Protein 3KTB (pdb70)

InterPro domains:
  IPR010712 Arsenical-resistance operon trans-acting repressor ArsD [PF06953] (1-103)

Solvent-accessible surface area: 22237 Å² total

Secondary structure (DSSP, 8-state):
-----EEEEE----TTS-SSS---TT--HHHHHHHHHHTT---EEEETTT-TTHHHHSHHHHHHHHTT-GGG-SEEEETTEEEE-SSPPPS---TTT-----/--EEEEE----TTS--SSS--TT--HHHHHHHHHHTT---EEEETTT-HHHHHHSHHHHHHHHHH-GGG-SEEEETTEEEEESSPPPS---TTTT---/---EEEEE----TTS--SSS--S---HHHHHHHHHHTT---EEEETTT-TTHHHHSHHHHHHHHHH-GGG--EEEETTEEEEESSPPPS---TTTT----/---EEEEE----TTS--SSS--S---HHHHHHHHHHTT---EEEETTT-TTHHHH-HHHHHHHHHH-GGG-SEEEETTEEEEESSPPPS---TTTT----

CATH classification: 3.40.30.10

Organism: Phocaeicola vulgatus (strain ATCC 8482 / DSM 1447 / JCM 5826 / CCUG 4940 / NBRC 14291 / NCTC 11154) (NCBI:txid435590)

Foldseek 3Di:
DDDKAKEKEAEAPDQLPCDDDPRPPLSCVVVVQVVCVVVVHHHHYHHCNVCVVCCVVLPQNVVVCVVPNSCQPTFMDIRSHTDGTNGDDDPVVVVSRVHDDD/DAKEKEAEAPDQLPCPDPDGDPQSVVVVLQVVCVVVVHHHHYHHCNPCVVVCCPLVQSVVVCVVVNSCQPTFMDQVSHTDGTNGDDDSVVVVSSVHDD/DKAKEKEAEAPDQLVCPDDDGDPQSVVVVLQVVCVVVVRHHHYHHCNVCVPVCCVLVQNVVVCVVPNSCQDTFMDINSHTDGTNGDDDSVVVVSVVHDDD/DKAKEKEAEAPDQLPCPDDDDDVLSLVVLLQVVCVVVVRHHHYHHCHPCVPCCCPLPQNVVVCVVVNSCQPGFMDINSHTDGTNGDDDSVVVVSPVDDDD

B-factor: mean 54.44, std 23.63, range [19.45, 184.53]

Nearest PDB structures (foldseek):
  3ktb-assembly1_A  TM=9.977E-01  e=2.867E-17  Phocaeicola vulgatus ATCC 8482
  3kgk-assembly1_B  TM=8.959E-01  e=6.476E-08  Escherichia coli
  3mwh-assembly1_B  TM=8.968E-01  e=1.537E-07  Escherichia coli
  3mwh-assembly1_A  TM=8.846E-01  e=1.438E-07  Escherichia coli
  3kgk-assembly1_A  TM=9.062E-01  e=4.758E-07  Escherichia coli

Structure (mmCIF, N/CA/C/O backbone):
data_3KTB
#
_entry.id   3KTB
#
_cell.length_a   115.911
_cell.length_b   115.911
_cell.length_c   83.579
_cell.angle_alpha   90.00
_cell.angle_beta   90.00
_cell.angle_gamma   90.00
#
_symmetry.space_group_name_H-M   'I 4'
#
loop_
_entity.id
_entity.type
_entity.pdbx_description
1 polymer 'Arsenical resistance operon trans-acting repressor'
2 non-polymer GLYCEROL
3 non-polymer 'ACETIC ACID'
4 non-polymer 'CALCIUM ION'
5 water water
#
loop_
_atom_site.group_PDB
_atom_site.id
_atom_site.type_symbol
_atom_site.label_atom_id
_atom_site.label_alt_id
_atom_site.label_comp_id
_atom_site.label_asym_id
_atom_site.label_entity_id
_atom_site.label_seq_id
_atom_site.pdbx_PDB_ins_code
_atom_site.Cartn_x
_atom_site.Cartn_y
_atom_site.Cartn_z
_atom_site.occupancy
_atom_site.B_iso_or_equiv
_atom_site.auth_seq_id
_atom_site.auth_comp_id
_atom_site.auth_asym_id
_atom_site.auth_atom_id
_atom_site.pdbx_PDB_model_num
ATOM 1 N N . SER A 1 1 ? 43.899 94.067 51.762 1.00 48.51 -2 SER A N 1
ATOM 2 C CA . SER A 1 1 ? 43.512 92.904 50.960 1.00 46.01 -2 SER A CA 1
ATOM 3 C C . SER A 1 1 ? 44.620 91.872 50.867 1.00 45.38 -2 SER A C 1
ATOM 4 O O . SER A 1 1 ? 45.779 92.168 51.154 1.00 47.47 -2 SER A O 1
ATOM 7 N N . ASN A 1 2 ? 44.242 90.670 50.449 1.00 43.74 -1 ASN A N 1
ATOM 8 C CA . ASN A 1 2 ? 45.171 89.586 50.137 1.00 58.80 -1 ASN A CA 1
ATOM 9 C C . ASN A 1 2 ? 45.169 89.270 48.646 1.00 55.58 -1 ASN A C 1
ATOM 10 O O . ASN A 1 2 ? 44.201 89.563 47.948 1.00 51.64 -1 ASN A O 1
ATOM 15 N N . ALA A 1 3 ? 46.241 88.640 48.174 1.00 56.74 0 ALA A N 1
ATOM 16 C CA . ALA A 1 3 ? 46.278 88.107 46.818 1.00 54.57 0 ALA A CA 1
ATOM 17 C C . ALA A 1 3 ? 45.111 87.149 46.655 1.00 51.15 0 ALA A C 1
ATOM 18 O O . ALA A 1 3 ? 44.750 86.442 47.601 1.00 46.53 0 ALA A O 1
ATOM 28 N N . LYS A 1 5 ? 43.183 83.832 45.826 1.00 52.67 2 LYS A N 1
ATOM 29 C CA . LYS A 1 5 ? 43.574 82.465 46.142 1.00 56.96 2 LYS A CA 1
ATOM 30 C C . LYS A 1 5 ? 43.024 81.518 45.073 1.00 59.18 2 LYS A C 1
ATOM 31 O O . LYS A 1 5 ? 41.964 81.778 44.510 1.00 52.28 2 LYS A O 1
ATOM 37 N N . LYS A 1 6 ? 43.745 80.443 44.769 1.00 61.71 3 LYS A N 1
ATOM 38 C CA . LYS A 1 6 ? 43.243 79.493 43.790 1.00 62.22 3 LYS A CA 1
ATOM 39 C C . LYS A 1 6 ? 42.155 78.646 44.451 1.00 60.59 3 LYS A C 1
ATOM 40 O O . LYS A 1 6 ? 42.316 78.193 45.585 1.00 64.68 3 LYS A O 1
ATOM 46 N N . ILE A 1 7 ? 41.035 78.475 43.754 1.00 54.36 4 ILE A N 1
ATOM 47 C CA . ILE A 1 7 ? 39.952 77.641 44.254 1.00 55.25 4 ILE A CA 1
ATOM 48 C C . ILE A 1 7 ? 39.676 76.526 43.258 1.00 56.63 4 ILE A C 1
ATOM 49 O O . ILE A 1 7 ? 39.494 76.777 42.060 1.00 55.42 4 ILE A O 1
ATOM 54 N N . GLU A 1 8 ? 39.663 75.300 43.768 1.00 59.15 5 GLU A N 1
ATOM 55 C CA . GLU A 1 8 ? 39.372 74.112 42.979 1.00 64.25 5 GLU A CA 1
ATOM 56 C C . GLU A 1 8 ? 38.359 73.280 43.756 1.00 66.20 5 GLU A C 1
ATOM 57 O O . GLU A 1 8 ? 38.561 72.994 44.930 1.00 72.47 5 GLU A O 1
ATOM 63 N N . ILE A 1 9 ? 37.269 72.903 43.100 1.00 60.26 6 ILE A N 1
ATOM 64 C CA . ILE A 1 9 ? 36.168 72.228 43.768 1.00 59.53 6 ILE A CA 1
ATOM 65 C C . ILE A 1 9 ? 35.995 70.809 43.216 1.00 58.22 6 ILE A C 1
ATOM 66 O O . ILE A 1 9 ? 35.879 70.611 41.998 1.00 55.67 6 ILE A O 1
ATOM 71 N N . PHE A 1 10 ? 35.975 69.831 44.115 1.00 58.21 7 PHE A N 1
ATOM 72 C CA . PHE A 1 10 ? 35.773 68.430 43.736 1.00 58.15 7 PHE A CA 1
ATOM 73 C C . PHE A 1 10 ? 34.353 68.013 44.062 1.00 57.26 7 PHE A C 1
ATOM 74 O O . PHE A 1 10 ? 34.013 67.798 45.223 1.00 62.86 7 PHE A O 1
ATOM 82 N N . ASP A 1 11 ? 33.502 67.952 43.045 1.00 52.85 8 ASP A N 1
ATOM 83 C CA . ASP A 1 11 ? 32.117 67.575 43.282 1.00 54.39 8 ASP A CA 1
ATOM 84 C C . ASP A 1 11 ? 32.002 66.086 43.610 1.00 63.90 8 ASP A C 1
ATOM 85 O O . ASP A 1 11 ? 32.932 65.317 43.353 1.00 56.93 8 ASP A O 1
ATOM 90 N N . PRO A 1 12 ? 30.863 65.683 44.201 1.00 67.52 9 PRO A N 1
ATOM 91 C CA . PRO A 1 12 ? 30.492 64.266 44.186 1.00 70.93 9 PRO A CA 1
ATOM 92 C C . PRO A 1 12 ? 30.311 63.798 42.746 1.00 71.17 9 PRO A C 1
ATOM 93 O O . PRO A 1 12 ? 30.425 64.608 41.810 1.00 64.25 9 PRO A O 1
ATOM 97 N N . ALA A 1 13 ? 30.033 62.506 42.570 1.00 68.30 10 ALA A N 1
ATOM 98 C CA . ALA A 1 13 ? 29.629 61.996 41.271 1.00 62.80 10 ALA A CA 1
ATOM 99 C C . ALA A 1 13 ? 28.226 62.526 40.980 1.00 56.17 10 ALA A C 1
ATOM 100 O O . ALA A 1 13 ? 27.289 62.323 41.765 1.00 58.45 10 ALA A O 1
ATOM 110 N N . CYS A 1 15 ? 25.309 63.548 37.601 1.00 43.97 12 CYS A N 1
ATOM 111 C CA . CYS A 1 15 ? 24.964 63.200 36.234 1.00 48.14 12 CYS A CA 1
ATOM 112 C C . CYS A 1 15 ? 25.348 64.320 35.240 1.00 52.40 12 CYS A C 1
ATOM 113 O O . CYS A 1 15 ? 25.352 64.108 34.029 1.00 56.88 12 CYS A O 1
ATOM 116 N N . CYS A 1 16 ? 25.694 65.494 35.756 1.00 43.35 13 CYS A N 1
ATOM 117 C CA . CYS A 1 16 ? 26.199 66.581 34.915 1.00 45.52 13 CYS A CA 1
ATOM 118 C C . CYS A 1 16 ? 27.145 67.484 35.695 1.00 44.49 13 CYS A C 1
ATOM 119 O O . CYS A 1 16 ? 27.099 67.526 36.922 1.00 49.11 13 CYS A O 1
ATOM 122 N N . PRO A 1 17 ? 28.014 68.214 34.987 1.00 51.65 14 PRO A N 1
ATOM 123 C CA . PRO A 1 17 ? 29.059 68.978 35.679 1.00 50.70 14 PRO A CA 1
ATOM 124 C C . PRO A 1 17 ? 28.528 69.966 36.721 1.00 43.88 14 PRO A C 1
ATOM 125 O O . PRO A 1 17 ? 29.245 70.253 37.663 1.00 44.59 14 PRO A O 1
ATOM 129 N N . THR A 1 18 ? 27.304 70.466 36.577 1.00 37.35 15 THR A N 1
ATOM 130 C CA . THR A 1 18 ? 26.825 71.471 37.528 1.00 43.48 15 THR A CA 1
ATOM 131 C C . THR A 1 18 ? 25.870 70.887 38.556 1.00 48.77 15 THR A C 1
ATOM 132 O O . THR A 1 18 ? 25.480 71.564 39.501 1.00 48.56 15 THR A O 1
ATOM 136 N N . GLY A 1 19 ? 25.451 69.642 38.350 1.00 45.18 16 GLY A N 1
ATOM 137 C CA . GLY A 1 19 ? 24.403 69.085 39.177 1.00 45.18 16 GLY A CA 1
ATOM 138 C C . GLY A 1 19 ? 23.008 69.650 38.909 1.00 46.37 16 GLY A C 1
ATOM 139 O O . GLY A 1 19 ? 22.063 69.255 39.570 1.00 49.91 16 GLY A O 1
ATOM 140 N N . LEU A 1 20 ? 22.864 70.564 37.941 1.00 44.94 17 LEU A N 1
ATOM 141 C CA . LEU A 1 20 ? 21.551 71.142 37.650 1.00 43.32 17 LEU A CA 1
ATOM 142 C C . LEU A 1 20 ? 20.776 70.351 36.605 1.00 46.62 17 LEU A C 1
ATOM 143 O O . LEU A 1 20 ? 20.242 70.905 35.659 1.00 53.49 17 LEU A O 1
ATOM 148 N N . CYS A 1 21 ? 20.715 69.045 36.783 1.00 46.37 18 CYS A N 1
ATOM 149 C CA . CYS A 1 21 ? 19.970 68.175 35.886 1.00 53.98 18 CYS A CA 1
ATOM 150 C C . CYS A 1 21 ? 19.020 67.359 36.737 1.00 65.86 18 CYS A C 1
ATOM 151 O O . CYS A 1 21 ? 19.350 66.993 37.868 1.00 72.86 18 CYS A O 1
ATOM 154 N N . GLY A 1 22 ? 17.844 67.062 36.217 1.00 75.27 19 GLY A N 1
ATOM 155 C CA . GLY A 1 22 ? 16.974 66.127 36.905 1.00 81.68 19 GLY A CA 1
ATOM 156 C C . GLY A 1 22 ? 15.890 66.739 37.772 1.00 91.46 19 GLY A C 1
ATOM 157 O O . GLY A 1 22 ? 15.227 67.704 37.375 1.00 91.63 19 GLY A O 1
ATOM 158 N N . THR A 1 23 ? 15.717 66.171 38.965 1.00 99.82 20 THR A N 1
ATOM 159 C CA . THR A 1 23 ? 14.555 66.482 39.798 1.00 108.04 20 THR A CA 1
ATOM 160 C C . THR A 1 23 ? 14.825 67.085 41.205 1.00 139.86 20 THR A C 1
ATOM 161 O O . THR A 1 23 ? 14.227 68.107 41.552 1.00 139.86 20 THR A O 1
ATOM 165 N N . ASN A 1 24 ? 15.710 66.478 42.001 1.00 140.97 21 ASN A N 1
ATOM 166 C CA . ASN A 1 24 ? 16.008 66.989 43.356 1.00 144.66 21 ASN A CA 1
ATOM 167 C C . ASN A 1 24 ? 16.257 68.514 43.396 1.00 140.52 21 ASN A C 1
ATOM 168 O O . ASN A 1 24 ? 15.528 69.243 44.074 1.00 144.44 21 ASN A O 1
ATOM 173 N N . ILE A 1 25 ? 17.292 68.977 42.687 1.00 129.39 22 ILE A N 1
ATOM 174 C CA . ILE A 1 25 ? 17.495 70.408 42.379 1.00 116.28 22 ILE A CA 1
ATOM 175 C C . ILE A 1 25 ? 17.942 71.293 43.563 1.00 105.66 22 ILE A C 1
ATOM 176 O O . ILE A 1 25 ? 17.475 72.428 43.741 1.00 101.00 22 ILE A O 1
ATOM 181 N N . ASN A 1 26 ? 18.884 70.754 44.340 1.00 96.53 23 ASN A N 1
ATOM 182 C CA . ASN A 1 26 ? 19.504 71.449 45.469 1.00 88.09 23 ASN A CA 1
ATOM 183 C C . ASN A 1 26 ? 19.932 72.876 45.119 1.00 76.23 23 ASN A C 1
ATOM 184 O O . ASN A 1 26 ? 20.803 73.070 44.283 1.00 74.29 23 ASN A O 1
ATOM 189 N N . PRO A 1 27 ? 19.309 73.882 45.761 1.00 71.72 24 PRO A N 1
ATOM 190 C CA . PRO A 1 27 ? 19.580 75.302 45.513 1.00 70.01 24 PRO A CA 1
ATOM 191 C C . PRO A 1 27 ? 21.042 75.680 45.785 1.00 65.27 24 PRO A C 1
ATOM 192 O O . PRO A 1 27 ? 21.533 76.671 45.253 1.00 62.65 24 PRO A O 1
ATOM 196 N N . GLU A 1 28 ? 21.727 74.907 46.615 1.00 61.57 25 GLU A N 1
ATOM 197 C CA . GLU A 1 28 ? 23.153 75.137 46.815 1.00 58.84 25 GLU A CA 1
ATOM 198 C C . GLU A 1 28 ? 23.884 75.022 45.480 1.00 53.70 25 GLU A C 1
ATOM 199 O O . GLU A 1 28 ? 24.704 75.881 45.135 1.00 51.72 25 GLU A O 1
ATOM 205 N N . LEU A 1 29 ? 23.573 73.973 44.719 1.00 50.18 26 LEU A N 1
ATOM 206 C CA . LEU A 1 29 ? 24.239 73.781 43.432 1.00 44.74 26 LEU A CA 1
ATOM 207 C C . LEU A 1 29 ? 24.023 74.976 42.528 1.00 43.58 26 LEU A C 1
ATOM 208 O O . LEU A 1 29 ? 24.933 75.386 41.780 1.00 43.64 26 LEU A O 1
ATOM 221 N N . ARG A 1 31 ? 23.382 78.053 43.646 1.00 46.68 28 ARG A N 1
ATOM 222 C CA . ARG A 1 31 ? 24.117 79.165 44.240 1.00 47.31 28 ARG A CA 1
ATOM 223 C C . ARG A 1 31 ? 25.581 79.164 43.759 1.00 49.95 28 ARG A C 1
ATOM 224 O O . ARG A 1 31 ? 26.093 80.163 43.213 1.00 47.86 28 ARG A O 1
ATOM 232 N N . ILE A 1 32 ? 26.250 78.032 43.943 1.00 42.24 29 ILE A N 1
ATOM 233 C CA . ILE A 1 32 ? 27.659 77.931 43.587 1.00 40.31 29 ILE A CA 1
ATOM 234 C C . ILE A 1 32 ? 27.908 78.036 42.071 1.00 45.53 29 ILE A C 1
ATOM 235 O O . ILE A 1 32 ? 28.895 78.651 41.646 1.00 44.06 29 ILE A O 1
ATOM 240 N N . ALA A 1 33 ? 27.018 77.475 41.252 1.00 40.34 30 ALA A N 1
ATOM 241 C CA . ALA A 1 33 ? 27.165 77.640 39.803 1.00 41.95 30 ALA A CA 1
ATOM 242 C C . ALA A 1 33 ? 27.065 79.109 39.392 1.00 41.45 30 ALA A C 1
ATOM 243 O O . ALA A 1 33 ? 27.775 79.574 38.495 1.00 35.43 30 ALA A O 1
ATOM 245 N N . VAL A 1 34 ? 26.179 79.854 40.039 1.00 47.17 31 VAL A N 1
ATOM 246 C CA . VAL A 1 34 ? 26.033 81.268 39.705 1.00 43.72 31 VAL A CA 1
ATOM 247 C C . VAL A 1 34 ? 27.298 82.029 40.102 1.00 44.78 31 VAL A C 1
ATOM 248 O O . VAL A 1 34 ? 27.786 82.881 39.353 1.00 40.53 31 VAL A O 1
ATOM 252 N N . VAL A 1 35 ? 27.823 81.715 41.288 1.00 41.18 32 VAL A N 1
ATOM 253 C CA . VAL A 1 35 ? 29.056 82.330 41.752 1.00 42.24 32 VAL A CA 1
ATOM 254 C C . VAL A 1 35 ? 30.186 82.037 40.757 1.00 40.66 32 VAL A C 1
ATOM 255 O O . VAL A 1 35 ? 30.885 82.943 40.321 1.00 40.94 32 VAL A O 1
ATOM 259 N N . ILE A 1 36 ? 30.328 80.774 40.372 1.00 39.78 33 ILE A N 1
ATOM 260 C CA . ILE A 1 36 ? 31.409 80.365 39.475 1.00 40.13 33 ILE A CA 1
ATOM 261 C C . ILE A 1 36 ? 31.361 81.095 38.137 1.00 39.56 33 ILE A C 1
ATOM 262 O O . ILE A 1 36 ? 32.386 81.508 37.595 1.00 35.06 33 ILE A O 1
ATOM 267 N N . GLU A 1 37 ? 30.155 81.294 37.633 1.00 36.47 34 GLU A N 1
ATOM 268 C CA . GLU A 1 37 ? 29.972 81.981 36.372 1.00 33.35 34 GLU A CA 1
ATOM 269 C C . GLU A 1 37 ? 30.275 83.485 36.531 1.00 41.32 34 GLU A C 1
ATOM 270 O O . GLU A 1 37 ? 30.877 84.108 35.646 1.00 39.76 34 GLU A O 1
ATOM 276 N N . SER A 1 38 ? 29.884 84.078 37.654 1.00 43.75 35 SER A N 1
ATOM 277 C CA . SER A 1 38 ? 30.207 85.502 37.857 1.00 47.65 35 SER A CA 1
ATOM 278 C C . SER A 1 38 ? 31.721 85.700 37.894 1.00 42.59 35 SER A C 1
ATOM 279 O O . SER A 1 38 ? 32.235 86.697 37.377 1.00 38.67 35 SER A O 1
ATOM 282 N N . LEU A 1 39 ? 32.425 84.769 38.537 1.00 35.22 36 LEU A N 1
ATOM 283 C CA . LEU A 1 39 ? 33.884 84.852 38.574 1.00 43.65 36 LEU A CA 1
ATOM 284 C C . LEU A 1 39 ? 34.480 84.697 37.173 1.00 41.91 36 LEU A C 1
ATOM 285 O O . LEU A 1 39 ? 35.384 85.452 36.806 1.00 38.28 36 LEU A O 1
ATOM 290 N N . LYS A 1 40 ? 33.950 83.746 36.403 1.00 41.18 37 LYS A N 1
ATOM 291 C CA . LYS A 1 40 ? 34.439 83.456 35.055 1.00 42.70 37 LYS A CA 1
ATOM 292 C C . LYS A 1 40 ? 34.390 84.734 34.228 1.00 46.02 37 LYS A C 1
ATOM 293 O O . LYS A 1 40 ? 35.375 85.122 33.562 1.00 44.95 37 LYS A O 1
ATOM 299 N N . LYS A 1 41 ? 33.257 85.419 34.318 1.00 41.22 38 LYS A N 1
ATOM 300 C CA . LYS A 1 41 ? 33.065 86.670 33.592 1.00 41.55 38 LYS A CA 1
ATOM 301 C C . LYS A 1 41 ? 34.147 87.692 33.918 1.00 49.88 38 LYS A C 1
ATOM 302 O O . LYS A 1 41 ? 34.390 88.600 33.125 1.00 49.81 38 LYS A O 1
ATOM 308 N N . GLN A 1 42 ? 34.771 87.570 35.093 1.00 43.30 39 GLN A N 1
ATOM 309 C CA . GLN A 1 42 ? 35.809 88.522 35.506 1.00 44.36 39 GLN A CA 1
ATOM 310 C C . GLN A 1 42 ? 37.196 87.916 35.347 1.00 43.31 39 GLN A C 1
ATOM 311 O O . GLN A 1 42 ? 38.175 88.388 35.909 1.00 48.98 39 GLN A O 1
ATOM 317 N N . GLY A 1 43 ? 37.273 86.839 34.591 1.00 39.91 40 GLY A N 1
ATOM 318 C CA . GLY A 1 43 ? 38.560 86.258 34.294 1.00 47.23 40 GLY A CA 1
ATOM 319 C C . GLY A 1 43 ? 39.113 85.412 35.416 1.00 50.50 40 GLY A C 1
ATOM 320 O O . GLY A 1 43 ? 40.291 85.033 35.385 1.00 51.20 40 GLY A O 1
ATOM 321 N N . ILE A 1 44 ? 38.269 85.096 36.399 1.00 46.99 41 ILE A N 1
ATOM 322 C CA . ILE A 1 44 ? 38.688 84.226 37.481 1.00 42.67 41 ILE A CA 1
ATOM 323 C C . ILE A 1 44 ? 38.080 82.833 37.334 1.00 45.62 41 ILE A C 1
ATOM 324 O O . ILE A 1 44 ? 36.863 82.674 37.352 1.00 45.03 41 ILE A O 1
ATOM 329 N N . ILE A 1 45 ? 38.942 81.826 37.229 1.00 43.24 42 ILE A N 1
ATOM 330 C CA . ILE A 1 45 ? 38.524 80.460 36.947 1.00 39.25 42 ILE A CA 1
ATOM 331 C C . ILE A 1 45 ? 38.510 79.585 38.190 1.00 42.38 42 ILE A C 1
ATOM 332 O O . ILE A 1 45 ? 39.547 79.339 38.805 1.00 47.54 42 ILE A O 1
ATOM 337 N N . VAL A 1 46 ? 37.325 79.124 38.570 1.00 41.96 43 VAL A N 1
ATOM 338 C CA . VAL A 1 46 ? 37.205 78.121 39.620 1.00 44.93 43 VAL A CA 1
ATOM 339 C C . VAL A 1 46 ? 37.061 76.764 38.931 1.00 48.98 43 VAL A C 1
ATOM 340 O O . VAL A 1 46 ? 36.030 76.473 38.323 1.00 48.76 43 VAL A O 1
ATOM 344 N N . THR A 1 47 ? 38.107 75.948 38.995 1.00 51.34 44 THR A N 1
ATOM 345 C CA . THR A 1 47 ? 38.116 74.654 38.319 1.00 48.39 44 THR A CA 1
ATOM 346 C C . THR A 1 47 ? 37.227 73.699 39.117 1.00 49.97 44 THR A C 1
ATOM 347 O O . THR A 1 47 ? 37.315 73.659 40.353 1.00 49.66 44 THR A O 1
ATOM 351 N N . ARG A 1 48 ? 36.342 72.977 38.425 1.00 48.02 45 ARG A N 1
ATOM 352 C CA . ARG A 1 48 ? 35.483 71.979 39.076 1.00 49.98 45 ARG A CA 1
ATOM 353 C C . ARG A 1 48 ? 35.808 70.616 38.548 1.00 56.18 45 ARG A C 1
ATOM 354 O O . ARG A 1 48 ? 36.089 70.460 37.350 1.00 57.90 45 ARG A O 1
ATOM 362 N N . HIS A 1 49 ? 35.683 69.614 39.407 1.00 55.54 46 HIS A N 1
ATOM 363 C CA . HIS A 1 49 ? 35.712 68.238 38.939 1.00 59.90 46 HIS A CA 1
ATOM 364 C C . HIS A 1 49 ? 34.473 67.468 39.383 1.00 59.99 46 HIS A C 1
ATOM 365 O O . HIS A 1 49 ? 33.923 67.704 40.468 1.00 56.90 46 HIS A O 1
ATOM 372 N N . ASN A 1 50 ? 34.052 66.541 38.531 1.00 55.55 47 ASN A N 1
ATOM 373 C CA . ASN A 1 50 ? 32.962 65.626 38.847 1.00 60.20 47 ASN A CA 1
ATOM 374 C C . ASN A 1 50 ? 33.510 64.185 38.948 1.00 63.95 47 ASN A C 1
ATOM 375 O O . ASN A 1 50 ? 34.099 63.668 37.991 1.00 65.00 47 ASN A O 1
ATOM 380 N N . LEU A 1 51 ? 33.335 63.539 40.099 1.00 64.37 48 LEU A N 1
ATOM 381 C CA . LEU A 1 51 ? 33.865 62.188 40.298 1.00 67.79 48 LEU A CA 1
ATOM 382 C C . LEU A 1 51 ? 33.449 61.207 39.182 1.00 69.28 48 LEU A C 1
ATOM 383 O O . LEU A 1 51 ? 34.235 60.401 38.702 1.00 69.72 48 LEU A O 1
ATOM 388 N N . ARG A 1 52 ? 32.202 61.281 38.771 1.00 68.19 49 ARG A N 1
ATOM 389 C CA . ARG A 1 52 ? 31.728 60.432 37.696 1.00 74.51 49 ARG A CA 1
ATOM 390 C C . ARG A 1 52 ? 32.492 60.618 36.379 1.00 79.42 49 ARG A C 1
ATOM 391 O O . ARG A 1 52 ? 32.671 59.673 35.615 1.00 84.11 49 ARG A O 1
ATOM 399 N N . ASP A 1 53 ? 32.941 61.837 36.118 1.00 80.84 50 ASP A N 1
ATOM 400 C CA . ASP A 1 53 ? 33.564 62.167 34.836 1.00 78.99 50 ASP A CA 1
ATOM 401 C C . ASP A 1 53 ? 35.097 62.101 34.869 1.00 76.83 50 ASP A C 1
ATOM 402 O O . ASP A 1 53 ? 35.714 61.655 33.907 1.00 76.07 50 ASP A O 1
ATOM 407 N N . GLU A 1 54 ? 35.711 62.563 35.956 1.00 73.91 51 GLU A N 1
ATOM 408 C CA . GLU A 1 54 ? 37.165 62.548 36.058 1.00 76.71 51 GLU A CA 1
ATOM 409 C C . GLU A 1 54 ? 37.592 61.825 37.310 1.00 81.84 51 GLU A C 1
ATOM 410 O O . GLU A 1 54 ? 38.058 62.456 38.247 1.00 85.78 51 GLU A O 1
ATOM 416 N N . PRO A 1 55 ? 37.442 60.498 37.334 1.00 85.89 52 PRO A N 1
ATOM 417 C CA . PRO A 1 55 ? 37.769 59.744 38.547 1.00 86.38 52 PRO A CA 1
ATOM 418 C C . PRO A 1 55 ? 39.254 59.814 38.862 1.00 94.56 52 PRO A C 1
ATOM 419 O O . PRO A 1 55 ? 39.641 59.794 40.040 1.00 95.93 52 PRO A O 1
ATOM 423 N N . GLN A 1 56 ? 40.081 59.904 37.822 1.00 100.69 53 GLN A N 1
ATOM 424 C CA . GLN A 1 56 ? 41.530 59.795 38.011 1.00 110.77 53 GLN A CA 1
ATOM 425 C C . GLN A 1 56 ? 42.112 60.983 38.776 1.00 105.88 53 GLN A C 1
ATOM 426 O O . GLN A 1 56 ? 43.164 60.866 39.419 1.00 102.85 53 GLN A O 1
ATOM 432 N N . VAL A 1 57 ? 41.424 62.122 38.714 1.00 95.53 54 VAL A N 1
ATOM 433 C CA . VAL A 1 57 ? 41.893 63.311 39.411 1.00 91.92 54 VAL A CA 1
ATOM 434 C C . VAL A 1 57 ? 41.710 63.181 40.930 1.00 84.86 54 VAL A C 1
ATOM 435 O O . VAL A 1 57 ? 42.459 63.783 41.694 1.00 76.63 54 VAL A O 1
ATOM 439 N N . TYR A 1 58 ? 40.725 62.388 41.357 1.00 82.78 55 TYR A N 1
ATOM 440 C CA . TYR A 1 58 ? 40.465 62.166 42.781 1.00 85.82 55 TYR A CA 1
ATOM 441 C C . TYR A 1 58 ? 41.526 61.247 43.374 1.00 99.76 55 TYR A C 1
ATOM 442 O O . TYR A 1 58 ? 41.661 61.125 44.601 1.00 105.12 55 TYR A O 1
ATOM 451 N N . VAL A 1 59 ? 42.285 60.604 42.491 1.00 102.13 56 VAL A N 1
ATOM 452 C CA . VAL A 1 59 ? 43.440 59.809 42.904 1.00 105.71 56 VAL A CA 1
ATOM 453 C C . VAL A 1 59 ? 44.727 60.634 42.813 1.00 103.57 56 VAL A C 1
ATOM 454 O O . VAL A 1 59 ? 45.407 60.844 43.815 1.00 104.41 56 VAL A O 1
ATOM 458 N N . SER A 1 60 ? 45.033 61.109 41.604 1.00 103.19 57 SER A N 1
ATOM 459 C CA . SER A 1 60 ? 46.272 61.835 41.315 1.00 104.34 57 SER A CA 1
ATOM 460 C C . SER A 1 60 ? 46.519 62.999 42.265 1.00 107.39 57 SER A C 1
ATOM 461 O O . SER A 1 60 ? 47.669 63.312 42.597 1.00 112.81 57 SER A O 1
ATOM 464 N N . ASN A 1 61 ? 45.440 63.644 42.695 1.00 102.79 58 ASN A N 1
ATOM 465 C CA . ASN A 1 61 ? 45.542 64.714 43.676 1.00 97.10 58 ASN A CA 1
ATOM 466 C C . ASN A 1 61 ? 45.665 64.120 45.074 1.00 98.48 58 ASN A C 1
ATOM 467 O O . ASN A 1 61 ? 44.685 63.616 45.641 1.00 90.69 58 ASN A O 1
ATOM 472 N N . LYS A 1 62 ? 46.882 64.166 45.613 1.00 108.16 59 LYS A N 1
ATOM 473 C CA . LYS A 1 62 ? 47.204 63.435 46.833 1.00 118.99 59 LYS A CA 1
ATOM 474 C C . LYS A 1 62 ? 46.391 63.933 48.028 1.00 113.02 59 LYS A C 1
ATOM 475 O O . LYS A 1 62 ? 45.976 63.143 48.881 1.00 110.06 59 LYS A O 1
ATOM 481 N N . THR A 1 63 ? 46.162 65.242 48.081 1.00 106.04 60 THR A N 1
ATOM 482 C CA . THR A 1 63 ? 45.455 65.843 49.204 1.00 103.91 60 THR A CA 1
ATOM 483 C C . THR A 1 63 ? 44.016 65.361 49.251 1.00 105.30 60 THR A C 1
ATOM 484 O O . THR A 1 63 ? 43.497 64.987 50.308 1.00 106.64 60 THR A O 1
ATOM 488 N N . VAL A 1 64 ? 43.377 65.389 48.088 1.00 106.02 61 VAL A N 1
ATOM 489 C CA . VAL A 1 64 ? 41.992 64.966 47.954 1.00 104.11 61 VAL A CA 1
ATOM 490 C C . VAL A 1 64 ? 41.893 63.494 48.299 1.00 101.74 61 VAL A C 1
ATOM 491 O O . VAL A 1 64 ? 41.018 63.068 49.054 1.00 100.75 61 VAL A O 1
ATOM 495 N N . ASN A 1 65 ? 42.809 62.715 47.748 1.00 104.04 62 ASN A N 1
ATOM 496 C CA . ASN A 1 65 ? 42.811 61.288 48.003 1.00 111.08 62 ASN A CA 1
ATOM 497 C C . ASN A 1 65 ? 42.868 60.924 49.490 1.00 111.33 62 ASN A C 1
ATOM 498 O O . ASN A 1 65 ? 42.025 60.177 49.980 1.00 111.48 62 ASN A O 1
ATOM 503 N N . ASP A 1 66 ? 43.857 61.456 50.201 1.00 114.48 63 ASP A N 1
ATOM 504 C CA . ASP A 1 66 ? 44.044 61.139 51.617 1.00 123.29 63 ASP A CA 1
ATOM 505 C C . ASP A 1 66 ? 42.823 61.512 52.434 1.00 121.02 63 ASP A C 1
ATOM 506 O O . ASP A 1 66 ? 42.433 60.794 53.348 1.00 126.78 63 ASP A O 1
ATOM 511 N N . PHE A 1 67 ? 42.232 62.656 52.124 1.00 113.57 64 PHE A N 1
ATOM 512 C CA . PHE A 1 67 ? 41.113 63.128 52.917 1.00 108.32 64 PHE A CA 1
ATOM 513 C C . PHE A 1 67 ? 39.982 62.131 52.774 1.00 108.06 64 PHE A C 1
ATOM 514 O O . PHE A 1 67 ? 39.267 61.827 53.739 1.00 109.30 64 PHE A O 1
ATOM 522 N N . LEU A 1 68 ? 39.850 61.622 51.552 1.00 106.18 65 LEU A N 1
ATOM 523 C CA . LEU A 1 68 ? 38.831 60.646 51.197 1.00 106.94 65 LEU A CA 1
ATOM 524 C C . LEU A 1 68 ? 39.062 59.298 51.893 1.00 113.02 65 LEU A C 1
ATOM 525 O O . LEU A 1 68 ? 38.107 58.608 52.266 1.00 105.89 65 LEU A O 1
ATOM 530 N N . GLN A 1 69 ? 40.327 58.921 52.056 1.00 123.64 66 GLN A N 1
ATOM 531 C CA . GLN A 1 69 ? 40.667 57.729 52.823 1.00 137.09 66 GLN A CA 1
ATOM 532 C C . GLN A 1 69 ? 40.093 57.871 54.225 1.00 141.19 66 GLN A C 1
ATOM 533 O O . GLN A 1 69 ? 39.428 56.971 54.735 1.00 141.29 66 GLN A O 1
ATOM 539 N N . LYS A 1 70 ? 40.330 59.037 54.816 1.00 145.42 67 LYS A N 1
ATOM 540 C CA . LYS A 1 70 ? 40.094 59.277 56.236 1.00 151.22 67 LYS A CA 1
ATOM 541 C C . LYS A 1 70 ? 38.721 59.880 56.607 1.00 146.69 67 LYS A C 1
ATOM 542 O O . LYS A 1 70 ? 38.523 60.311 57.744 1.00 150.99 67 LYS A O 1
ATOM 548 N N A HIS A 1 71 ? 37.783 59.906 55.664 0.41 137.71 68 HIS A N 1
ATOM 549 N N B HIS A 1 71 ? 37.792 59.909 55.652 0.59 137.80 68 HIS A N 1
ATOM 550 C CA A HIS A 1 71 ? 36.432 60.372 55.977 0.41 132.71 68 HIS A CA 1
ATOM 551 C CA B HIS A 1 71 ? 36.459 60.464 55.893 0.59 131.97 68 HIS A CA 1
ATOM 552 C C A HIS A 1 71 ? 35.373 59.825 55.016 0.41 127.91 68 HIS A C 1
ATOM 553 C C B HIS A 1 71 ? 35.389 59.800 55.033 0.59 127.96 68 HIS A C 1
ATOM 554 O O A HIS A 1 71 ? 34.173 59.960 55.261 0.41 126.71 68 HIS A O 1
ATOM 555 O O B HIS A 1 71 ? 34.200 59.831 55.361 0.59 127.24 68 HIS A O 1
ATOM 568 N N . GLY A 1 72 ? 35.817 59.204 53.928 1.00 124.45 69 GLY A N 1
ATOM 569 C CA . GLY A 1 72 ? 34.896 58.612 52.974 1.00 126.23 69 GLY A CA 1
ATOM 570 C C . GLY A 1 72 ? 34.512 59.567 51.850 1.00 124.02 69 GLY A C 1
ATOM 571 O O . GLY A 1 72 ? 34.990 60.700 51.787 1.00 121.76 69 GLY A O 1
ATOM 572 N N . ALA A 1 73 ? 33.647 59.112 50.952 1.00 121.99 70 ALA A N 1
ATOM 573 C CA . ALA A 1 73 ? 33.249 59.934 49.817 1.00 118.04 70 ALA A CA 1
ATOM 574 C C . ALA A 1 73 ? 32.033 60.786 50.156 1.00 119.35 70 ALA A C 1
ATOM 575 O O . ALA A 1 73 ? 31.629 61.646 49.366 1.00 115.33 70 ALA A O 1
ATOM 577 N N . ASP A 1 74 ? 31.454 60.545 51.331 1.00 123.35 71 ASP A N 1
ATOM 578 C CA . ASP A 1 74 ? 30.362 61.378 51.821 1.00 122.80 71 ASP A CA 1
ATOM 579 C C . ASP A 1 74 ? 30.905 62.732 52.246 1.00 111.47 71 ASP A C 1
ATOM 580 O O . ASP A 1 74 ? 30.152 63.608 52.679 1.00 107.22 71 ASP A O 1
ATOM 585 N N . ALA A 1 75 ? 32.223 62.883 52.107 1.00 106.02 72 ALA A N 1
ATOM 586 C CA . ALA A 1 75 ? 32.928 64.139 52.377 1.00 101.09 72 ALA A CA 1
ATOM 587 C C . ALA A 1 75 ? 32.941 65.090 51.166 1.00 90.25 72 ALA A C 1
ATOM 588 O O . ALA A 1 75 ? 33.302 66.259 51.300 1.00 83.46 72 ALA A O 1
ATOM 590 N N . LEU A 1 76 ? 32.572 64.577 49.992 1.00 85.32 73 LEU A N 1
ATOM 591 C CA . LEU A 1 76 ? 32.435 65.399 48.797 1.00 79.18 73 LEU A CA 1
ATOM 592 C C . LEU A 1 76 ? 31.162 66.231 48.939 1.00 77.70 73 LEU A C 1
ATOM 593 O O . LEU A 1 76 ? 30.149 65.716 49.433 1.00 80.57 73 LEU A O 1
ATOM 598 N N . PRO A 1 77 ? 31.202 67.518 48.506 1.00 72.31 74 PRO A N 1
ATOM 599 C CA . PRO A 1 77 ? 32.293 68.146 47.749 1.00 65.22 74 PRO A CA 1
ATOM 600 C C . PRO A 1 77 ? 33.430 68.646 48.615 1.00 67.58 74 PRO A C 1
ATOM 601 O O . PRO A 1 77 ? 33.202 69.139 49.710 1.00 67.94 74 PRO A O 1
ATOM 605 N N . ILE A 1 78 ? 34.648 68.547 48.100 1.00 67.58 75 ILE A N 1
ATOM 606 C CA . ILE A 1 78 ? 35.807 69.100 48.761 1.00 66.64 75 ILE A CA 1
ATOM 607 C C . ILE A 1 78 ? 36.254 70.317 47.970 1.00 64.94 75 ILE A C 1
ATOM 608 O O . ILE A 1 78 ? 36.380 70.247 46.745 1.00 62.93 75 ILE A O 1
ATOM 613 N N . THR A 1 79 ? 36.504 71.422 48.666 1.00 65.33 76 THR A N 1
ATOM 614 C CA . THR A 1 79 ? 37.040 72.623 48.039 1.00 60.28 76 THR A CA 1
ATOM 615 C C . THR A 1 79 ? 38.459 72.884 48.504 1.00 66.67 76 THR A C 1
ATOM 616 O O . THR A 1 79 ? 38.713 72.975 49.693 1.00 72.51 76 THR A O 1
ATOM 620 N N . LEU A 1 80 ? 39.387 72.994 47.562 1.00 69.73 77 LEU A N 1
ATOM 621 C CA . LEU A 1 80 ? 40.759 73.340 47.906 1.00 69.30 77 LEU A CA 1
ATOM 622 C C . LEU A 1 80 ? 40.930 74.829 47.667 1.00 65.57 77 LEU A C 1
ATOM 623 O O . LEU A 1 80 ? 40.445 75.363 46.673 1.00 59.05 77 LEU A O 1
ATOM 628 N N . VAL A 1 81 ? 41.598 75.486 48.607 1.00 66.10 78 VAL A N 1
ATOM 629 C CA . VAL A 1 81 ? 41.953 76.878 48.485 1.00 66.04 78 VAL A CA 1
ATOM 630 C C . VAL A 1 81 ? 43.464 76.914 48.606 1.00 68.92 78 VAL A C 1
ATOM 631 O O . VAL A 1 81 ? 44.020 76.491 49.618 1.00 76.78 78 VAL A O 1
ATOM 635 N N . ASP A 1 82 ? 44.104 77.390 47.539 1.00 68.09 79 ASP A N 1
ATOM 636 C CA . ASP A 1 82 ? 45.552 77.315 47.342 1.00 73.24 79 ASP A CA 1
ATOM 637 C C . ASP A 1 82 ? 46.132 75.933 47.648 1.00 79.63 79 ASP A C 1
ATOM 638 O O . ASP A 1 82 ? 47.211 75.815 48.217 1.00 83.38 79 ASP A O 1
ATOM 643 N N . GLY A 1 83 ? 45.399 74.893 47.265 1.00 79.18 80 GLY A N 1
ATOM 644 C CA . GLY A 1 83 ? 45.874 73.526 47.364 1.00 80.42 80 GLY A CA 1
ATOM 645 C C . GLY A 1 83 ? 45.459 72.767 48.609 1.00 87.60 80 GLY A C 1
ATOM 646 O O . GLY A 1 83 ? 45.591 71.543 48.655 1.00 90.35 80 GLY A O 1
ATOM 647 N N . GLU A 1 84 ? 44.958 73.475 49.618 1.00 89.79 81 GLU A N 1
ATOM 648 C CA . GLU A 1 84 ? 44.626 72.838 50.891 1.00 92.65 81 GLU A CA 1
ATOM 649 C C . GLU A 1 84 ? 43.133 72.788 51.161 1.00 90.35 81 GLU A C 1
ATOM 650 O O . GLU A 1 84 ? 42.389 73.693 50.769 1.00 88.15 81 GLU A O 1
ATOM 656 N N . ILE A 1 85 ? 42.704 71.724 51.837 1.00 88.99 82 ILE A N 1
ATOM 657 C CA . ILE A 1 85 ? 41.299 71.538 52.180 1.00 87.57 82 ILE A CA 1
ATOM 658 C C . ILE A 1 85 ? 40.781 72.779 52.867 1.00 83.64 82 ILE A C 1
ATOM 659 O O . ILE A 1 85 ? 41.364 73.221 53.836 1.00 84.49 82 ILE A O 1
ATOM 664 N N . ALA A 1 86 ? 39.688 73.345 52.371 1.00 77.01 83 ALA A N 1
ATOM 665 C CA . ALA A 1 86 ? 39.101 74.511 53.017 1.00 73.27 83 ALA A CA 1
ATOM 666 C C . ALA A 1 86 ? 37.665 74.219 53.453 1.00 72.87 83 ALA A C 1
ATOM 667 O O . ALA A 1 86 ? 37.197 74.728 54.479 1.00 67.64 83 ALA A O 1
ATOM 669 N N . VAL A 1 87 ? 36.957 73.419 52.659 1.00 69.63 84 VAL A N 1
ATOM 670 C CA . VAL A 1 87 ? 35.587 73.055 53.000 1.00 73.40 84 VAL A CA 1
ATOM 671 C C . VAL A 1 87 ? 35.278 71.636 52.554 1.00 77.17 84 VAL A C 1
ATOM 672 O O . VAL A 1 87 ? 35.785 71.171 51.534 1.00 79.19 84 VAL A O 1
ATOM 676 N N . SER A 1 88 ? 34.440 70.945 53.316 1.00 84.53 85 SER A N 1
ATOM 677 C CA . SER A 1 88 ? 33.947 69.638 52.885 1.00 87.09 85 SER A CA 1
ATOM 678 C C . SER A 1 88 ? 32.492 69.435 53.279 1.00 87.90 85 SER A C 1
ATOM 679 O O . SER A 1 88 ? 31.933 70.222 54.055 1.00 79.37 85 SER A O 1
ATOM 682 N N . GLN A 1 89 ? 31.906 68.374 52.714 1.00 96.53 86 GLN A N 1
ATOM 683 C CA . GLN A 1 89 ? 30.488 68.014 52.832 1.00 103.06 86 GLN A CA 1
ATOM 684 C C . GLN A 1 89 ? 29.541 69.011 52.154 1.00 93.57 86 GLN A C 1
ATOM 685 O O . GLN A 1 89 ? 28.515 68.614 51.601 1.00 90.43 86 GLN A O 1
ATOM 691 N N . THR A 1 90 ? 29.907 70.295 52.194 1.00 87.03 87 THR A N 1
ATOM 692 C CA . THR A 1 90 ? 29.072 71.386 51.695 1.00 76.71 87 THR A CA 1
ATOM 693 C C . THR A 1 90 ? 29.867 72.317 50.775 1.00 73.13 87 THR A C 1
ATOM 694 O O . THR A 1 90 ? 31.105 72.373 50.843 1.00 72.75 87 THR A O 1
ATOM 698 N N . TYR A 1 91 ? 29.160 73.060 49.926 1.00 63.45 88 TYR A N 1
ATOM 699 C CA . TYR A 1 91 ? 29.827 74.028 49.052 1.00 60.17 88 TYR A CA 1
ATOM 700 C C . TYR A 1 91 ? 30.146 75.288 49.822 1.00 61.76 88 TYR A C 1
ATOM 701 O O . TYR A 1 91 ? 29.342 75.716 50.646 1.00 63.10 88 TYR A O 1
ATOM 710 N N . PRO A 1 92 ? 31.314 75.892 49.542 1.00 62.39 89 PRO A N 1
ATOM 711 C CA . PRO A 1 92 ? 31.721 77.142 50.180 1.00 62.13 89 PRO A CA 1
ATOM 712 C C . PRO A 1 92 ? 30.614 78.176 50.110 1.00 60.55 89 PRO A C 1
ATOM 713 O O . PRO A 1 92 ? 29.957 78.316 49.088 1.00 55.53 89 PRO A O 1
ATOM 717 N N . THR A 1 93 ? 30.419 78.903 51.198 1.00 58.45 90 THR A N 1
ATOM 718 C CA . THR A 1 93 ? 29.492 80.017 51.200 1.00 59.78 90 THR A CA 1
ATOM 719 C C . THR A 1 93 ? 29.952 81.114 50.255 1.00 61.51 90 THR A C 1
ATOM 720 O O . THR A 1 93 ? 31.142 81.232 49.925 1.00 58.83 90 THR A O 1
ATOM 724 N N . THR A 1 94 ? 28.998 81.942 49.845 1.00 62.34 91 THR A N 1
ATOM 725 C CA . THR A 1 94 ? 29.311 83.090 49.023 1.00 58.99 91 THR A CA 1
ATOM 726 C C . THR A 1 94 ? 30.254 84.063 49.749 1.00 61.31 91 THR A C 1
ATOM 727 O O . THR A 1 94 ? 31.128 84.676 49.121 1.00 59.81 91 THR A O 1
ATOM 731 N N . LYS A 1 95 ? 30.097 84.189 51.066 1.00 62.34 92 LYS A N 1
ATOM 732 C CA . LYS A 1 95 ? 31.001 85.013 51.864 1.00 65.74 92 LYS A CA 1
ATOM 733 C C . LYS A 1 95 ? 32.462 84.583 51.671 1.00 58.60 92 LYS A C 1
ATOM 734 O O . LYS A 1 95 ? 33.323 85.413 51.355 1.00 57.85 92 LYS A O 1
ATOM 740 N N . GLN A 1 96 ? 32.733 83.289 51.846 1.00 57.19 93 GLN A N 1
ATOM 741 C CA . GLN A 1 96 ? 34.074 82.739 51.611 1.00 59.90 93 GLN A CA 1
ATOM 742 C C . GLN A 1 96 ? 34.595 82.957 50.179 1.00 60.52 93 GLN A C 1
ATOM 743 O O . GLN A 1 96 ? 35.722 83.442 49.994 1.00 60.57 93 GLN A O 1
ATOM 757 N N . SER A 1 98 ? 33.755 85.091 48.136 1.00 60.90 95 SER A N 1
ATOM 758 C CA . SER A 1 98 ? 33.942 86.526 48.028 1.00 57.39 95 SER A CA 1
ATOM 759 C C . SER A 1 98 ? 35.253 86.938 48.713 1.00 60.69 95 SER A C 1
ATOM 760 O O . SER A 1 98 ? 35.983 87.818 48.222 1.00 57.59 95 SER A O 1
ATOM 763 N N . GLU A 1 99 ? 35.560 86.287 49.836 1.00 63.63 96 GLU A N 1
ATOM 764 C CA . GLU A 1 99 ? 36.769 86.608 50.582 1.00 71.77 96 GLU A CA 1
ATOM 765 C C . GLU A 1 99 ? 38.009 86.064 49.881 1.00 62.77 96 GLU A C 1
ATOM 766 O O . GLU A 1 99 ? 39.021 86.755 49.781 1.00 58.81 96 GLU A O 1
ATOM 772 N N . TRP A 1 100 ? 37.925 84.838 49.375 1.00 59.96 97 TRP A N 1
ATOM 773 C CA . TRP A 1 100 ? 39.086 84.201 48.748 1.00 62.77 97 TRP A CA 1
ATOM 774 C C . TRP A 1 100 ? 39.455 84.842 47.423 1.00 59.60 97 TRP A C 1
ATOM 775 O O . TRP A 1 100 ? 40.560 84.656 46.899 1.00 56.06 97 TRP A O 1
ATOM 786 N N . THR A 1 101 ? 38.521 85.620 46.907 1.00 55.10 98 THR A N 1
ATOM 787 C CA . THR A 1 101 ? 38.528 86.017 45.520 1.00 56.70 98 THR A CA 1
ATOM 788 C C . THR A 1 101 ? 38.672 87.547 45.401 1.00 55.66 98 THR A C 1
ATOM 789 O O . THR A 1 101 ? 39.135 88.078 44.396 1.00 54.30 98 THR A O 1
ATOM 793 N N . GLY A 1 102 ? 38.300 88.257 46.454 1.00 57.40 99 GLY A N 1
ATOM 794 C CA . GLY A 1 102 ? 38.373 89.705 46.431 1.00 58.28 99 GLY A CA 1
ATOM 795 C C . GLY A 1 102 ? 37.209 90.311 45.673 1.00 62.54 99 GLY A C 1
ATOM 796 O O . GLY A 1 102 ? 37.076 91.528 45.607 1.00 70.06 99 GLY A O 1
ATOM 797 N N . VAL A 1 103 ? 36.358 89.464 45.096 1.00 59.39 100 VAL A N 1
ATOM 798 C CA . VAL A 1 103 ? 35.205 89.948 44.337 1.00 63.19 100 VAL A CA 1
ATOM 799 C C . VAL A 1 103 ? 33.960 90.097 45.215 1.00 66.05 100 VAL A C 1
ATOM 800 O O . VAL A 1 103 ? 33.641 89.199 45.998 1.00 63.17 100 VAL A O 1
ATOM 804 N N . ASN A 1 104 ? 33.270 91.232 45.090 1.00 72.19 101 ASN A N 1
ATOM 805 C CA . ASN A 1 104 ? 32.026 91.464 45.828 1.00 81.33 101 ASN A CA 1
ATOM 806 C C . ASN A 1 104 ? 30.853 90.782 45.142 1.00 78.05 101 ASN A C 1
ATOM 807 O O . ASN A 1 104 ? 30.223 91.351 44.252 1.00 76.89 101 ASN A O 1
ATOM 812 N N . LEU A 1 105 ? 30.564 89.558 45.571 1.00 77.80 102 LEU A N 1
ATOM 813 C CA . LEU A 1 105 ? 29.552 88.740 44.917 1.00 73.97 102 LEU A CA 1
ATOM 814 C C . LEU A 1 105 ? 28.120 89.095 45.356 1.00 81.77 102 LEU A C 1
ATOM 815 O O . LEU A 1 105 ? 27.898 89.606 46.460 1.00 83.04 102 LEU A O 1
ATOM 820 N N . ASP A 1 106 ? 27.175 88.842 44.449 1.00 85.77 103 ASP A N 1
ATOM 821 C CA . ASP A 1 106 ? 25.763 89.199 44.595 1.00 93.04 103 ASP A CA 1
ATOM 822 C C . ASP A 1 106 ? 25.477 90.649 44.232 1.00 96.24 103 ASP A C 1
ATOM 823 O O . ASP A 1 106 ? 24.794 90.913 43.245 1.00 96.72 103 ASP A O 1
ATOM 836 N N . LYS B 1 5 ? 0.677 89.994 33.733 1.00 82.33 2 LYS B N 1
ATOM 837 C CA . LYS B 1 5 ? 0.674 89.186 32.503 1.00 71.35 2 LYS B CA 1
ATOM 838 C C . LYS B 1 5 ? 1.238 87.771 32.640 1.00 66.67 2 LYS B C 1
ATOM 839 O O . LYS B 1 5 ? 2.250 87.555 33.321 1.00 67.84 2 LYS B O 1
ATOM 845 N N . LYS B 1 6 ? 0.593 86.814 31.978 1.00 56.00 3 LYS B N 1
ATOM 846 C CA . LYS B 1 6 ? 1.060 85.430 32.025 1.00 54.66 3 LYS B CA 1
ATOM 847 C C . LYS B 1 6 ? 2.231 85.232 31.057 1.00 48.78 3 LYS B C 1
ATOM 848 O O . LYS B 1 6 ? 2.131 85.559 29.881 1.00 54.03 3 LYS B O 1
ATOM 854 N N . ILE B 1 7 ? 3.330 84.683 31.552 1.00 40.44 4 ILE B N 1
ATOM 855 C CA . ILE B 1 7 ? 4.506 84.410 30.717 1.00 41.25 4 ILE B CA 1
ATOM 856 C C . ILE B 1 7 ? 4.777 82.907 30.592 1.00 43.32 4 ILE B C 1
ATOM 857 O O . ILE B 1 7 ? 4.776 82.176 31.590 1.00 43.58 4 ILE B O 1
ATOM 862 N N . GLU B 1 8 ? 5.003 82.447 29.368 1.00 38.29 5 GLU B N 1
ATOM 863 C CA . GLU B 1 8 ? 5.233 81.022 29.109 1.00 42.89 5 GLU B CA 1
ATOM 864 C C . GLU B 1 8 ? 6.325 80.847 28.058 1.00 41.73 5 GLU B C 1
ATOM 865 O O . GLU B 1 8 ? 6.272 81.444 26.972 1.00 36.49 5 GLU B O 1
ATOM 871 N N . ILE B 1 9 ? 7.319 80.031 28.391 1.00 36.63 6 ILE B N 1
ATOM 872 C CA . ILE B 1 9 ? 8.496 79.885 27.548 1.00 32.40 6 ILE B CA 1
ATOM 873 C C . ILE B 1 9 ? 8.659 78.484 26.961 1.00 35.46 6 ILE B C 1
ATOM 874 O O . ILE B 1 9 ? 8.653 77.477 27.692 1.00 33.79 6 ILE B O 1
ATOM 879 N N . PHE B 1 10 ? 8.792 78.434 25.635 1.00 30.10 7 PHE B N 1
ATOM 880 C CA . PHE B 1 10 ? 8.998 77.186 24.914 1.00 27.39 7 PHE B CA 1
ATOM 881 C C . PHE B 1 10 ? 10.456 77.126 24.497 1.00 33.14 7 PHE B C 1
ATOM 882 O O . PHE B 1 10 ? 10.860 77.824 23.567 1.00 35.79 7 PHE B O 1
ATOM 890 N N . ASP B 1 11 ? 11.250 76.327 25.197 1.00 30.32 8 ASP B N 1
ATOM 891 C CA . ASP B 1 11 ? 12.670 76.198 24.883 1.00 29.67 8 ASP B CA 1
ATOM 892 C C . ASP B 1 11 ? 12.890 75.358 23.622 1.00 27.30 8 ASP B C 1
ATOM 893 O O . ASP B 1 11 ? 12.007 74.635 23.218 1.00 28.69 8 ASP B O 1
ATOM 898 N N . PRO B 1 12 ? 14.085 75.451 23.011 1.00 30.34 9 PRO B N 1
ATOM 899 C CA . PRO B 1 12 ? 14.546 74.452 22.019 1.00 31.29 9 PRO B CA 1
ATOM 900 C C . PRO B 1 12 ? 14.650 73.133 22.744 1.00 32.10 9 PRO B C 1
ATOM 901 O O . PRO B 1 12 ? 14.453 73.087 23.951 1.00 32.07 9 PRO B O 1
ATOM 905 N N . ALA B 1 13 ? 14.988 72.065 22.045 1.00 28.30 10 ALA B N 1
ATOM 906 C CA . ALA B 1 13 ? 15.276 70.805 22.721 1.00 35.94 10 ALA B CA 1
ATOM 907 C C . ALA B 1 13 ? 16.539 71.012 23.549 1.00 36.27 10 ALA B C 1
ATOM 908 O O . ALA B 1 13 ? 17.536 71.486 23.038 1.00 40.40 10 ALA B O 1
ATOM 918 N N . CYS B 1 15 ? 19.069 69.346 27.003 1.00 35.12 12 CYS B N 1
ATOM 919 C CA . CYS B 1 15 ? 19.382 68.115 27.736 1.00 40.21 12 CYS B CA 1
ATOM 920 C C . CYS B 1 15 ? 18.877 68.110 29.200 1.00 40.13 12 CYS B C 1
ATOM 921 O O . CYS B 1 15 ? 18.976 67.102 29.906 1.00 48.07 12 CYS B O 1
ATOM 924 N N . CYS B 1 16 ? 18.346 69.235 29.659 1.00 37.76 13 CYS B N 1
ATOM 925 C CA . CYS B 1 16 ? 17.790 69.333 31.019 1.00 33.99 13 CYS B CA 1
ATOM 926 C C . CYS B 1 16 ? 16.933 70.591 31.066 1.00 44.77 13 CYS B C 1
ATOM 927 O O . CYS B 1 16 ? 17.017 71.441 30.161 1.00 40.03 13 CYS B O 1
ATOM 930 N N . PRO B 1 17 ? 16.099 70.726 32.105 1.00 39.41 14 PRO B N 1
ATOM 931 C CA . PRO B 1 17 ? 15.024 71.730 32.051 1.00 34.41 14 PRO B CA 1
ATOM 932 C C . PRO B 1 17 ? 15.542 73.149 31.970 1.00 35.33 14 PRO B C 1
ATOM 933 O O . PRO B 1 17 ? 14.860 73.990 31.401 1.00 39.45 14 PRO B O 1
ATOM 937 N N . THR B 1 18 ? 16.717 73.440 32.514 1.00 36.78 15 THR B N 1
ATOM 938 C CA . THR B 1 18 ? 17.205 74.819 32.407 1.00 36.09 15 THR B CA 1
ATOM 939 C C . THR B 1 18 ? 18.253 75.004 31.331 1.00 37.90 15 THR B C 1
ATOM 940 O O . THR B 1 18 ? 18.657 76.132 31.066 1.00 40.86 15 THR B O 1
ATOM 944 N N . GLY B 1 19 ? 18.740 73.907 30.759 1.00 35.63 16 GLY B N 1
ATOM 945 C CA . GLY B 1 19 ? 19.804 73.989 29.774 1.00 32.96 16 GLY B CA 1
ATOM 946 C C . GLY B 1 19 ? 21.136 74.293 30.431 1.00 35.87 16 GLY B C 1
ATOM 947 O O . GLY B 1 19 ? 22.096 74.613 29.749 1.00 38.01 16 GLY B O 1
ATOM 948 N N . LEU B 1 20 ? 21.199 74.199 31.756 1.00 35.16 17 LEU B N 1
ATOM 949 C CA . LEU B 1 20 ? 22.436 74.497 32.472 1.00 40.46 17 LEU B CA 1
ATOM 950 C C . LEU B 1 20 ? 23.159 73.230 32.900 1.00 45.11 17 LEU B C 1
ATOM 951 O O . LEU B 1 20 ? 23.817 73.236 33.921 1.00 51.71 17 LEU B O 1
ATOM 956 N N . CYS B 1 21 ? 23.070 72.175 32.096 1.00 50.58 18 CYS B N 1
ATOM 957 C CA . CYS B 1 21 ? 23.605 70.850 32.432 1.00 54.44 18 CYS B CA 1
ATOM 958 C C . CYS B 1 21 ? 25.119 70.786 32.262 1.00 59.57 18 CYS B C 1
ATOM 959 O O . CYS B 1 21 ? 25.848 70.517 33.233 1.00 66.82 18 CYS B O 1
ATOM 962 N N . GLY B 1 22 ? 25.580 71.051 31.037 1.00 52.13 19 GLY B N 1
ATOM 963 C CA . GLY B 1 22 ? 26.949 70.779 30.603 1.00 56.41 19 GLY B CA 1
ATOM 964 C C . GLY B 1 22 ? 28.102 71.604 31.165 1.00 57.28 19 GLY B C 1
ATOM 965 O O . GLY B 1 22 ? 27.922 72.435 32.050 1.00 56.74 19 GLY B O 1
ATOM 966 N N . THR B 1 23 ? 29.300 71.385 30.628 1.00 60.03 20 THR B N 1
ATOM 967 C CA . THR B 1 23 ? 30.481 72.122 31.079 1.00 63.83 20 THR B CA 1
ATOM 968 C C . THR B 1 23 ? 30.465 73.597 30.659 1.00 62.10 20 THR B C 1
ATOM 969 O O . THR B 1 23 ? 31.006 74.456 31.350 1.00 72.32 20 THR B O 1
ATOM 973 N N . ASN B 1 24 ? 29.837 73.879 29.526 1.00 57.18 21 ASN B N 1
ATOM 974 C CA . ASN B 1 24 ? 29.742 75.237 29.012 1.00 68.12 21 ASN B CA 1
ATOM 975 C C . ASN B 1 24 ? 28.409 75.860 29.380 1.00 66.53 21 ASN B C 1
ATOM 976 O O . ASN B 1 24 ? 27.351 75.448 28.895 1.00 66.23 21 ASN B O 1
ATOM 981 N N . ILE B 1 25 ? 28.469 76.852 30.257 1.00 59.90 22 ILE B N 1
ATOM 982 C CA . ILE B 1 25 ? 27.272 77.513 30.729 1.00 48.85 22 ILE B CA 1
ATOM 983 C C . ILE B 1 25 ? 26.943 78.627 29.758 1.00 44.62 22 ILE B C 1
ATOM 984 O O . ILE B 1 25 ? 27.766 79.498 29.499 1.00 51.82 22 ILE B O 1
ATOM 989 N N . ASN B 1 26 ? 25.763 78.591 29.171 1.00 38.83 23 ASN B N 1
ATOM 990 C CA . ASN B 1 26 ? 25.315 79.727 28.386 1.00 41.72 23 ASN B CA 1
ATOM 991 C C . ASN B 1 26 ? 24.818 80.838 29.335 1.00 47.04 23 ASN B C 1
ATOM 992 O O . ASN B 1 26 ? 23.814 80.686 30.048 1.00 44.70 23 ASN B O 1
ATOM 997 N N . PRO B 1 27 ? 25.510 81.976 29.321 1.00 46.79 24 PRO B N 1
ATOM 998 C CA . PRO B 1 27 ? 25.182 83.073 30.229 1.00 51.92 24 PRO B CA 1
ATOM 999 C C . PRO B 1 27 ? 23.735 83.533 30.073 1.00 51.16 24 PRO B C 1
ATOM 1000 O O . PRO B 1 27 ? 23.148 83.982 31.053 1.00 49.23 24 PRO B O 1
ATOM 1004 N N . GLU B 1 28 ? 23.168 83.456 28.871 1.00 46.08 25 GLU B N 1
ATOM 1005 C CA . GLU B 1 28 ? 21.769 83.841 28.721 1.00 41.23 25 GLU B CA 1
ATOM 1006 C C . GLU B 1 28 ? 20.833 82.835 29.434 1.00 45.13 25 GLU B C 1
ATOM 1007 O O . GLU B 1 28 ? 19.814 83.236 30.010 1.00 39.95 25 GLU B O 1
ATOM 1013 N N . LEU B 1 29 ? 21.191 81.544 29.413 1.00 38.63 26 LEU B N 1
ATOM 1014 C CA . LEU B 1 29 ? 20.377 80.532 30.072 1.00 34.18 26 LEU B CA 1
ATOM 1015 C C . LEU B 1 29 ? 20.421 80.687 31.566 1.00 40.87 26 LEU B C 1
ATOM 1016 O O . LEU B 1 29 ? 19.415 80.491 32.233 1.00 40.66 26 LEU B O 1
ATOM 1029 N N . ARG B 1 31 ? 21.076 83.498 33.159 1.00 44.72 28 ARG B N 1
ATOM 1030 C CA . ARG B 1 31 ? 20.294 84.705 33.416 1.00 52.97 28 ARG B CA 1
ATOM 1031 C C . ARG B 1 31 ? 18.781 84.426 33.548 1.00 44.34 28 ARG B C 1
ATOM 1032 O O . ARG B 1 31 ? 18.151 84.785 34.551 1.00 46.61 28 ARG B O 1
ATOM 1040 N N . ILE B 1 32 ? 18.201 83.789 32.545 1.00 38.86 29 ILE B N 1
ATOM 1041 C CA . ILE B 1 32 ? 16.758 83.528 32.576 1.00 37.47 29 ILE B CA 1
ATOM 1042 C C . ILE B 1 32 ? 16.378 82.507 33.655 1.00 41.69 29 ILE B C 1
ATOM 1043 O O . ILE B 1 32 ? 15.357 82.660 34.308 1.00 43.20 29 ILE B O 1
ATOM 1048 N N . ALA B 1 33 ? 17.224 81.508 33.915 1.00 40.81 30 ALA B N 1
ATOM 1049 C CA . ALA B 1 33 ? 16.942 80.600 35.029 1.00 35.26 30 ALA B CA 1
ATOM 1050 C C . ALA B 1 33 ? 16.899 81.331 36.384 1.00 39.76 30 ALA B C 1
ATOM 1051 O O . ALA B 1 33 ? 16.000 81.071 37.225 1.00 35.68 30 ALA B O 1
ATOM 1053 N N . VAL B 1 34 ? 17.877 82.220 36.613 1.00 35.72 31 VAL B N 1
ATOM 1054 C CA . VAL B 1 34 ? 17.930 82.980 37.875 1.00 35.78 31 VAL B CA 1
ATOM 1055 C C . VAL B 1 34 ? 16.654 83.837 37.980 1.00 46.96 31 VAL B C 1
ATOM 1056 O O . VAL B 1 34 ? 16.000 83.861 39.014 1.00 45.92 31 VAL B O 1
ATOM 1060 N N . VAL B 1 35 ? 16.279 84.503 36.891 1.00 45.85 32 VAL B N 1
ATOM 1061 C CA . VAL B 1 35 ? 15.035 85.266 36.897 1.00 51.08 32 VAL B CA 1
ATOM 1062 C C . VAL B 1 35 ? 13.823 84.407 37.258 1.00 50.72 32 VAL B C 1
ATOM 1063 O O . VAL B 1 35 ? 13.005 84.804 38.085 1.00 47.10 32 VAL B O 1
ATOM 1067 N N . ILE B 1 36 ? 13.714 83.231 36.653 1.00 45.07 33 ILE B N 1
ATOM 1068 C CA . ILE B 1 36 ? 12.539 82.391 36.869 1.00 43.05 33 ILE B CA 1
ATOM 1069 C C . ILE B 1 36 ? 12.520 81.882 38.301 1.00 44.06 33 ILE B C 1
ATOM 1070 O O . ILE B 1 36 ? 11.468 81.716 38.919 1.00 47.54 33 ILE B O 1
ATOM 1075 N N . GLU B 1 37 ? 13.695 81.650 38.855 1.00 41.60 34 GLU B N 1
ATOM 1076 C CA . GLU B 1 37 ? 13.711 81.214 40.241 1.00 40.28 34 GLU B CA 1
ATOM 1077 C C . GLU B 1 37 ? 13.272 82.364 41.197 1.00 52.43 34 GLU B C 1
ATOM 1078 O O . GLU B 1 37 ? 12.623 82.112 42.226 1.00 48.12 34 GLU B O 1
ATOM 1084 N N . SER B 1 38 ? 13.615 83.613 40.861 1.00 47.08 35 SER B N 1
ATOM 1085 C CA . SER B 1 38 ? 13.267 84.747 41.741 1.00 56.62 35 SER B CA 1
ATOM 1086 C C . SER B 1 38 ? 11.767 84.947 41.679 1.00 50.53 35 SER B C 1
ATOM 1087 O O . SER B 1 38 ? 11.123 85.173 42.698 1.00 50.81 35 SER B O 1
ATOM 1090 N N . LEU B 1 39 ? 11.214 84.864 40.474 1.00 43.74 36 LEU B N 1
ATOM 1091 C CA . LEU B 1 39 ? 9.774 84.952 40.311 1.00 44.36 36 LEU B CA 1
ATOM 1092 C C . LEU B 1 39 ? 9.091 83.857 41.126 1.00 49.96 36 LEU B C 1
ATOM 1093 O O . LEU B 1 39 ? 8.211 84.138 41.948 1.00 53.77 36 LEU B O 1
ATOM 1098 N N . LYS B 1 40 ? 9.532 82.624 40.944 1.00 49.12 37 LYS B N 1
ATOM 1099 C CA . LYS B 1 40 ? 8.961 81.514 41.687 1.00 50.48 37 LYS B CA 1
ATOM 1100 C C . LYS B 1 40 ? 8.882 81.834 43.183 1.00 55.66 37 LYS B C 1
ATOM 1101 O O . LYS B 1 40 ? 7.917 81.476 43.875 1.00 58.12 37 LYS B O 1
ATOM 1107 N N . LYS B 1 41 ? 9.903 82.511 43.694 1.00 57.11 38 LYS B N 1
ATOM 1108 C CA . LYS B 1 41 ? 9.939 82.834 45.116 1.00 61.29 38 LYS B CA 1
ATOM 1109 C C . LYS B 1 41 ? 8.964 83.967 45.497 1.00 45.92 38 LYS B C 1
ATOM 1110 O O . LYS B 1 41 ? 8.496 84.032 46.632 1.00 48.90 38 LYS B O 1
ATOM 1116 N N . GLN B 1 42 ? 8.649 84.836 44.540 1.00 51.74 39 GLN B N 1
ATOM 1117 C CA . GLN B 1 42 ? 7.569 85.816 44.719 1.00 57.54 39 GLN B CA 1
ATOM 1118 C C . GLN B 1 42 ? 6.182 85.188 44.559 1.00 57.36 39 GLN B C 1
ATOM 1119 O O . GLN B 1 42 ? 5.178 85.905 44.595 1.00 56.27 39 GLN B O 1
ATOM 1125 N N . GLY B 1 43 ? 6.129 83.869 44.350 1.00 54.90 40 GLY B N 1
ATOM 1126 C CA . GLY B 1 43 ? 4.876 83.159 44.088 1.00 50.52 40 GLY B CA 1
ATOM 1127 C C . GLY B 1 43 ? 4.413 83.274 42.631 1.00 56.13 40 GLY B C 1
ATOM 1128 O O . GLY B 1 43 ? 3.242 83.050 42.313 1.00 58.37 40 GLY B O 1
ATOM 1129 N N . ILE B 1 44 ? 5.340 83.623 41.738 1.00 51.88 41 ILE B N 1
ATOM 1130 C CA . ILE B 1 44 ? 5.015 83.851 40.344 1.00 47.39 41 ILE B CA 1
ATOM 1131 C C . ILE B 1 44 ? 5.669 82.751 39.488 1.00 53.18 41 ILE B C 1
ATOM 1132 O O . ILE B 1 44 ? 6.897 82.562 39.534 1.00 46.47 41 ILE B O 1
ATOM 1137 N N . ILE B 1 45 ? 4.824 82.037 38.736 1.00 49.52 42 ILE B N 1
ATOM 1138 C CA . ILE B 1 45 ? 5.201 80.820 38.025 1.00 49.75 42 ILE B CA 1
ATOM 1139 C C . ILE B 1 45 ? 5.286 81.100 36.545 1.00 46.44 42 ILE B C 1
ATOM 1140 O O . ILE B 1 45 ? 4.276 81.401 35.891 1.00 53.35 42 ILE B O 1
ATOM 1145 N N . VAL B 1 46 ? 6.499 81.033 36.028 1.00 40.59 43 VAL B N 1
ATOM 1146 C CA . VAL B 1 46 ? 6.698 81.174 34.589 1.00 35.21 43 VAL B CA 1
ATOM 1147 C C . VAL B 1 46 ? 6.904 79.762 34.064 1.00 38.26 43 VAL B C 1
ATOM 1148 O O . VAL B 1 46 ? 7.932 79.134 34.286 1.00 44.30 43 VAL B O 1
ATOM 1152 N N . THR B 1 47 ? 5.900 79.229 33.402 1.00 35.26 44 THR B N 1
ATOM 1153 C CA . THR B 1 47 ? 5.976 77.856 32.905 1.00 37.56 44 THR B CA 1
ATOM 1154 C C . THR B 1 47 ? 6.968 77.785 31.722 1.00 33.19 44 THR B C 1
ATOM 1155 O O . THR B 1 47 ? 6.915 78.620 30.841 1.00 36.46 44 THR B O 1
ATOM 1159 N N . ARG B 1 48 ? 7.903 76.832 31.735 1.00 34.47 45 ARG B N 1
ATOM 1160 C CA . ARG B 1 48 ? 8.726 76.610 30.556 1.00 36.88 45 ARG B CA 1
ATOM 1161 C C . ARG B 1 48 ? 8.620 75.164 30.067 1.00 38.61 45 ARG B C 1
ATOM 1162 O O . ARG B 1 48 ? 8.350 74.257 30.849 1.00 41.64 45 ARG B O 1
ATOM 1170 N N . HIS B 1 49 ? 8.792 74.964 28.766 1.00 39.67 46 HIS B N 1
ATOM 1171 C CA . HIS B 1 49 ? 8.710 73.633 28.178 1.00 32.53 46 HIS B CA 1
ATOM 1172 C C . HIS B 1 49 ? 10.016 73.318 27.488 1.00 35.56 46 HIS B C 1
ATOM 1173 O O . HIS B 1 49 ? 10.693 74.198 26.934 1.00 36.11 46 HIS B O 1
ATOM 1180 N N . ASN B 1 50 ? 10.367 72.048 27.508 1.00 31.79 47 ASN B N 1
ATOM 1181 C CA . ASN B 1 50 ? 11.540 71.597 26.798 1.00 32.12 47 ASN B CA 1
ATOM 1182 C C . ASN B 1 50 ? 11.085 70.703 25.624 1.00 39.10 47 ASN B C 1
ATOM 1183 O O . ASN B 1 50 ? 10.433 69.678 25.839 1.00 38.23 47 ASN B O 1
ATOM 1188 N N . LEU B 1 51 ? 11.416 71.093 24.391 1.00 32.28 48 LEU B N 1
ATOM 1189 C CA . LEU B 1 51 ? 10.990 70.338 23.225 1.00 36.86 48 LEU B CA 1
ATOM 1190 C C . LEU B 1 51 ? 11.380 68.840 23.277 1.00 40.20 48 LEU B C 1
ATOM 1191 O O . LEU B 1 51 ? 10.661 67.995 22.762 1.00 40.83 48 LEU B O 1
ATOM 1196 N N A ARG B 1 52 ? 12.505 68.518 23.904 0.48 38.68 49 ARG B N 1
ATOM 1197 N N B ARG B 1 52 ? 12.496 68.520 23.922 0.52 38.56 49 ARG B N 1
ATOM 1198 C CA A ARG B 1 52 ? 12.891 67.116 24.049 0.48 43.22 49 ARG B CA 1
ATOM 1199 C CA B ARG B 1 52 ? 12.920 67.125 24.041 0.52 43.20 49 ARG B CA 1
ATOM 1200 C C A ARG B 1 52 ? 11.823 66.291 24.758 0.48 45.58 49 ARG B C 1
ATOM 1201 C C B ARG B 1 52 ? 11.950 66.258 24.858 0.52 45.33 49 ARG B C 1
ATOM 1202 O O A ARG B 1 52 ? 11.542 65.162 24.367 0.48 47.78 49 ARG B O 1
ATOM 1203 O O B ARG B 1 52 ? 11.849 65.058 24.626 0.52 47.27 49 ARG B O 1
ATOM 1218 N N . ASP B 1 53 ? 11.232 66.855 25.806 1.00 42.53 50 ASP B N 1
ATOM 1219 C CA . ASP B 1 53 ? 10.375 66.072 26.696 1.00 47.21 50 ASP B CA 1
ATOM 1220 C C . ASP B 1 53 ? 8.871 66.302 26.528 1.00 49.94 50 ASP B C 1
ATOM 1221 O O . ASP B 1 53 ? 8.065 65.475 26.931 1.00 51.67 50 ASP B O 1
ATOM 1226 N N A GLU B 1 54 ? 8.504 67.455 25.977 0.48 42.28 51 GLU B N 1
ATOM 1227 N N B GLU B 1 54 ? 8.497 67.420 25.926 0.52 42.09 51 GLU B N 1
ATOM 1228 C CA A GLU B 1 54 ? 7.107 67.828 25.827 0.48 41.35 51 GLU B CA 1
ATOM 1229 C CA B GLU B 1 54 ? 7.098 67.778 25.858 0.52 41.11 51 GLU B CA 1
ATOM 1230 C C A GLU B 1 54 ? 6.848 68.213 24.381 0.48 41.63 51 GLU B C 1
ATOM 1231 C C B GLU B 1 54 ? 6.756 68.165 24.420 0.52 41.67 51 GLU B C 1
ATOM 1232 O O A GLU B 1 54 ? 6.489 69.344 24.090 0.48 42.45 51 GLU B O 1
ATOM 1233 O O B GLU B 1 54 ? 6.237 69.243 24.174 0.52 43.76 51 GLU B O 1
ATOM 1244 N N . PRO B 1 55 ? 7.051 67.276 23.460 1.00 42.73 52 PRO B N 1
ATOM 1245 C CA . PRO B 1 55 ? 6.893 67.637 22.044 1.00 45.91 52 PRO B CA 1
ATOM 1246 C C . PRO B 1 55 ? 5.445 67.995 21.740 1.00 46.50 52 PRO B C 1
ATOM 1247 O O . PRO B 1 55 ? 5.166 68.846 20.904 1.00 49.45 52 PRO B O 1
ATOM 1251 N N . GLN B 1 56 ? 4.520 67.381 22.456 1.00 41.58 53 GLN B N 1
ATOM 1252 C CA . GLN B 1 56 ? 3.118 67.509 22.077 1.00 41.21 53 GLN B CA 1
ATOM 1253 C C . GLN B 1 56 ? 2.619 68.934 22.321 1.00 47.61 53 GLN B C 1
ATOM 1254 O O . GLN B 1 56 ? 1.802 69.449 21.552 1.00 46.63 53 GLN B O 1
ATOM 1260 N N . VAL B 1 57 ? 3.137 69.595 23.359 1.00 46.60 54 VAL B N 1
ATOM 1261 C CA . VAL B 1 57 ? 2.678 70.957 23.644 1.00 41.61 54 VAL B CA 1
ATOM 1262 C C . VAL B 1 57 ? 3.081 71.964 22.553 1.00 41.29 54 VAL B C 1
ATOM 1263 O O . VAL B 1 57 ? 2.406 72.980 22.358 1.00 37.82 54 VAL B O 1
ATOM 1267 N N . TYR B 1 58 ? 4.150 71.659 21.814 1.00 35.69 55 TYR B N 1
ATOM 1268 C CA . TYR B 1 58 ? 4.578 72.495 20.690 1.00 37.29 55 TYR B CA 1
ATOM 1269 C C . TYR B 1 58 ? 3.632 72.316 19.491 1.00 49.69 55 TYR B C 1
ATOM 1270 O O . TYR B 1 58 ? 3.622 73.129 18.569 1.00 46.59 55 TYR B O 1
ATOM 1279 N N . VAL B 1 59 ? 2.864 71.229 19.498 1.00 50.92 56 VAL B N 1
ATOM 1280 C CA . VAL B 1 59 ? 1.856 71.015 18.478 1.00 48.21 56 VAL B CA 1
ATOM 1281 C C . VAL B 1 59 ? 0.512 71.587 18.936 1.00 50.24 56 VAL B C 1
ATOM 1282 O O . VAL B 1 59 ? -0.165 72.287 18.183 1.00 54.60 56 VAL B O 1
ATOM 1286 N N . SER B 1 60 ? 0.132 71.326 20.184 1.00 45.28 57 SER B N 1
ATOM 1287 C CA . SER B 1 60 ? -1.198 71.726 20.627 1.00 45.38 57 SER B CA 1
ATOM 1288 C C . SER B 1 60 ? -1.348 73.233 20.838 1.00 47.58 57 SER B C 1
ATOM 1289 O O . SER B 1 60 ? -2.425 73.784 20.622 1.00 43.76 57 SER B O 1
ATOM 1292 N N . ASN B 1 61 ? -0.296 73.924 21.260 1.00 42.98 58 ASN B N 1
ATOM 1293 C CA . ASN B 1 61 ? -0.419 75.377 21.276 1.00 39.21 58 ASN B CA 1
ATOM 1294 C C . ASN B 1 61 ? -0.372 75.894 19.826 1.00 39.65 58 ASN B C 1
ATOM 1295 O O . ASN B 1 61 ? 0.663 75.815 19.177 1.00 42.33 58 ASN B O 1
ATOM 1300 N N . LYS B 1 62 ? -1.499 76.395 19.317 1.00 39.50 59 LYS B N 1
ATOM 1301 C CA . LYS B 1 62 ? -1.654 76.718 17.897 1.00 39.57 59 LYS B CA 1
ATOM 1302 C C . LYS B 1 62 ? -0.709 77.829 17.470 1.00 44.01 59 LYS B C 1
ATOM 1303 O O . LYS B 1 62 ? -0.161 77.813 16.363 1.00 44.78 59 LYS B O 1
ATOM 1309 N N . THR B 1 63 ? -0.574 78.822 18.343 1.00 43.19 60 THR B N 1
ATOM 1310 C CA . THR B 1 63 ? 0.270 79.970 18.082 1.00 49.11 60 THR B CA 1
ATOM 1311 C C . THR B 1 63 ? 1.723 79.534 17.947 1.00 42.23 60 THR B C 1
ATOM 1312 O O . THR B 1 63 ? 2.411 79.980 17.034 1.00 41.64 60 THR B O 1
ATOM 1316 N N . VAL B 1 64 ? 2.189 78.680 18.855 1.00 35.65 61 VAL B N 1
ATOM 1317 C CA . VAL B 1 64 ? 3.551 78.144 18.738 1.00 33.61 61 VAL B CA 1
ATOM 1318 C C . VAL B 1 64 ? 3.674 77.222 17.517 1.00 42.19 61 VAL B C 1
ATOM 1319 O O . VAL B 1 64 ? 4.628 77.319 16.741 1.00 40.76 61 VAL B O 1
ATOM 1323 N N . ASN B 1 65 ? 2.688 76.356 17.320 1.00 38.32 62 ASN B N 1
ATOM 1324 C CA . ASN B 1 65 ? 2.682 75.479 16.162 1.00 38.39 62 ASN B CA 1
ATOM 1325 C C . ASN B 1 65 ? 2.783 76.230 14.827 1.00 39.62 62 ASN B C 1
ATOM 1326 O O . ASN B 1 65 ? 3.596 75.868 13.970 1.00 42.10 62 ASN B O 1
ATOM 1331 N N . ASP B 1 66 ? 1.967 77.269 14.637 1.00 39.61 63 ASP B N 1
ATOM 1332 C CA . ASP B 1 66 ? 1.991 78.003 13.365 1.00 42.26 63 ASP B CA 1
ATOM 1333 C C . ASP B 1 66 ? 3.321 78.710 13.198 1.00 39.45 63 ASP B C 1
ATOM 1334 O O . ASP B 1 66 ? 3.833 78.813 12.089 1.00 40.30 63 ASP B O 1
ATOM 1339 N N . PHE B 1 67 ? 3.870 79.214 14.294 1.00 33.92 64 PHE B N 1
ATOM 1340 C CA . PHE B 1 67 ? 5.124 79.936 14.183 1.00 40.26 64 PHE B CA 1
ATOM 1341 C C . PHE B 1 67 ? 6.235 78.978 13.761 1.00 43.82 64 PHE B C 1
ATOM 1342 O O . PHE B 1 67 ? 7.092 79.337 12.942 1.00 47.25 64 PHE B O 1
ATOM 1350 N N . LEU B 1 68 ? 6.193 77.753 14.291 1.00 38.55 65 LEU B N 1
ATOM 1351 C CA . LEU B 1 68 ? 7.190 76.729 13.953 1.00 35.19 65 LEU B CA 1
ATOM 1352 C C . LEU B 1 68 ? 7.047 76.285 12.491 1.00 34.69 65 LEU B C 1
ATOM 1353 O O . LEU B 1 68 ? 8.040 76.091 11.806 1.00 37.06 65 LEU B O 1
ATOM 1358 N N . GLN B 1 69 ? 5.819 76.159 11.999 1.00 37.75 66 GLN B N 1
ATOM 1359 C CA . GLN B 1 69 ? 5.622 75.783 10.600 1.00 42.28 66 GLN B CA 1
ATOM 1360 C C . GLN B 1 69 ? 6.284 76.802 9.680 1.00 39.86 66 GLN B C 1
ATOM 1361 O O . GLN B 1 69 ? 6.785 76.446 8.612 1.00 41.55 66 GLN B O 1
ATOM 1367 N N . LYS B 1 70 ? 6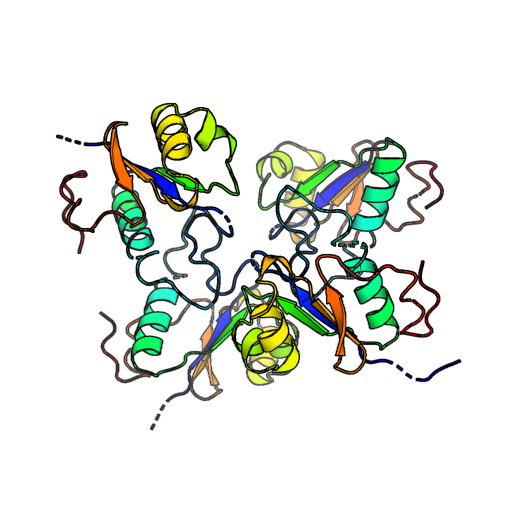.267 78.067 10.093 1.00 39.79 67 LYS B N 1
ATOM 1368 C CA . LYS B 1 70 ? 6.783 79.149 9.256 1.00 42.43 67 LYS B CA 1
ATOM 1369 C C . LYS B 1 70 ? 8.299 79.359 9.398 1.00 36.23 67 LYS B C 1
ATOM 1370 O O . LYS B 1 70 ? 8.998 79.631 8.413 1.00 34.74 67 LYS B O 1
ATOM 1376 N N . HIS B 1 71 ? 8.799 79.203 10.619 1.00 32.80 68 HIS B N 1
ATOM 1377 C CA . HIS B 1 71 ? 10.190 79.525 10.946 1.00 39.47 68 HIS B CA 1
ATOM 1378 C C . HIS B 1 71 ? 11.027 78.362 11.437 1.00 37.23 68 HIS B C 1
ATOM 1379 O O . HIS B 1 71 ? 12.226 78.492 11.553 1.00 38.52 68 HIS B O 1
ATOM 1386 N N . GLY B 1 72 ? 10.404 77.243 11.774 1.00 37.42 69 GLY B N 1
ATOM 1387 C CA . GLY B 1 72 ? 11.167 76.082 12.204 1.00 40.94 69 GLY B CA 1
ATOM 1388 C C . GLY B 1 72 ? 11.734 76.167 13.616 1.00 36.74 69 GLY B C 1
ATOM 1389 O O . GLY B 1 72 ? 11.548 77.159 14.343 1.00 34.79 69 GLY B O 1
ATOM 1390 N N . ALA B 1 73 ? 12.451 75.128 14.016 1.00 36.61 70 ALA B N 1
ATOM 1391 C CA . ALA B 1 73 ? 12.975 75.074 15.387 1.00 35.86 70 ALA B CA 1
ATOM 1392 C C . ALA B 1 73 ? 13.922 76.246 15.608 1.00 35.73 70 ALA B C 1
ATOM 1393 O O . ALA B 1 73 ? 14.230 76.611 16.748 1.00 38.21 70 ALA B O 1
ATOM 1395 N N . ASP B 1 74 ? 14.372 76.843 14.508 1.00 33.24 71 ASP B N 1
ATOM 1396 C CA . ASP B 1 74 ? 15.196 78.056 14.558 1.00 37.74 71 ASP B CA 1
ATOM 1397 C C . ASP B 1 74 ? 14.536 79.140 15.393 1.00 36.08 71 ASP B C 1
ATOM 1398 O O . ASP B 1 74 ? 15.203 80.025 15.888 1.00 42.04 71 ASP B O 1
ATOM 1403 N N . ALA B 1 75 ? 13.209 79.137 15.461 1.00 32.61 72 ALA B N 1
ATOM 1404 C CA . ALA B 1 75 ? 12.508 80.214 16.145 1.00 37.86 72 ALA B CA 1
ATOM 1405 C C . ALA B 1 75 ? 12.633 80.106 17.669 1.00 36.11 72 ALA B C 1
ATOM 1406 O O . ALA B 1 75 ? 12.337 81.062 18.391 1.00 42.35 72 ALA B O 1
ATOM 1408 N N . LEU B 1 76 ? 13.054 78.949 18.165 1.00 34.05 73 LEU B N 1
ATOM 1409 C CA . LEU B 1 76 ? 13.041 78.735 19.618 1.00 37.31 73 LEU B CA 1
ATOM 1410 C C . LEU B 1 76 ? 14.272 79.357 20.284 1.00 38.05 73 LEU B C 1
ATOM 1411 O O . LEU B 1 76 ? 15.313 79.386 19.686 1.00 33.26 73 LEU B O 1
ATOM 1416 N N . PRO B 1 77 ? 14.154 79.839 21.533 1.00 34.53 74 PRO B N 1
ATOM 1417 C CA . PRO B 1 77 ? 12.948 79.780 22.368 1.00 32.71 74 PRO B CA 1
ATOM 1418 C C . PRO B 1 77 ? 11.901 80.789 21.940 1.00 32.60 74 PRO B C 1
ATOM 1419 O O . PRO B 1 77 ? 12.203 81.908 21.499 1.00 37.43 74 PRO B O 1
ATOM 1423 N N . ILE B 1 78 ? 10.653 80.399 22.099 1.00 30.80 75 ILE B N 1
ATOM 1424 C CA . ILE B 1 78 ? 9.551 81.323 21.912 1.00 33.25 75 ILE B CA 1
ATOM 1425 C C . ILE B 1 78 ? 8.984 81.685 23.292 1.00 39.76 75 ILE B C 1
ATOM 1426 O O . ILE B 1 78 ? 8.721 80.795 24.119 1.00 33.77 75 ILE B O 1
ATOM 1431 N N . THR B 1 79 ? 8.817 82.979 23.552 1.00 35.67 76 THR B N 1
ATOM 1432 C CA . THR B 1 79 ? 8.140 83.413 24.783 1.00 33.94 76 THR B CA 1
ATOM 1433 C C . THR B 1 79 ? 6.750 83.956 24.465 1.00 38.18 76 THR B C 1
ATOM 1434 O O . THR B 1 79 ? 6.594 84.894 23.689 1.00 46.84 76 THR B O 1
ATOM 1438 N N . LEU B 1 80 ? 5.739 83.336 25.054 1.00 38.92 77 LEU B N 1
ATOM 1439 C CA . LEU B 1 80 ? 4.375 83.845 24.981 1.00 40.72 77 LEU B CA 1
ATOM 1440 C C . LEU B 1 80 ? 4.104 84.762 26.173 1.00 44.12 77 LEU B C 1
ATOM 1441 O O . LEU B 1 80 ? 4.487 84.468 27.319 1.00 39.10 77 LEU B O 1
ATOM 1446 N N . VAL B 1 81 ? 3.435 85.871 25.904 1.00 43.01 78 VAL B N 1
ATOM 1447 C CA . VAL B 1 81 ? 3.040 86.779 26.963 1.00 42.01 78 VAL B CA 1
ATOM 1448 C C . VAL B 1 81 ? 1.572 87.076 26.766 1.00 46.59 78 VAL B C 1
ATOM 1449 O O . VAL B 1 81 ? 1.183 87.668 25.756 1.00 48.60 78 VAL B O 1
ATOM 1453 N N . ASP B 1 82 ? 0.764 86.672 27.738 1.00 51.22 79 ASP B N 1
ATOM 1454 C CA . ASP B 1 82 ? -0.678 86.628 27.559 1.00 53.33 79 ASP B CA 1
ATOM 1455 C C . ASP B 1 82 ? -1.025 85.955 26.229 1.00 52.46 79 ASP B C 1
ATOM 1456 O O . ASP B 1 82 ? -1.842 86.460 25.462 1.00 48.32 79 ASP B O 1
ATOM 1461 N N . GLY B 1 83 ? -0.398 84.816 25.958 1.00 47.02 80 GLY B N 1
ATOM 1462 C CA . GLY B 1 83 ? -0.854 83.965 24.869 1.00 48.41 80 GLY B CA 1
ATOM 1463 C C . GLY B 1 83 ? -0.338 84.297 23.483 1.00 50.92 80 GLY B C 1
ATOM 1464 O O . GLY B 1 83 ? -0.552 83.524 22.546 1.00 51.61 80 GLY B O 1
ATOM 1465 N N . GLU B 1 84 ? 0.335 85.435 23.334 1.00 48.06 81 GLU B N 1
ATOM 1466 C CA . GLU B 1 84 ? 0.908 85.769 22.033 1.00 56.23 81 GLU B CA 1
ATOM 1467 C C . GLU B 1 84 ? 2.440 85.919 22.053 1.00 51.35 81 GLU B C 1
ATOM 1468 O O . GLU B 1 84 ? 3.054 86.166 23.097 1.00 50.12 81 GLU B O 1
ATOM 1474 N N . ILE B 1 85 ? 3.046 85.739 20.890 1.00 42.48 82 ILE B N 1
ATOM 1475 C CA . ILE B 1 85 ? 4.487 85.699 20.788 1.00 44.81 82 ILE B CA 1
ATOM 1476 C C . ILE B 1 85 ? 5.037 87.076 21.083 1.00 45.74 82 ILE B C 1
ATOM 1477 O O . ILE B 1 85 ? 4.636 88.049 20.453 1.00 51.60 82 ILE B O 1
ATOM 1482 N N . ALA B 1 86 ? 5.933 87.154 22.061 1.00 42.35 83 ALA B N 1
ATOM 1483 C CA . ALA B 1 86 ? 6.537 88.419 22.462 1.00 42.46 83 ALA B CA 1
ATOM 1484 C C . ALA B 1 86 ? 8.023 88.426 22.129 1.00 46.66 83 ALA B C 1
ATOM 1485 O O . ALA B 1 86 ? 8.611 89.475 21.843 1.00 43.38 83 ALA B O 1
ATOM 1487 N N . VAL B 1 87 ? 8.640 87.254 22.229 1.00 42.48 84 VAL B N 1
ATOM 1488 C CA . VAL B 1 87 ? 10.051 87.127 21.934 1.00 38.35 84 VAL B CA 1
ATOM 1489 C C . VAL B 1 87 ? 10.271 85.802 21.219 1.00 40.18 84 VAL B C 1
ATOM 1490 O O . VAL B 1 87 ? 9.622 84.787 21.524 1.00 42.47 84 VAL B O 1
ATOM 1494 N N . SER B 1 88 ? 11.191 85.832 20.264 1.00 37.87 85 SER B N 1
ATOM 1495 C CA . SER B 1 88 ? 11.574 84.670 19.500 1.00 33.27 85 SER B CA 1
ATOM 1496 C C . SER B 1 88 ? 13.092 84.641 19.415 1.00 40.96 85 SER B C 1
ATOM 1497 O O . SER B 1 88 ? 13.725 85.692 19.265 1.00 43.98 85 SER B O 1
ATOM 1500 N N . GLN B 1 89 ? 13.675 83.448 19.538 1.00 35.24 86 GLN B N 1
ATOM 1501 C CA . GLN B 1 89 ? 15.089 83.221 19.224 1.00 39.35 86 GLN B CA 1
ATOM 1502 C C . GLN B 1 89 ? 16.069 83.637 20.322 1.00 42.47 86 GLN B C 1
ATOM 1503 O O . GLN B 1 89 ? 17.143 83.076 20.398 1.00 39.59 86 GLN B O 1
ATOM 1509 N N . THR B 1 90 ? 15.711 84.619 21.153 1.00 39.60 87 THR B N 1
ATOM 1510 C CA . THR B 1 90 ? 16.514 84.944 22.337 1.00 41.02 87 THR B CA 1
ATOM 1511 C C . THR B 1 90 ? 15.586 84.926 23.561 1.00 45.39 87 THR B C 1
ATOM 1512 O O . THR B 1 90 ? 14.367 84.967 23.400 1.00 37.12 87 THR B O 1
ATOM 1516 N N . TYR B 1 91 ? 16.139 84.869 24.775 1.00 36.69 88 TYR B N 1
ATOM 1517 C CA . TYR B 1 91 ? 15.287 84.947 25.958 1.00 39.59 88 TYR B CA 1
ATOM 1518 C C . TYR B 1 91 ? 14.896 86.384 26.283 1.00 39.87 88 TYR B C 1
ATOM 1519 O O . TYR B 1 91 ? 15.679 87.294 26.028 1.00 45.50 88 TYR B O 1
ATOM 1528 N N . PRO B 1 92 ? 13.694 86.596 26.854 1.00 40.79 89 PRO B N 1
ATOM 1529 C CA . PRO B 1 92 ? 13.312 87.941 27.328 1.00 41.02 89 PRO B CA 1
ATOM 1530 C C . PRO B 1 92 ? 14.415 88.596 28.166 1.00 43.48 89 PRO B C 1
ATOM 1531 O O . PRO B 1 92 ? 15.125 87.889 28.907 1.00 42.86 89 PRO B O 1
ATOM 1535 N N . THR B 1 93 ? 14.578 89.918 28.035 1.00 46.22 90 THR B N 1
ATOM 1536 C CA . THR B 1 93 ? 15.532 90.642 28.877 1.00 47.97 90 THR B CA 1
ATOM 1537 C C . THR B 1 93 ? 14.990 90.701 30.297 1.00 46.73 90 THR B C 1
ATOM 1538 O O . THR B 1 93 ? 13.777 90.565 30.538 1.00 43.52 90 THR B O 1
ATOM 1542 N N . THR B 1 94 ? 15.874 90.926 31.247 1.00 44.22 91 THR B N 1
ATOM 1543 C CA . THR B 1 94 ? 15.407 91.002 32.621 1.00 47.53 91 THR B CA 1
ATOM 1544 C C . THR B 1 94 ? 14.462 92.190 32.765 1.00 55.87 91 THR B C 1
ATOM 1545 O O . THR B 1 94 ? 13.445 92.106 33.469 1.00 53.89 91 THR B O 1
ATOM 1549 N N . LYS B 1 95 ? 14.759 93.275 32.049 1.00 56.63 92 LYS B N 1
ATOM 1550 C CA . LYS B 1 95 ? 13.868 94.438 32.040 1.00 60.31 92 LYS B CA 1
ATOM 1551 C C . LYS B 1 95 ? 12.454 94.024 31.627 1.00 55.84 92 LYS B C 1
ATOM 1552 O O . LYS B 1 95 ? 11.471 94.387 32.279 1.00 50.75 92 LYS B O 1
ATOM 1558 N N . GLN B 1 96 ? 12.359 93.249 30.547 1.00 56.14 93 GLN B N 1
ATOM 1559 C CA . GLN B 1 96 ? 11.063 92.759 30.101 1.00 52.84 93 GLN B CA 1
ATOM 1560 C C . GLN B 1 96 ? 10.340 91.958 31.182 1.00 50.29 93 GLN B C 1
ATOM 1561 O O . GLN B 1 96 ? 9.201 92.259 31.529 1.00 53.60 93 GLN B O 1
ATOM 1575 N N . SER B 1 98 ? 10.651 92.000 34.337 1.00 55.31 95 SER B N 1
ATOM 1576 C CA . SER B 1 98 ? 10.214 92.876 35.431 1.00 55.97 95 SER B CA 1
ATOM 1577 C C . SER B 1 98 ? 8.933 93.587 35.041 1.00 57.54 95 SER B C 1
ATOM 1578 O O . SER B 1 98 ? 8.011 93.722 35.857 1.00 54.72 95 SER B O 1
ATOM 1581 N N . GLU B 1 99 ? 8.870 94.043 33.789 1.00 62.19 96 GLU B N 1
ATOM 1582 C CA . GLU B 1 99 ? 7.694 94.799 33.343 1.00 70.84 96 GLU B CA 1
ATOM 1583 C C . GLU B 1 99 ? 6.441 93.937 33.257 1.00 56.60 96 GLU B C 1
ATOM 1584 O O . GLU B 1 99 ? 5.357 94.377 33.605 1.00 52.50 96 GLU B O 1
ATOM 1590 N N . TRP B 1 100 ? 6.605 92.698 32.812 1.00 49.45 97 TRP B N 1
ATOM 1591 C CA . TRP B 1 100 ? 5.475 91.812 32.623 1.00 49.76 97 TRP B CA 1
ATOM 1592 C C . TRP B 1 100 ? 4.968 91.319 33.957 1.00 56.74 97 TRP B C 1
ATOM 1593 O O . TRP B 1 100 ? 3.773 91.097 34.117 1.00 63.65 97 TRP B O 1
ATOM 1604 N N . THR B 1 101 ? 5.875 91.148 34.916 1.00 54.96 98 THR B N 1
ATOM 1605 C CA . THR B 1 101 ? 5.491 90.627 36.236 1.00 55.38 98 THR B CA 1
ATOM 1606 C C . THR B 1 101 ? 5.192 91.743 37.223 1.00 55.96 98 THR B C 1
ATOM 1607 O O . THR B 1 101 ? 4.445 91.542 38.190 1.00 59.28 98 THR B O 1
ATOM 1611 N N . GLY B 1 102 ? 5.789 92.910 36.982 1.00 56.86 99 GLY B N 1
ATOM 1612 C CA . GLY B 1 102 ? 5.744 94.003 37.942 1.00 60.79 99 GLY B CA 1
ATOM 1613 C C . GLY B 1 102 ? 6.613 93.744 39.166 1.00 61.31 99 GLY B C 1
ATOM 1614 O O . GLY B 1 102 ? 6.394 94.327 40.212 1.00 67.14 99 GLY B O 1
ATOM 1615 N N . VAL B 1 103 ? 7.597 92.857 39.040 1.00 63.16 100 VAL B N 1
ATOM 1616 C CA . VAL B 1 103 ? 8.526 92.585 40.136 1.00 65.74 100 VAL B CA 1
ATOM 1617 C C . VAL B 1 103 ? 9.855 93.259 39.810 1.00 66.24 100 VAL B C 1
ATOM 1618 O O . VAL B 1 103 ? 10.292 93.257 38.659 1.00 59.98 100 VAL B O 1
ATOM 1622 N N . ASN B 1 104 ? 10.525 93.827 40.800 1.00 71.16 101 ASN B N 1
ATOM 1623 C CA . ASN B 1 104 ? 11.824 94.410 40.493 1.00 78.94 101 ASN B CA 1
ATOM 1624 C C . ASN B 1 104 ? 12.992 93.420 40.617 1.00 69.94 101 ASN B C 1
ATOM 1625 O O . ASN B 1 104 ? 13.485 93.157 41.715 1.00 71.53 101 ASN B O 1
ATOM 1630 N N . LEU B 1 105 ? 13.454 92.904 39.481 1.00 64.99 102 LEU B N 1
ATOM 1631 C CA . LEU B 1 105 ? 14.493 91.880 39.469 1.00 62.15 102 LEU B CA 1
ATOM 1632 C C . LEU B 1 105 ? 15.926 92.421 39.585 1.00 69.70 102 LEU B C 1
ATOM 1633 O O . LEU B 1 105 ? 16.396 93.178 38.732 1.00 72.75 102 LEU B O 1
ATOM 1638 N N . ALA C 1 3 ? 4.525 30.114 27.328 1.00 106.82 0 ALA C N 1
ATOM 1639 C CA . ALA C 1 3 ? 5.907 29.684 27.155 1.00 109.43 0 ALA C CA 1
ATOM 1640 C C . ALA C 1 3 ? 6.868 30.880 27.138 1.00 109.04 0 ALA C C 1
ATOM 1641 O O . ALA C 1 3 ? 8.059 30.732 27.425 1.00 111.61 0 ALA C O 1
ATOM 1651 N N . LYS C 1 5 ? 7.911 34.182 28.988 1.00 73.22 2 LYS C N 1
ATOM 1652 C CA . LYS C 1 5 ? 7.784 34.876 30.269 1.00 66.42 2 LYS C CA 1
ATOM 1653 C C . LYS C 1 5 ? 8.022 36.379 30.107 1.00 63.05 2 LYS C C 1
ATOM 1654 O O . LYS C 1 5 ? 8.908 36.804 29.359 1.00 60.49 2 LYS C O 1
ATOM 1660 N N . LYS C 1 6 ? 7.251 37.192 30.817 1.00 58.02 3 LYS C N 1
ATOM 1661 C CA . LYS C 1 6 ? 7.467 38.631 30.761 1.00 55.95 3 LYS C CA 1
ATOM 1662 C C . LYS C 1 6 ? 8.603 39.116 31.716 1.00 46.60 3 LYS C C 1
ATOM 1663 O O . LYS C 1 6 ? 8.686 38.728 32.887 1.00 47.36 3 LYS C O 1
ATOM 1669 N N . ILE C 1 7 ? 9.475 39.958 31.187 1.00 42.29 4 ILE C N 1
ATOM 1670 C CA . ILE C 1 7 ? 10.677 40.389 31.898 1.00 44.02 4 ILE C CA 1
ATOM 1671 C C . ILE C 1 7 ? 10.645 41.880 32.171 1.00 38.49 4 ILE C C 1
ATOM 1672 O O . ILE C 1 7 ? 10.444 42.686 31.261 1.00 37.78 4 ILE C O 1
ATOM 1677 N N . GLU C 1 8 ? 10.846 42.246 33.430 1.00 37.28 5 GLU C N 1
ATOM 1678 C CA . GLU C 1 8 ? 10.899 43.643 33.802 1.00 34.78 5 GLU C CA 1
ATOM 1679 C C . GLU C 1 8 ? 12.159 43.902 34.632 1.00 37.79 5 GLU C C 1
ATOM 1680 O O . GLU C 1 8 ? 12.396 43.246 35.653 1.00 37.39 5 GLU C O 1
ATOM 1686 N N . ILE C 1 9 ? 12.969 44.862 34.218 1.00 35.70 6 ILE C N 1
ATOM 1687 C CA . ILE C 1 9 ? 14.216 45.152 34.943 1.00 34.09 6 ILE C CA 1
ATOM 1688 C C . ILE C 1 9 ? 14.138 46.479 35.710 1.00 35.69 6 ILE C C 1
ATOM 1689 O O . ILE C 1 9 ? 13.766 47.497 35.135 1.00 37.33 6 ILE C O 1
ATOM 1694 N N . PHE C 1 10 ? 14.472 46.450 37.003 1.00 29.43 7 PHE C N 1
ATOM 1695 C CA . PHE C 1 10 ? 14.561 47.640 37.846 1.00 30.32 7 PHE C CA 1
ATOM 1696 C C . PHE C 1 10 ? 16.035 47.924 38.106 1.00 34.06 7 PHE C C 1
ATOM 1697 O O . PHE C 1 10 ? 16.675 47.202 38.874 1.00 38.38 7 PHE C O 1
ATOM 1705 N N . ASP C 1 11 ? 16.581 48.946 37.450 1.00 30.70 8 ASP C N 1
ATOM 1706 C CA . ASP C 1 11 ? 18.006 49.264 37.551 1.00 29.93 8 ASP C CA 1
ATOM 1707 C C . ASP C 1 11 ? 18.268 50.045 38.835 1.00 30.95 8 ASP C C 1
ATOM 1708 O O . ASP C 1 11 ? 17.323 50.549 39.427 1.00 30.35 8 ASP C O 1
ATOM 1713 N N . PRO C 1 12 ? 19.547 50.188 39.236 1.00 28.93 9 PRO C N 1
ATOM 1714 C CA . PRO C 1 12 ? 19.942 51.172 40.260 1.00 29.03 9 PRO C CA 1
ATOM 1715 C C . PRO C 1 12 ? 19.680 52.535 39.711 1.00 31.22 9 PRO C C 1
ATOM 1716 O O . PRO C 1 12 ? 19.311 52.641 38.548 1.00 32.51 9 PRO C O 1
ATOM 1720 N N . ALA C 1 13 ? 19.866 53.564 40.522 1.00 31.63 10 ALA C N 1
ATOM 1721 C CA . ALA C 1 13 ? 19.810 54.945 40.051 1.00 33.07 10 ALA C CA 1
ATOM 1722 C C . ALA C 1 13 ? 20.895 55.135 38.982 1.00 36.37 10 ALA C C 1
ATOM 1723 O O . ALA C 1 13 ? 22.080 54.909 39.261 1.00 37.21 10 ALA C O 1
ATOM 1733 N N . CYS C 1 15 ? 22.273 57.657 35.349 1.00 36.83 12 CYS C N 1
ATOM 1734 C CA . CYS C 1 15 ? 22.103 58.939 34.684 1.00 40.45 12 CYS C CA 1
ATOM 1735 C C . CYS C 1 15 ? 21.329 58.888 33.373 1.00 45.53 12 CYS C C 1
ATOM 1736 O O . CYS C 1 15 ? 21.044 59.923 32.803 1.00 51.14 12 CYS C O 1
ATOM 1739 N N . CYS C 1 16 ? 20.994 57.698 32.884 1.00 40.86 13 CYS C N 1
ATOM 1740 C CA . CYS C 1 16 ? 20.193 57.573 31.665 1.00 36.33 13 CYS C CA 1
ATOM 1741 C C . CYS C 1 16 ? 19.637 56.156 31.633 1.00 43.24 13 CYS C C 1
ATOM 1742 O O . CYS C 1 16 ? 20.184 55.265 32.304 1.00 44.65 13 CYS C O 1
ATOM 1745 N N . PRO C 1 17 ? 18.574 55.928 30.841 1.00 35.06 14 PRO C N 1
ATOM 1746 C CA . PRO C 1 17 ? 17.851 54.655 30.926 1.00 36.79 14 PRO C CA 1
ATOM 1747 C C . PRO C 1 17 ? 18.735 53.444 30.666 1.00 39.24 14 PRO C C 1
ATOM 1748 O O . PRO C 1 17 ? 18.443 52.358 31.197 1.00 37.84 14 PRO C O 1
ATOM 1752 N N . THR C 1 18 ? 19.792 53.598 29.877 1.00 35.46 15 THR C N 1
ATOM 1753 C CA . THR C 1 18 ? 20.584 52.425 29.528 1.00 32.51 15 THR C CA 1
ATOM 1754 C C . THR C 1 18 ? 21.846 52.382 30.350 1.00 34.06 15 THR C C 1
ATOM 1755 O O . THR C 1 18 ? 22.513 51.353 30.401 1.00 35.11 15 THR C O 1
ATOM 1759 N N . GLY C 1 19 ? 22.180 53.495 30.991 1.00 38.24 16 GLY C N 1
ATOM 1760 C CA . GLY C 1 19 ? 23.441 53.588 31.709 1.00 33.47 16 GLY C CA 1
ATOM 1761 C C . GLY C 1 19 ? 24.639 53.696 30.765 1.00 44.15 16 GLY C C 1
ATOM 1762 O O . GLY C 1 19 ? 25.785 53.634 31.225 1.00 41.40 16 GLY C O 1
ATOM 1763 N N . LEU C 1 20 ? 24.391 53.877 29.457 1.00 40.28 17 LEU C N 1
ATOM 1764 C CA . LEU C 1 20 ? 25.466 53.846 28.449 1.00 39.11 17 LEU C CA 1
ATOM 1765 C C . LEU C 1 20 ? 25.842 55.233 27.982 1.00 45.67 17 LEU C C 1
ATOM 1766 O O . LEU C 1 20 ? 26.347 55.414 26.846 1.00 43.46 17 LEU C O 1
ATOM 1771 N N . CYS C 1 21 ? 25.636 56.204 28.860 1.00 43.79 18 CYS C N 1
ATOM 1772 C CA . CYS C 1 21 ? 25.729 57.595 28.454 1.00 54.75 18 CYS C CA 1
ATOM 1773 C C . CYS C 1 21 ? 27.184 58.060 28.310 1.00 55.47 18 CYS C C 1
ATOM 1774 O O . CYS C 1 21 ? 27.598 58.509 27.201 1.00 53.43 18 CYS C O 1
ATOM 1777 N N . GLY C 1 22 ? 27.936 57.966 29.423 1.00 50.33 19 GLY C N 1
ATOM 1778 C CA . GLY C 1 22 ? 29.324 58.445 29.526 1.00 51.51 19 GLY C CA 1
ATOM 1779 C C . GLY C 1 22 ? 30.372 57.736 28.677 1.00 60.61 19 GLY C C 1
ATOM 1780 O O . GLY C 1 22 ? 30.050 56.863 27.860 1.00 56.16 19 GLY C O 1
ATOM 1781 N N . THR C 1 23 ? 31.642 58.087 28.886 1.00 79.41 20 THR C N 1
ATOM 1782 C CA . THR C 1 23 ? 32.754 57.546 28.093 1.00 86.41 20 THR C CA 1
ATOM 1783 C C . THR C 1 23 ? 33.173 56.121 28.471 1.00 79.42 20 THR C C 1
ATOM 1784 O O . THR C 1 23 ? 33.600 55.333 27.615 1.00 83.06 20 THR C O 1
ATOM 1788 N N . ASN C 1 24 ? 33.088 55.793 29.753 1.00 66.83 21 ASN C N 1
ATOM 1789 C CA . ASN C 1 24 ? 33.437 54.447 30.154 1.00 66.31 21 ASN C CA 1
ATOM 1790 C C . ASN C 1 24 ? 32.228 53.522 30.073 1.00 59.63 21 ASN C C 1
ATOM 1791 O O . ASN C 1 24 ? 31.220 53.738 30.721 1.00 61.45 21 ASN C O 1
ATOM 1796 N N . ILE C 1 25 ? 32.334 52.504 29.235 1.00 55.85 22 ILE C N 1
ATOM 1797 C CA . ILE C 1 25 ? 31.220 51.600 28.995 1.00 55.44 22 ILE C CA 1
ATOM 1798 C C . ILE C 1 25 ? 31.314 50.352 29.888 1.00 52.40 22 ILE C C 1
ATOM 1799 O O . ILE C 1 25 ? 32.246 49.550 29.771 1.00 52.51 22 ILE C O 1
ATOM 1804 N N . ASN C 1 26 ? 30.360 50.196 30.790 1.00 41.70 23 ASN C N 1
ATOM 1805 C CA . ASN C 1 26 ? 30.312 49.001 31.586 1.00 42.38 23 ASN C CA 1
ATOM 1806 C C . ASN C 1 26 ? 29.897 47.834 30.664 1.00 41.29 23 ASN C C 1
ATOM 1807 O O . ASN C 1 26 ? 28.830 47.875 30.043 1.00 38.48 23 ASN C O 1
ATOM 1812 N N . PRO C 1 27 ? 30.737 46.784 30.586 1.00 41.78 24 PRO C N 1
ATOM 1813 C CA . PRO C 1 27 ? 30.487 45.653 29.669 1.00 45.19 24 PRO C CA 1
ATOM 1814 C C . PRO C 1 27 ? 29.119 45.018 29.903 1.00 43.32 24 PRO C C 1
ATOM 1815 O O . PRO C 1 27 ? 28.443 44.664 28.936 1.00 36.86 24 PRO C O 1
ATOM 1819 N N . GLU C 1 28 ? 28.706 44.892 31.166 1.00 34.28 25 GLU C N 1
ATOM 1820 C CA . GLU C 1 28 ? 27.431 44.267 31.469 1.00 34.23 25 GLU C CA 1
ATOM 1821 C C . GLU C 1 28 ? 26.259 45.161 31.024 1.00 39.08 25 GLU C C 1
ATOM 1822 O O . GLU C 1 28 ? 25.260 44.648 30.470 1.00 33.91 25 GLU C O 1
ATOM 1828 N N . LEU C 1 29 ? 26.377 46.477 31.233 1.00 33.49 26 LEU C N 1
ATOM 1829 C CA . LEU C 1 29 ? 25.338 47.387 30.751 1.00 35.51 26 LEU C CA 1
ATOM 1830 C C . LEU C 1 29 ? 25.179 47.350 29.211 1.00 33.59 26 LEU C C 1
ATOM 1831 O O . LEU C 1 29 ? 24.067 47.321 28.689 1.00 34.81 26 LEU C O 1
ATOM 1844 N N . ARG C 1 31 ? 25.981 44.784 27.364 1.00 37.28 28 ARG C N 1
ATOM 1845 C CA . ARG C 1 31 ? 25.472 43.482 26.933 1.00 42.34 28 ARG C CA 1
ATOM 1846 C C . ARG C 1 31 ? 23.957 43.475 27.053 1.00 41.60 28 ARG C C 1
ATOM 1847 O O . ARG C 1 31 ? 23.249 43.104 26.117 1.00 42.75 28 ARG C O 1
ATOM 1855 N N . ILE C 1 32 ? 23.459 43.892 28.212 1.00 35.57 29 ILE C N 1
ATOM 1856 C CA . ILE C 1 32 ? 22.035 43.855 28.440 1.00 34.85 29 ILE C CA 1
ATOM 1857 C C . ILE C 1 32 ? 21.302 44.869 27.540 1.00 38.72 29 ILE C C 1
ATOM 1858 O O . ILE C 1 32 ? 20.221 44.563 27.042 1.00 39.39 29 ILE C O 1
ATOM 1863 N N . ALA C 1 33 ? 21.899 46.034 27.276 1.00 34.44 30 ALA C N 1
ATOM 1864 C CA . ALA C 1 33 ? 21.234 46.996 26.385 1.00 37.21 30 ALA C CA 1
ATOM 1865 C C . ALA C 1 33 ? 21.102 46.462 24.943 1.00 41.26 30 ALA C C 1
ATOM 1866 O O . ALA C 1 33 ? 20.112 46.708 24.281 1.00 41.80 30 ALA C O 1
ATOM 1868 N N . VAL C 1 34 ? 22.114 45.747 24.466 1.00 37.80 31 VAL C N 1
ATOM 1869 C CA . VAL C 1 34 ? 22.083 45.164 23.133 1.00 39.01 31 VAL C CA 1
ATOM 1870 C C . VAL C 1 34 ? 21.012 44.067 23.064 1.00 46.54 31 VAL C C 1
ATOM 1871 O O . VAL C 1 34 ? 20.250 43.993 22.101 1.00 45.39 31 VAL C O 1
ATOM 1875 N N . VAL C 1 35 ? 20.968 43.212 24.087 1.00 38.78 32 VAL C N 1
ATOM 1876 C CA . VAL C 1 35 ? 19.938 42.212 24.175 1.00 40.69 32 VAL C CA 1
ATOM 1877 C C . VAL C 1 35 ? 18.552 42.890 24.122 1.00 45.64 32 VAL C C 1
ATOM 1878 O O . VAL C 1 35 ? 17.717 42.535 23.297 1.00 50.79 32 VAL C O 1
ATOM 1882 N N . ILE C 1 36 ? 18.309 43.873 24.985 1.00 38.95 33 ILE C N 1
ATOM 1883 C CA . ILE C 1 36 ? 17.011 44.548 24.991 1.00 32.85 33 ILE C CA 1
ATOM 1884 C C . ILE C 1 36 ? 16.658 45.141 23.622 1.00 39.30 33 ILE C C 1
ATOM 1885 O O . ILE C 1 36 ? 15.518 45.042 23.156 1.00 42.45 33 ILE C O 1
ATOM 1890 N N . GLU C 1 37 ? 17.647 45.691 22.941 1.00 32.33 34 GLU C N 1
ATOM 1891 C CA . GLU C 1 37 ? 17.397 46.314 21.653 1.00 37.09 34 GLU C CA 1
ATOM 1892 C C . GLU C 1 37 ? 17.098 45.235 20.574 1.00 49.19 34 GLU C C 1
ATOM 1893 O O . GLU C 1 37 ? 16.238 45.432 19.703 1.00 48.05 34 GLU C O 1
ATOM 1899 N N . SER C 1 38 ? 17.772 44.087 20.658 1.00 44.71 35 SER C N 1
ATOM 1900 C CA . SER C 1 38 ? 17.482 42.965 19.769 1.00 48.06 35 SER C CA 1
ATOM 1901 C C . SER C 1 38 ? 16.058 42.491 19.956 1.00 48.89 35 SER C C 1
ATOM 1902 O O . SER C 1 38 ? 15.329 42.331 18.998 1.00 52.50 35 SER C O 1
ATOM 1905 N N . LEU C 1 39 ? 15.671 42.247 21.194 1.00 41.36 36 LEU C N 1
ATOM 1906 C CA . LEU C 1 39 ? 14.327 41.791 21.472 1.00 44.75 36 LEU C CA 1
ATOM 1907 C C . LEU C 1 39 ? 13.306 42.818 20.987 1.00 52.64 36 LEU C C 1
ATOM 1908 O O . LEU C 1 39 ? 12.241 42.463 20.422 1.00 49.58 36 LEU C O 1
ATOM 1913 N N . LYS C 1 40 ? 13.606 44.090 21.227 1.00 44.72 37 LYS C N 1
ATOM 1914 C CA . LYS C 1 40 ? 12.717 45.144 20.769 1.00 47.88 37 LYS C CA 1
ATOM 1915 C C . LYS C 1 40 ? 12.505 45.089 19.244 1.00 53.51 37 LYS C C 1
ATOM 1916 O O . LYS C 1 40 ? 11.388 45.247 18.755 1.00 54.63 37 LYS C O 1
ATOM 1922 N N . LYS C 1 41 ? 13.575 44.845 18.497 1.00 56.94 38 LYS C N 1
ATOM 1923 C CA . LYS C 1 41 ? 13.474 44.787 17.047 1.00 59.51 38 LYS C CA 1
ATOM 1924 C C . LYS C 1 41 ? 12.491 43.705 16.644 1.00 60.59 38 LYS C C 1
ATOM 1925 O O . LYS C 1 41 ? 12.002 43.694 15.532 1.00 67.46 38 LYS C O 1
ATOM 1931 N N . GLN C 1 42 ? 12.211 42.784 17.549 1.00 57.91 39 GLN C N 1
ATOM 1932 C CA . GLN C 1 42 ? 11.388 41.630 17.213 1.00 62.09 39 GLN C CA 1
ATOM 1933 C C . GLN C 1 42 ? 10.025 41.756 17.845 1.00 56.91 39 GLN C C 1
ATOM 1934 O O . GLN C 1 42 ? 9.276 40.790 17.922 1.00 63.07 39 GLN C O 1
ATOM 1940 N N . GLY C 1 43 ? 9.712 42.951 18.315 1.00 52.18 40 GLY C N 1
ATOM 1941 C CA . GLY C 1 43 ? 8.446 43.180 18.981 1.00 57.74 40 GLY C CA 1
ATOM 1942 C C . GLY C 1 43 ? 8.363 42.529 20.361 1.00 58.11 40 GLY C C 1
ATOM 1943 O O . GLY C 1 43 ? 7.265 42.294 20.862 1.00 66.93 40 GLY C O 1
ATOM 1944 N N . ILE C 1 44 ? 9.501 42.221 20.976 1.00 48.18 41 ILE C N 1
ATOM 1945 C CA . ILE C 1 44 ? 9.482 41.769 22.370 1.00 48.75 41 ILE C CA 1
ATOM 1946 C C . ILE C 1 44 ? 9.985 42.881 23.292 1.00 48.21 41 ILE C C 1
ATOM 1947 O O . ILE C 1 44 ? 11.132 43.322 23.186 1.00 46.67 41 ILE C O 1
ATOM 1952 N N . ILE C 1 45 ? 9.111 43.336 24.181 1.00 47.31 42 ILE C N 1
ATOM 1953 C CA . ILE C 1 45 ? 9.377 44.494 25.018 1.00 44.64 42 ILE C CA 1
ATOM 1954 C C . ILE C 1 45 ? 9.767 44.084 26.428 1.00 45.98 42 ILE C C 1
ATOM 1955 O O . ILE C 1 45 ? 9.004 43.444 27.147 1.00 48.63 42 ILE C O 1
ATOM 1960 N N . VAL C 1 46 ? 10.991 44.436 26.794 1.00 43.93 43 VAL C N 1
ATOM 1961 C CA . VAL C 1 46 ? 11.505 44.282 28.137 1.00 38.67 43 VAL C CA 1
ATOM 1962 C C . VAL C 1 46 ? 11.454 45.666 28.748 1.00 40.16 43 VAL C C 1
ATOM 1963 O O . VAL C 1 46 ? 12.205 46.536 28.335 1.00 50.14 43 VAL C O 1
ATOM 1967 N N . THR C 1 47 ? 10.575 45.903 29.715 1.00 37.22 44 THR C N 1
ATOM 1968 C CA . THR C 1 47 ? 10.514 47.256 30.252 1.00 41.00 44 THR C CA 1
ATOM 1969 C C . THR C 1 47 ? 11.549 47.402 31.374 1.00 38.92 44 THR C C 1
ATOM 1970 O O . THR C 1 47 ? 11.850 46.448 32.092 1.00 37.34 44 THR C O 1
ATOM 1974 N N . ARG C 1 48 ? 12.170 48.566 31.456 1.00 35.54 45 ARG C N 1
ATOM 1975 C CA . ARG C 1 48 ? 13.125 48.776 32.499 1.00 37.49 45 ARG C CA 1
ATOM 1976 C C . ARG C 1 48 ? 12.820 50.078 33.183 1.00 39.19 45 ARG C C 1
ATOM 1977 O O . ARG C 1 48 ? 12.218 50.973 32.584 1.00 37.79 45 ARG C O 1
ATOM 1985 N N . HIS C 1 49 ? 13.219 50.150 34.448 1.00 35.45 46 HIS C N 1
ATOM 1986 C CA . HIS C 1 49 ? 13.044 51.339 35.255 1.00 36.44 46 HIS C CA 1
ATOM 1987 C C . HIS C 1 49 ? 14.371 51.756 35.797 1.00 32.99 46 HIS C C 1
ATOM 1988 O O . HIS C 1 49 ? 15.271 50.944 36.026 1.00 33.13 46 HIS C O 1
ATOM 1995 N N . ASN C 1 50 ? 14.443 53.041 36.060 1.00 35.02 47 ASN C N 1
ATOM 1996 C CA . ASN C 1 50 ? 15.604 53.659 36.598 1.00 39.10 47 ASN C CA 1
ATOM 1997 C C . ASN C 1 50 ? 15.170 54.316 37.925 1.00 40.01 47 ASN C C 1
ATOM 1998 O O . ASN C 1 50 ? 14.255 55.145 37.945 1.00 40.03 47 ASN C O 1
ATOM 2003 N N . LEU C 1 51 ? 15.804 53.941 39.032 1.00 35.91 48 LEU C N 1
ATOM 2004 C CA . LEU C 1 51 ? 15.453 54.487 40.352 1.00 38.41 48 LEU C CA 1
ATOM 2005 C C . LEU C 1 51 ? 15.526 56.021 40.405 1.00 44.00 48 LEU C C 1
ATOM 2006 O O . LEU C 1 51 ? 14.752 56.658 41.109 1.00 49.20 48 LEU C O 1
ATOM 2011 N N . ARG C 1 52 ? 16.434 56.618 39.637 1.00 44.46 49 ARG C N 1
ATOM 2012 C CA . ARG C 1 52 ? 16.527 58.080 39.568 1.00 46.42 49 ARG C CA 1
ATOM 2013 C C . ARG C 1 52 ? 15.331 58.734 38.884 1.00 52.16 49 ARG C C 1
ATOM 2014 O O . ARG C 1 52 ? 14.910 59.809 39.287 1.00 57.22 49 ARG C O 1
ATOM 2022 N N . ASP C 1 53 ? 14.778 58.080 37.863 1.00 51.29 50 ASP C N 1
ATOM 2023 C CA . ASP C 1 53 ? 13.691 58.653 37.068 1.00 52.42 50 ASP C CA 1
ATOM 2024 C C . ASP C 1 53 ? 12.300 58.230 37.560 1.00 53.95 50 ASP C C 1
ATOM 2025 O O . ASP C 1 53 ? 11.371 59.013 37.493 1.00 51.84 50 ASP C O 1
ATOM 2030 N N . GLU C 1 54 ? 12.135 56.991 38.024 1.00 48.78 51 GLU C N 1
ATOM 2031 C CA . GLU C 1 54 ? 10.839 56.594 38.588 1.00 50.81 51 GLU C CA 1
ATOM 2032 C C . GLU C 1 54 ? 10.885 55.987 39.989 1.00 46.03 51 GLU C C 1
ATOM 2033 O O . GLU C 1 54 ? 10.536 54.816 40.145 1.00 47.28 51 GLU C O 1
ATOM 2039 N N . PRO C 1 55 ? 11.247 56.775 41.010 1.00 52.84 52 PRO C N 1
ATOM 2040 C CA . PRO C 1 55 ? 11.288 56.215 42.371 1.00 54.13 52 PRO C CA 1
ATOM 2041 C C . PRO C 1 55 ? 9.984 55.516 42.742 1.00 50.97 52 PRO C C 1
ATOM 2042 O O . PRO C 1 55 ? 9.992 54.496 43.433 1.00 51.54 52 PRO C O 1
ATOM 2046 N N . GLN C 1 56 ? 8.867 56.073 42.304 1.00 50.12 53 GLN C N 1
ATOM 2047 C CA . GLN C 1 56 ? 7.566 55.612 42.809 1.00 63.80 53 GLN C CA 1
ATOM 2048 C C . GLN C 1 56 ? 7.285 54.139 42.492 1.00 59.12 53 GLN C C 1
ATOM 2049 O O . GLN C 1 56 ? 6.713 53.430 43.313 1.00 56.68 53 GLN C O 1
ATOM 2055 N N . VAL C 1 57 ? 7.720 53.676 41.320 1.00 58.07 54 VAL C N 1
ATOM 2056 C CA . VAL C 1 57 ? 7.465 52.298 40.917 1.00 49.21 54 VAL C CA 1
ATOM 2057 C C . VAL C 1 57 ? 8.257 51.322 41.792 1.00 48.65 54 VAL C C 1
ATOM 2058 O O . VAL C 1 57 ? 7.877 50.166 41.938 1.00 52.47 54 VAL C O 1
ATOM 2062 N N . TYR C 1 58 ? 9.349 51.793 42.388 1.00 43.94 55 TYR C N 1
ATOM 2063 C CA . TYR C 1 58 ? 10.120 50.950 43.306 1.00 48.95 55 TYR C CA 1
ATOM 2064 C C . TYR C 1 58 ? 9.378 50.805 44.649 1.00 54.80 55 TYR C C 1
ATOM 2065 O O . TYR C 1 58 ? 9.736 49.961 45.475 1.00 52.35 55 TYR C O 1
ATOM 2074 N N . VAL C 1 59 ? 8.353 51.630 44.860 1.00 55.96 56 VAL C N 1
ATOM 2075 C CA . VAL C 1 59 ? 7.532 51.551 46.072 1.00 54.73 56 VAL C CA 1
ATOM 2076 C C . VAL C 1 59 ? 6.228 50.841 45.735 1.00 58.03 56 VAL C C 1
ATOM 2077 O O . VAL C 1 59 ? 5.833 49.913 46.426 1.00 55.71 56 VAL C O 1
ATOM 2081 N N . SER C 1 60 ? 5.591 51.265 44.644 1.00 62.81 57 SER C N 1
ATOM 2082 C CA . SER C 1 60 ? 4.309 50.714 44.216 1.00 59.98 57 SER C CA 1
ATOM 2083 C C . SER C 1 60 ? 4.337 49.264 43.728 1.00 57.01 57 SER C C 1
ATOM 2084 O O . SER C 1 60 ? 3.298 48.629 43.685 1.00 62.78 57 SER C O 1
ATOM 2087 N N . ASN C 1 61 ? 5.494 48.741 43.322 1.00 52.39 58 ASN C N 1
ATOM 2088 C CA . ASN C 1 61 ? 5.601 47.295 43.068 1.00 48.04 58 ASN C CA 1
ATOM 2089 C C . ASN C 1 61 ? 5.963 46.549 44.351 1.00 50.91 58 ASN C C 1
ATOM 2090 O O . ASN C 1 61 ? 7.096 46.623 44.830 1.00 51.26 58 ASN C O 1
ATOM 2095 N N . LYS C 1 62 ? 5.013 45.830 44.916 1.00 52.59 59 LYS C N 1
ATOM 2096 C CA . LYS C 1 62 ? 5.199 45.268 46.256 1.00 55.59 59 LYS C CA 1
ATOM 2097 C C . LYS C 1 62 ? 6.350 44.259 46.331 1.00 52.43 59 LYS C C 1
ATOM 2098 O O . LYS C 1 62 ? 7.060 44.158 47.354 1.00 48.87 59 LYS C O 1
ATOM 2104 N N . THR C 1 63 ? 6.524 43.500 45.257 1.00 48.47 60 THR C N 1
ATOM 2105 C CA . THR C 1 63 ? 7.606 42.524 45.186 1.00 51.92 60 THR C CA 1
ATOM 2106 C C . THR C 1 63 ? 8.975 43.236 45.295 1.00 46.31 60 THR C C 1
ATOM 2107 O O . THR C 1 63 ? 9.873 42.831 46.070 1.00 47.30 60 THR C O 1
ATOM 2111 N N . VAL C 1 64 ? 9.129 44.305 44.530 1.00 38.62 61 VAL C N 1
ATOM 2112 C CA . VAL C 1 64 ? 10.383 45.036 44.562 1.00 40.26 61 VAL C CA 1
ATOM 2113 C C . VAL C 1 64 ? 10.518 45.748 45.912 1.00 44.98 61 VAL C C 1
ATOM 2114 O O . VAL C 1 64 ? 11.575 45.716 46.541 1.00 45.15 61 VAL C O 1
ATOM 2118 N N . ASN C 1 65 ? 9.419 46.339 46.379 1.00 44.63 62 ASN C N 1
ATOM 2119 C CA . ASN C 1 65 ? 9.427 47.039 47.654 1.00 43.44 62 ASN C CA 1
ATOM 2120 C C . ASN C 1 65 ? 9.874 46.123 48.786 1.00 46.03 62 ASN C C 1
ATOM 2121 O O . ASN C 1 65 ? 10.780 46.478 49.538 1.00 44.63 62 ASN C O 1
ATOM 2126 N N . ASP C 1 66 ? 9.265 44.943 48.911 1.00 48.86 63 ASP C N 1
ATOM 2127 C CA . ASP C 1 66 ? 9.621 44.058 50.026 1.00 45.82 63 ASP C CA 1
ATOM 2128 C C . ASP C 1 66 ? 11.064 43.571 49.923 1.00 43.61 63 ASP C C 1
ATOM 2129 O O . ASP C 1 66 ? 11.762 43.430 50.932 1.00 45.93 63 ASP C O 1
ATOM 2134 N N . PHE C 1 67 ? 11.519 43.332 48.701 1.00 37.64 64 PHE C N 1
ATOM 2135 C CA . PHE C 1 67 ? 12.893 42.907 48.502 1.00 38.86 64 PHE C CA 1
ATOM 2136 C C . PHE C 1 67 ? 13.871 44.030 48.896 1.00 36.34 64 PHE C C 1
ATOM 2137 O O . PHE C 1 67 ? 14.881 43.768 49.537 1.00 40.36 64 PHE C O 1
ATOM 2145 N N . LEU C 1 68 ? 13.556 45.274 48.529 1.00 36.13 65 LEU C N 1
ATOM 2146 C CA . LEU C 1 68 ? 14.407 46.408 48.913 1.00 37.12 65 LEU C CA 1
ATOM 2147 C C . LEU C 1 68 ? 14.384 46.648 50.415 1.00 37.09 65 LEU C C 1
ATOM 2148 O O . LEU C 1 68 ? 15.406 46.985 50.996 1.00 35.83 65 LEU C O 1
ATOM 2153 N N . GLN C 1 69 ? 13.247 46.432 51.057 1.00 40.42 66 GLN C N 1
ATOM 2154 C CA . GLN C 1 69 ? 13.232 46.547 52.509 1.00 41.10 66 GLN C CA 1
ATOM 2155 C C . GLN C 1 69 ? 14.229 45.589 53.159 1.00 44.72 66 GLN C C 1
ATOM 2156 O O . GLN C 1 69 ? 14.882 45.958 54.147 1.00 41.29 66 GLN C O 1
ATOM 2162 N N . LYS C 1 70 ? 14.344 44.366 52.635 1.00 39.11 67 LYS C N 1
ATOM 2163 C CA . LYS C 1 70 ? 15.251 43.386 53.240 1.00 38.19 67 LYS C CA 1
ATOM 2164 C C . LYS C 1 70 ? 16.701 43.602 52.818 1.00 40.41 67 LYS C C 1
ATOM 2165 O O . LYS C 1 70 ? 17.619 43.352 53.607 1.00 39.27 67 LYS C O 1
ATOM 2171 N N . HIS C 1 71 ? 16.913 43.995 51.560 1.00 39.51 68 HIS C N 1
ATOM 2172 C CA . HIS C 1 71 ? 18.259 43.941 50.988 1.00 36.63 68 HIS C CA 1
ATOM 2173 C C . HIS C 1 71 ? 18.870 45.273 50.592 1.00 39.78 68 HIS C C 1
ATOM 2174 O O . HIS C 1 71 ? 20.079 45.355 50.334 1.00 36.99 68 HIS C O 1
ATOM 2181 N N . GLY C 1 72 ? 18.042 46.312 50.515 1.00 35.84 69 GLY C N 1
ATOM 2182 C CA . GLY C 1 72 ? 18.573 47.639 50.260 1.00 33.98 69 GLY C CA 1
ATOM 2183 C C . GLY C 1 72 ? 18.771 47.946 48.776 1.00 38.36 69 GLY C C 1
ATOM 2184 O O . GLY C 1 72 ? 18.701 47.047 47.929 1.00 33.25 69 GLY C O 1
ATOM 2185 N N . ALA C 1 73 ? 19.030 49.215 48.462 1.00 32.26 70 ALA C N 1
ATOM 2186 C CA . ALA C 1 73 ? 19.220 49.634 47.066 1.00 32.37 70 ALA C CA 1
ATOM 2187 C C . ALA C 1 73 ? 20.452 48.948 46.475 1.00 34.20 70 ALA C C 1
ATOM 2188 O O . ALA C 1 73 ? 20.555 48.793 45.259 1.00 32.97 70 ALA C O 1
ATOM 2190 N N . ASP C 1 74 ? 21.373 48.512 47.333 1.00 31.70 71 ASP C N 1
ATOM 2191 C CA . ASP C 1 74 ? 22.551 47.778 46.847 1.00 35.59 71 ASP C CA 1
ATOM 2192 C C . ASP C 1 74 ? 22.170 46.473 46.215 1.00 38.16 71 ASP C C 1
ATOM 2193 O O . ASP C 1 74 ? 23.005 45.821 45.577 1.00 35.09 71 ASP C O 1
ATOM 2198 N N . ALA C 1 75 ? 20.927 46.055 46.407 1.00 33.75 72 ALA C N 1
ATOM 2199 C CA . ALA C 1 75 ? 20.494 44.813 45.771 1.00 37.19 72 ALA C CA 1
ATOM 2200 C C . ALA C 1 75 ? 20.160 45.017 44.283 1.00 39.35 72 ALA C C 1
ATOM 2201 O O . ALA C 1 75 ? 20.093 44.042 43.504 1.00 33.95 72 ALA C O 1
ATOM 2203 N N . LEU C 1 76 ? 19.969 46.271 43.870 1.00 37.23 73 LEU C N 1
ATOM 2204 C CA . LEU C 1 76 ? 19.665 46.536 42.451 1.00 32.46 73 LEU C CA 1
ATOM 2205 C C . LEU C 1 76 ? 20.869 46.217 41.532 1.00 32.94 73 LEU C C 1
ATOM 2206 O O . LEU C 1 76 ? 22.001 46.291 41.970 1.00 37.81 73 LEU C O 1
ATOM 2211 N N . PRO C 1 77 ? 20.627 45.837 40.255 1.00 34.68 74 PRO C N 1
ATOM 2212 C CA . PRO C 1 77 ? 19.335 45.696 39.559 1.00 33.63 74 PRO C CA 1
ATOM 2213 C C . PRO C 1 77 ? 18.537 44.471 40.015 1.00 32.44 74 PRO C C 1
ATOM 2214 O O . PRO C 1 77 ? 19.111 43.440 40.335 1.00 38.16 74 PRO C O 1
ATOM 2218 N N . ILE C 1 78 ? 17.219 44.579 39.984 1.00 34.93 75 ILE C N 1
ATOM 2219 C CA . ILE C 1 78 ? 16.328 43.467 40.265 1.00 29.31 75 ILE C CA 1
ATOM 2220 C C . ILE C 1 78 ? 15.616 43.181 38.984 1.00 35.45 75 ILE C C 1
ATOM 2221 O O . ILE C 1 78 ? 15.122 44.094 38.324 1.00 36.81 75 ILE C O 1
ATOM 2226 N N . THR C 1 79 ? 15.633 41.928 38.575 1.00 34.81 76 THR C N 1
ATOM 2227 C CA . THR C 1 79 ? 14.873 41.522 37.404 1.00 33.30 76 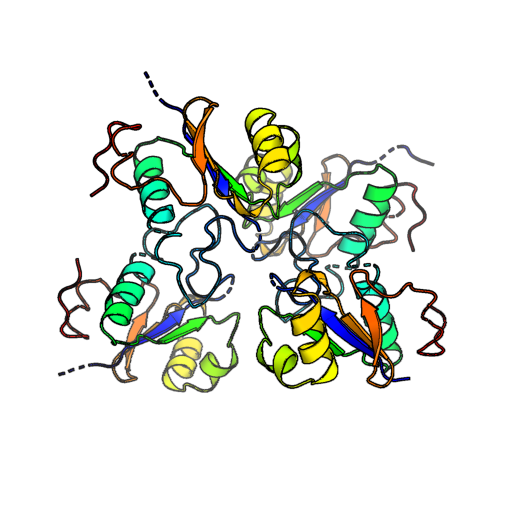THR C CA 1
ATOM 2228 C C . THR C 1 79 ? 13.681 40.660 37.801 1.00 39.66 76 THR C C 1
ATOM 2229 O O . THR C 1 79 ? 13.849 39.667 38.492 1.00 41.48 76 THR C O 1
ATOM 2233 N N . LEU C 1 80 ? 12.487 41.056 37.376 1.00 35.69 77 LEU C N 1
ATOM 2234 C CA . LEU C 1 80 ? 11.302 40.239 37.542 1.00 40.28 77 LEU C CA 1
ATOM 2235 C C . LEU C 1 80 ? 11.005 39.430 36.297 1.00 48.67 77 LEU C C 1
ATOM 2236 O O . LEU C 1 80 ? 11.117 39.916 35.160 1.00 41.25 77 LEU C O 1
ATOM 2241 N N . VAL C 1 81 ? 10.599 38.189 36.514 1.00 47.06 78 VAL C N 1
ATOM 2242 C CA . VAL C 1 81 ? 10.133 37.367 35.427 1.00 47.95 78 VAL C CA 1
ATOM 2243 C C . VAL C 1 81 ? 8.745 36.906 35.831 1.00 52.65 78 VAL C C 1
ATOM 2244 O O . VAL C 1 81 ? 8.566 36.284 36.876 1.00 50.63 78 VAL C O 1
ATOM 2248 N N . ASP C 1 82 ? 7.761 37.241 35.011 1.00 53.77 79 ASP C N 1
ATOM 2249 C CA . ASP C 1 82 ? 6.361 37.054 35.376 1.00 58.28 79 ASP C CA 1
ATOM 2250 C C . ASP C 1 82 ? 6.075 37.548 36.791 1.00 60.99 79 ASP C C 1
ATOM 2251 O O . ASP C 1 82 ? 5.318 36.925 37.532 1.00 59.93 79 ASP C O 1
ATOM 2256 N N . GLY C 1 83 ? 6.690 38.671 37.158 1.00 54.65 80 GLY C N 1
ATOM 22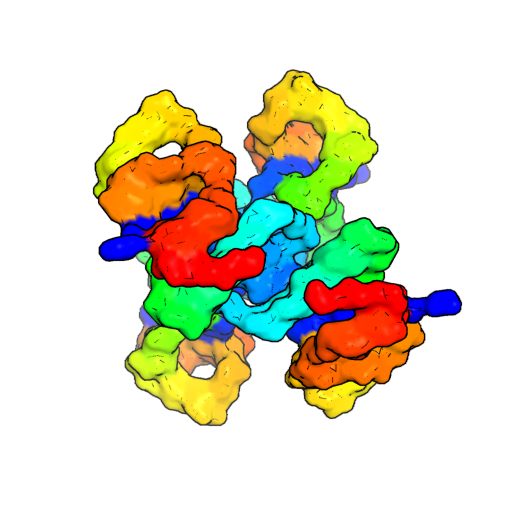57 C CA . GLY C 1 83 ? 6.403 39.328 38.422 1.00 49.13 80 GLY C CA 1
ATOM 2258 C C . GLY C 1 83 ? 7.142 38.761 39.630 1.00 53.62 80 GLY C C 1
ATOM 2259 O O . GLY C 1 83 ? 6.991 39.272 40.749 1.00 50.31 80 GLY C O 1
ATOM 2260 N N . GLU C 1 84 ? 7.924 37.705 39.410 1.00 52.13 81 GLU C N 1
ATOM 2261 C CA . GLU C 1 84 ? 8.702 37.060 40.467 1.00 61.61 81 GLU C CA 1
ATOM 2262 C C . GLU C 1 84 ? 10.140 37.550 40.404 1.00 54.74 81 GLU C C 1
ATOM 2263 O O . GLU C 1 84 ? 10.705 37.661 39.303 1.00 52.72 81 GLU C O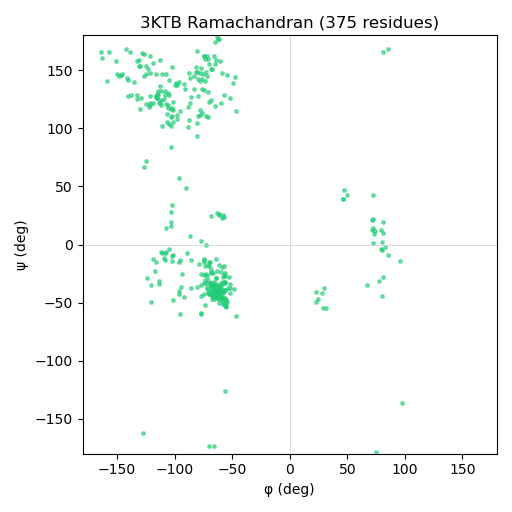 1
ATOM 2269 N N . ILE C 1 85 ? 10.748 37.814 41.557 1.00 49.35 82 ILE C N 1
ATOM 2270 C CA . ILE C 1 85 ? 12.176 38.144 41.576 1.00 51.72 82 ILE C CA 1
ATOM 2271 C C . ILE C 1 85 ? 12.892 36.986 40.923 1.00 51.80 82 ILE C C 1
ATOM 2272 O O . ILE C 1 85 ? 12.673 35.840 41.280 1.00 52.27 82 ILE C O 1
ATOM 2277 N N . ALA C 1 86 ? 13.743 37.262 39.956 1.00 47.00 83 ALA C N 1
ATOM 2278 C CA . ALA C 1 86 ? 14.460 36.179 39.316 1.00 46.68 83 ALA C CA 1
ATOM 2279 C C . ALA C 1 86 ? 15.969 36.403 39.388 1.00 51.44 83 ALA C C 1
ATOM 2280 O O . ALA C 1 86 ? 16.743 35.451 39.399 1.00 57.29 83 ALA C O 1
ATOM 2282 N N . VAL C 1 87 ? 16.384 37.666 39.423 1.00 48.88 84 VAL C N 1
ATOM 2283 C CA . VAL C 1 87 ? 17.802 37.991 39.523 1.00 39.60 84 VAL C CA 1
ATOM 2284 C C . VAL C 1 87 ? 18.012 39.260 40.337 1.00 41.42 84 VAL C C 1
ATOM 2285 O O . VAL C 1 87 ? 17.209 40.202 40.287 1.00 42.95 84 VAL C O 1
ATOM 2289 N N . SER C 1 88 ? 19.109 39.295 41.078 1.00 36.80 85 SER C N 1
ATOM 2290 C CA . SER C 1 88 ? 19.407 40.439 41.910 1.00 36.93 85 SER C CA 1
ATOM 2291 C C . SER C 1 88 ? 20.910 40.751 41.848 1.00 32.94 85 SER C C 1
ATOM 2292 O O . SER C 1 88 ? 21.725 39.839 41.776 1.00 42.84 85 SER C O 1
ATOM 2295 N N . GLN C 1 89 ? 21.249 42.038 41.824 1.00 33.70 86 GLN C N 1
ATOM 2296 C CA . GLN C 1 89 ? 22.632 42.522 41.856 1.00 38.87 86 GLN C CA 1
ATOM 2297 C C . GLN C 1 89 ? 23.440 42.449 40.558 1.00 42.75 86 GLN C C 1
ATOM 2298 O O . GLN C 1 89 ? 24.318 43.293 40.358 1.00 42.68 86 GLN C O 1
ATOM 2304 N N . THR C 1 90 ? 23.172 41.454 39.701 1.00 32.56 87 THR C N 1
ATOM 2305 C CA . THR C 1 90 ? 23.805 41.389 38.360 1.00 34.22 87 THR C CA 1
ATOM 2306 C C . THR C 1 90 ? 22.676 41.389 37.337 1.00 33.82 87 THR C C 1
ATOM 2307 O O . THR C 1 90 ? 21.545 41.085 37.678 1.00 38.93 87 THR C O 1
ATOM 2311 N N . TYR C 1 91 ? 22.977 41.697 36.090 1.00 35.28 88 TYR C N 1
ATOM 2312 C CA . TYR C 1 91 ? 21.977 41.584 35.017 1.00 32.71 88 TYR C CA 1
ATOM 2313 C C . TYR C 1 91 ? 21.793 40.132 34.592 1.00 39.88 88 TYR C C 1
ATOM 2314 O O . TYR C 1 91 ? 22.744 39.359 34.654 1.00 38.34 88 TYR C O 1
ATOM 2323 N N . PRO C 1 92 ? 20.566 39.748 34.168 1.00 37.76 89 PRO C N 1
ATOM 2324 C CA . PRO C 1 92 ? 20.358 38.364 33.700 1.00 41.46 89 PRO C CA 1
ATOM 2325 C C . PRO C 1 92 ? 21.349 37.988 32.592 1.00 41.44 89 PRO C C 1
ATOM 2326 O O . PRO C 1 92 ? 21.724 38.861 31.794 1.00 37.64 89 PRO C O 1
ATOM 2330 N N . THR C 1 93 ? 21.764 36.718 32.558 1.00 39.88 90 THR C N 1
ATOM 2331 C CA . THR C 1 93 ? 22.642 36.212 31.507 1.00 46.17 90 THR C CA 1
ATOM 2332 C C . THR C 1 93 ? 21.901 36.186 30.178 1.00 47.10 90 THR C C 1
ATOM 2333 O O . THR C 1 93 ? 20.677 36.025 30.127 1.00 47.74 90 THR C O 1
ATOM 2337 N N . THR C 1 94 ? 22.624 36.340 29.085 1.00 43.49 91 THR C N 1
ATOM 2338 C CA . THR C 1 94 ? 21.954 36.251 27.803 1.00 47.07 91 THR C CA 1
ATOM 2339 C C . THR C 1 94 ? 21.233 34.904 27.683 1.00 51.92 91 THR C C 1
ATOM 2340 O O . THR C 1 94 ? 20.173 34.789 27.054 1.00 48.98 91 THR C O 1
ATOM 2344 N N . LYS C 1 95 ? 21.815 33.879 28.294 1.00 49.85 92 LYS C N 1
ATOM 2345 C CA . LYS C 1 95 ? 21.206 32.560 28.275 1.00 53.95 92 LYS C CA 1
ATOM 2346 C C . LYS C 1 95 ? 19.834 32.612 28.953 1.00 51.34 92 LYS C C 1
ATOM 2347 O O . LYS C 1 95 ? 18.862 32.038 28.450 1.00 51.95 92 LYS C O 1
ATOM 2353 N N . GLN C 1 96 ? 19.750 33.318 30.079 1.00 43.31 93 GLN C N 1
ATOM 2354 C CA . GLN C 1 96 ? 18.469 33.444 30.773 1.00 44.55 93 GLN C CA 1
ATOM 2355 C C . GLN C 1 96 ? 17.486 34.180 29.864 1.00 47.45 93 GLN C C 1
ATOM 2356 O O . GLN C 1 96 ? 16.360 33.710 29.629 1.00 49.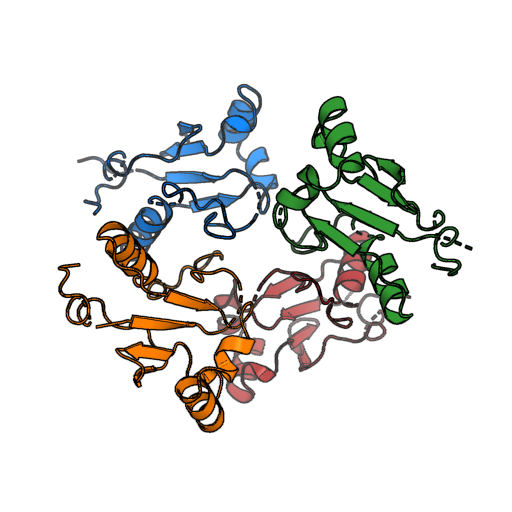17 93 GLN C O 1
ATOM 2370 N N . SER C 1 98 ? 17.391 34.363 26.678 1.00 46.03 95 SER C N 1
ATOM 2371 C CA . SER C 1 98 ? 16.934 33.539 25.551 1.00 56.41 95 SER C CA 1
ATOM 2372 C C . SER C 1 98 ? 15.870 32.548 25.994 1.00 60.19 95 SER C C 1
ATOM 2373 O O . SER C 1 98 ? 14.875 32.328 25.301 1.00 53.65 95 SER C O 1
ATOM 2376 N N . GLU C 1 99 ? 16.073 31.960 27.167 1.00 63.56 96 GLU C N 1
ATOM 2377 C CA . GLU C 1 99 ? 15.127 30.980 27.662 1.00 73.04 96 GLU C CA 1
ATOM 2378 C C . GLU C 1 99 ? 13.786 31.639 27.956 1.00 65.62 96 GLU C C 1
ATOM 2379 O O . GLU C 1 99 ? 12.733 31.125 27.580 1.00 64.30 96 GLU C O 1
ATOM 2385 N N . TRP C 1 100 ? 13.834 32.789 28.613 1.00 58.39 97 TRP C N 1
ATOM 2386 C CA . TRP C 1 100 ? 12.622 33.481 29.022 1.00 53.46 97 TRP C CA 1
ATOM 2387 C C . TRP C 1 100 ? 11.816 33.961 27.820 1.00 56.18 97 TRP C C 1
ATOM 2388 O O . TRP C 1 100 ? 10.587 33.915 27.831 1.00 59.89 97 TRP C O 1
ATOM 2399 N N . THR C 1 101 ? 12.503 34.411 26.776 1.00 53.87 98 THR C N 1
ATOM 2400 C CA . THR C 1 101 ? 11.811 35.036 25.655 1.00 53.46 98 THR C CA 1
ATOM 2401 C C . THR C 1 101 ? 11.546 34.082 24.513 1.00 55.27 98 THR C C 1
ATOM 2402 O O . THR C 1 101 ? 10.754 34.386 23.614 1.00 53.52 98 THR C O 1
ATOM 2406 N N . GLY C 1 102 ? 12.222 32.938 24.536 1.00 60.82 99 GLY C N 1
ATOM 2407 C CA . GLY C 1 102 ? 12.163 31.999 23.426 1.00 61.15 99 GLY C CA 1
ATOM 2408 C C . GLY C 1 102 ? 12.909 32.484 22.196 1.00 66.75 99 GLY C C 1
ATOM 2409 O O . GLY C 1 102 ? 12.741 31.943 21.104 1.00 72.97 99 GLY C O 1
ATOM 2410 N N . VAL C 1 103 ? 13.741 33.506 22.348 1.00 67.18 100 VAL C N 1
ATOM 2411 C CA . VAL C 1 103 ? 14.559 33.953 21.216 1.00 73.47 100 VAL C CA 1
ATOM 2412 C C . VAL C 1 103 ? 15.987 33.437 21.370 1.00 72.49 100 VAL C C 1
ATOM 2413 O O . VAL C 1 103 ? 16.447 33.201 22.486 1.00 68.91 100 VAL C O 1
ATOM 2417 N N . ASN C 1 104 ? 16.691 33.261 20.258 1.00 74.72 101 ASN C N 1
ATOM 2418 C CA . ASN C 1 104 ? 18.082 32.832 20.325 1.00 87.00 101 ASN C CA 1
ATOM 2419 C C . ASN C 1 104 ? 19.061 33.962 20.072 1.00 80.26 101 ASN C C 1
ATOM 2420 O O . ASN C 1 104 ? 19.549 34.147 18.958 1.00 85.66 101 ASN C O 1
ATOM 2425 N N . LEU C 1 105 ? 19.334 34.695 21.145 1.00 73.63 102 LEU C N 1
ATOM 2426 C CA . LEU C 1 105 ? 20.229 35.849 21.165 1.00 67.47 102 LEU C CA 1
ATOM 2427 C C . LEU C 1 105 ? 21.701 35.426 21.181 1.00 69.02 102 LEU C C 1
ATOM 2428 O O . LEU C 1 105 ? 22.056 34.458 21.860 1.00 68.33 102 LEU C O 1
ATOM 2433 N N . ASP C 1 106 ? 22.548 36.145 20.442 1.00 68.11 103 ASP C N 1
ATOM 2434 C CA . ASP C 1 106 ? 23.995 35.893 20.462 1.00 74.75 103 ASP C CA 1
ATOM 2435 C C . ASP C 1 106 ? 24.612 36.289 21.813 1.00 67.23 103 ASP C C 1
ATOM 2436 O O . ASP C 1 106 ? 24.261 37.326 22.379 1.00 57.06 103 ASP C O 1
ATOM 2441 N N . ALA D 1 3 ? 51.692 51.512 9.483 1.00 89.97 0 ALA D N 1
ATOM 2442 C CA . ALA D 1 3 ? 51.487 52.325 10.687 1.00 91.82 0 ALA D CA 1
ATOM 2443 C C . ALA D 1 3 ? 49.993 52.547 10.990 1.00 89.32 0 ALA D C 1
ATOM 2444 O O . ALA D 1 3 ? 49.140 52.326 10.118 1.00 92.27 0 ALA D O 1
ATOM 2454 N N . LYS D 1 5 ? 46.590 54.296 11.339 1.00 58.17 2 LYS D N 1
ATOM 2455 C CA . LYS D 1 5 ? 45.726 55.430 10.998 1.00 50.04 2 LYS D CA 1
ATOM 2456 C C . LYS D 1 5 ? 45.021 56.013 12.240 1.00 40.36 2 LYS D C 1
ATOM 2457 O O . LYS D 1 5 ? 44.384 55.292 12.967 1.00 46.49 2 LYS D O 1
ATOM 2463 N N . LYS D 1 6 ? 45.154 57.311 12.491 1.00 41.02 3 LYS D N 1
ATOM 2464 C CA . LYS D 1 6 ? 44.436 57.952 13.597 1.00 36.18 3 LYS D CA 1
ATOM 2465 C C . LYS D 1 6 ? 43.015 58.370 13.150 1.00 35.37 3 LYS D C 1
ATOM 2466 O O . LYS D 1 6 ? 42.851 59.056 12.142 1.00 35.92 3 LYS D O 1
ATOM 2472 N N . ILE D 1 7 ? 42.004 57.949 13.905 1.00 30.81 4 ILE D N 1
ATOM 2473 C CA . ILE D 1 7 ? 40.619 58.173 13.552 1.00 29.64 4 ILE D CA 1
ATOM 2474 C C . ILE D 1 7 ? 40.040 59.071 14.604 1.00 25.79 4 ILE D C 1
ATOM 2475 O O . ILE D 1 7 ? 40.142 58.775 15.760 1.00 24.59 4 ILE D O 1
ATOM 2480 N N . GLU D 1 8 ? 39.391 60.150 14.211 1.00 24.83 5 GLU D N 1
ATOM 2481 C CA . GLU D 1 8 ? 38.845 61.060 15.203 1.00 24.13 5 GLU D CA 1
ATOM 2482 C C . GLU D 1 8 ? 37.453 61.473 14.714 1.00 24.07 5 GLU D C 1
ATOM 2483 O O . GLU D 1 8 ? 37.275 61.896 13.582 1.00 27.66 5 GLU D O 1
ATOM 2489 N N . ILE D 1 9 ? 36.458 61.350 15.561 1.00 21.95 6 ILE D N 1
ATOM 2490 C CA . ILE D 1 9 ? 35.073 61.589 15.143 1.00 22.36 6 ILE D CA 1
ATOM 2491 C C . ILE D 1 9 ? 34.474 62.854 15.785 1.00 25.60 6 ILE D C 1
ATOM 2492 O O . ILE D 1 9 ? 34.560 63.059 16.998 1.00 27.33 6 ILE D O 1
ATOM 2497 N N . PHE D 1 10 ? 33.845 63.697 14.988 1.00 23.03 7 PHE D N 1
ATOM 2498 C CA . PHE D 1 10 ? 33.230 64.914 15.507 1.00 21.23 7 PHE D CA 1
ATOM 2499 C C . PHE D 1 10 ? 31.725 64.734 15.396 1.00 27.24 7 PHE D C 1
ATOM 2500 O O . PHE D 1 10 ? 31.176 64.850 14.289 1.00 26.73 7 PHE D O 1
ATOM 2508 N N . ASP D 1 11 ? 31.066 64.418 16.512 1.00 25.82 8 ASP D N 1
ATOM 2509 C CA . ASP D 1 11 ? 29.618 64.195 16.519 1.00 25.38 8 ASP D CA 1
ATOM 2510 C C . ASP D 1 11 ? 28.859 65.499 16.405 1.00 25.58 8 ASP D C 1
ATOM 2511 O O . ASP D 1 11 ? 29.421 66.557 16.711 1.00 25.41 8 ASP D O 1
ATOM 2516 N N . PRO D 1 12 ? 27.565 65.417 16.034 1.00 22.08 9 PRO D N 1
ATOM 2517 C CA . PRO D 1 12 ? 26.646 66.563 16.207 1.00 28.31 9 PRO D CA 1
ATOM 2518 C C . PRO D 1 12 ? 26.527 66.868 17.700 1.00 34.55 9 PRO D C 1
ATOM 2519 O O . PRO D 1 12 ? 27.136 66.187 18.528 1.00 28.67 9 PRO D O 1
ATOM 2523 N N . ALA D 1 13 ? 25.758 67.890 18.043 1.00 28.95 10 ALA D N 1
ATOM 2524 C CA . ALA D 1 13 ? 25.428 68.193 19.427 1.00 38.16 10 ALA D CA 1
ATOM 2525 C C . ALA D 1 13 ? 24.591 67.045 19.990 1.00 37.30 10 ALA D C 1
ATOM 2526 O O . ALA D 1 13 ? 23.584 66.677 19.390 1.00 35.94 10 ALA D O 1
ATOM 2536 N N . CYS D 1 15 ? 23.341 64.871 23.946 1.00 34.49 12 CYS D N 1
ATOM 2537 C CA . CYS D 1 15 ? 23.221 65.043 25.382 1.00 37.42 12 CYS D CA 1
ATOM 2538 C C . CYS D 1 15 ? 24.217 64.226 26.188 1.00 39.03 12 CYS D C 1
ATOM 2539 O O . CYS D 1 15 ? 24.277 64.391 27.388 1.00 43.98 12 CYS D O 1
ATOM 2542 N N . CYS D 1 16 ? 24.981 63.345 25.541 1.00 33.65 13 CYS D N 1
ATOM 2543 C CA . CYS D 1 16 ? 26.021 62.573 26.240 1.00 31.82 13 CYS D CA 1
ATOM 2544 C C . CYS D 1 16 ? 27.052 62.127 25.220 1.00 34.83 13 CYS D C 1
ATOM 2545 O O . CYS D 1 16 ? 26.805 62.217 24.025 1.00 33.50 13 CYS D O 1
ATOM 2548 N N . PRO D 1 17 ? 28.228 61.671 25.673 1.00 33.44 14 PRO D N 1
ATOM 2549 C CA . PRO D 1 17 ? 29.276 61.419 24.681 1.00 27.77 14 PRO D CA 1
ATOM 2550 C C . PRO D 1 17 ? 28.961 60.309 23.662 1.00 32.98 14 PRO D C 1
ATOM 2551 O O . PRO D 1 17 ? 29.458 60.397 22.547 1.00 28.88 14 PRO D O 1
ATOM 2555 N N . THR D 1 18 ? 28.154 59.309 23.998 1.00 29.39 15 THR D N 1
ATOM 2556 C CA . THR D 1 18 ? 27.862 58.271 23.001 1.00 26.06 15 THR D CA 1
ATOM 2557 C C . THR D 1 18 ? 26.578 58.538 22.243 1.00 25.87 15 THR D C 1
ATOM 2558 O O . THR D 1 18 ? 26.284 57.865 21.248 1.00 28.43 15 THR D O 1
ATOM 2562 N N . GLY D 1 19 ? 25.772 59.466 22.737 1.00 31.04 16 GLY D N 1
ATOM 2563 C CA . GLY D 1 19 ? 24.498 59.708 22.104 1.00 24.34 16 GLY D CA 1
ATOM 2564 C C . GLY D 1 19 ? 23.475 58.682 22.532 1.00 33.55 16 GLY D C 1
ATOM 2565 O O . GLY D 1 19 ? 22.341 58.716 22.066 1.00 34.18 16 GLY D O 1
ATOM 2566 N N . LEU D 1 20 ? 23.848 57.772 23.425 1.00 31.18 17 LEU D N 1
ATOM 2567 C CA . LEU D 1 20 ? 22.894 56.753 23.857 1.00 30.44 17 LEU D CA 1
ATOM 2568 C C . LEU D 1 20 ? 22.228 57.187 25.176 1.00 35.50 17 LEU D C 1
ATOM 2569 O O . LEU D 1 20 ? 22.282 56.481 26.155 1.00 45.86 17 LEU D O 1
ATOM 2574 N N . CYS D 1 21 ? 21.593 58.349 25.182 1.00 36.62 18 CYS D N 1
ATOM 2575 C CA . CYS D 1 21 ? 21.232 59.010 26.428 1.00 42.29 18 CYS D CA 1
ATOM 2576 C C . CYS D 1 21 ? 19.790 58.909 26.752 1.00 44.84 18 CYS D C 1
ATOM 2577 O O . CYS D 1 21 ? 19.389 59.405 27.792 1.00 59.42 18 CYS D O 1
ATOM 2580 N N . GLY D 1 22 ? 18.981 58.328 25.872 1.00 49.33 19 GLY D N 1
ATOM 2581 C CA . GLY D 1 22 ? 17.543 58.213 26.156 1.00 43.10 19 GLY D CA 1
ATOM 2582 C C . GLY D 1 22 ? 17.003 56.798 26.024 1.00 51.60 19 GLY D C 1
ATOM 2583 O O . GLY D 1 22 ? 17.761 55.813 26.020 1.00 53.06 19 GLY D O 1
ATOM 2584 N N . THR D 1 23 ? 15.684 56.690 25.908 1.00 61.82 20 THR D N 1
ATOM 2585 C CA . THR D 1 23 ? 15.010 55.396 25.802 1.00 66.72 20 THR D CA 1
ATOM 2586 C C . THR D 1 23 ? 15.128 54.751 24.407 1.00 66.40 20 THR D C 1
ATOM 2587 O O . THR D 1 23 ? 15.387 53.532 24.279 1.00 65.50 20 THR D O 1
ATOM 2591 N N . ASN D 1 24 ? 14.931 55.569 23.370 1.00 61.49 21 ASN D N 1
ATOM 2592 C CA . ASN D 1 24 ? 15.137 55.126 21.994 1.00 63.94 21 ASN D CA 1
ATOM 2593 C C . ASN D 1 24 ? 16.602 55.137 21.621 1.00 56.08 21 ASN D C 1
ATOM 2594 O O . ASN D 1 24 ? 17.204 56.196 21.456 1.00 58.77 21 ASN D O 1
ATOM 2599 N N . ILE D 1 25 ? 17.147 53.945 21.448 1.00 53.54 22 ILE D N 1
ATOM 2600 C CA . ILE D 1 25 ? 18.507 53.761 20.970 1.00 58.02 22 ILE D CA 1
ATOM 2601 C C . ILE D 1 25 ? 18.583 53.969 19.452 1.00 53.29 22 ILE D C 1
ATOM 2602 O O . ILE D 1 25 ? 18.060 53.148 18.698 1.00 50.86 22 ILE D O 1
ATOM 2607 N N . ASN D 1 26 ? 19.237 55.042 19.002 1.00 42.52 23 ASN D N 1
ATOM 2608 C CA . ASN D 1 26 ? 19.564 55.155 17.579 1.00 36.99 23 ASN D CA 1
ATOM 2609 C C . ASN D 1 26 ? 20.564 54.049 17.174 1.00 36.70 23 ASN D C 1
ATOM 2610 O O . ASN D 1 26 ? 21.668 53.975 17.696 1.00 35.62 23 ASN D O 1
ATOM 2615 N N . PRO D 1 27 ? 20.175 53.182 16.234 1.00 38.00 24 PRO D N 1
ATOM 2616 C CA . PRO D 1 27 ? 20.996 52.004 15.926 1.00 36.82 24 PRO D CA 1
ATOM 2617 C C . PRO D 1 27 ? 22.365 52.384 15.357 1.00 35.86 24 PRO D C 1
ATOM 2618 O O . PRO D 1 27 ? 23.321 51.682 15.613 1.00 33.10 24 PRO D O 1
ATOM 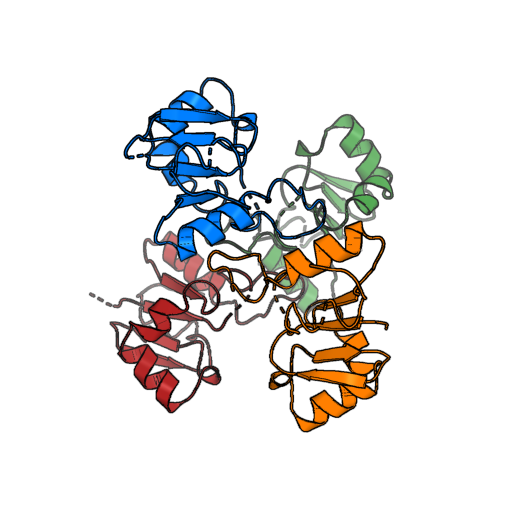2622 N N . GLU D 1 28 ? 22.466 53.458 14.583 1.00 31.98 25 GLU D N 1
ATOM 2623 C CA . GLU D 1 28 ? 23.786 53.889 14.140 1.00 32.88 25 GLU D CA 1
ATOM 2624 C C . GLU D 1 28 ? 24.681 54.303 15.321 1.00 32.01 25 GLU D C 1
ATOM 2625 O O . GLU D 1 28 ? 25.875 53.938 15.364 1.00 28.80 25 GLU D O 1
ATOM 2631 N N . LEU D 1 29 ? 24.130 55.056 16.276 1.00 28.93 26 LEU D N 1
ATOM 2632 C CA . LEU D 1 29 ? 24.929 55.439 17.458 1.00 29.43 26 LEU D CA 1
ATOM 2633 C C . LEU D 1 29 ? 25.363 54.192 18.236 1.00 28.41 26 LEU D C 1
ATOM 2634 O O . LEU D 1 29 ? 26.489 54.096 18.733 1.00 28.60 26 LEU D O 1
ATOM 2647 N N . ARG D 1 31 ? 25.772 51.164 16.978 1.00 28.70 28 ARG D N 1
ATOM 2648 C CA . ARG D 1 31 ? 26.760 50.441 16.202 1.00 28.81 28 ARG D CA 1
ATOM 2649 C C . ARG D 1 31 ? 28.154 51.071 16.373 1.00 32.08 28 ARG D C 1
ATOM 2650 O O . ARG D 1 31 ? 29.144 50.386 16.587 1.00 29.23 28 ARG D O 1
ATOM 2658 N N . ILE D 1 32 ? 28.240 52.389 16.262 1.00 24.60 29 ILE D N 1
ATOM 2659 C CA . ILE D 1 32 ? 29.551 53.017 16.316 1.00 23.22 29 ILE D CA 1
ATOM 2660 C C . ILE D 1 32 ? 30.091 52.993 17.766 1.00 27.80 29 ILE D C 1
ATOM 2661 O O . ILE D 1 32 ? 31.295 52.877 17.985 1.00 28.13 29 ILE D O 1
ATOM 2666 N N . ALA D 1 33 ? 29.217 53.033 18.771 1.00 26.51 30 ALA D N 1
ATOM 2667 C CA . ALA D 1 33 ? 29.729 52.919 20.147 1.00 27.04 30 ALA D CA 1
ATOM 2668 C C . ALA D 1 33 ? 30.358 51.552 20.375 1.00 29.42 30 ALA D C 1
ATOM 2669 O O . ALA D 1 33 ? 31.408 51.431 21.021 1.00 30.88 30 ALA D O 1
ATOM 2671 N N . VAL D 1 34 ? 29.715 50.521 19.851 1.00 26.70 31 VAL D N 1
ATOM 2672 C CA . VAL D 1 34 ? 30.235 49.173 20.048 1.00 26.69 31 VAL D CA 1
ATOM 2673 C C . VAL D 1 34 ? 31.574 49.031 19.332 1.00 33.47 31 VAL D C 1
ATOM 2674 O O . VAL D 1 34 ? 32.487 48.457 19.887 1.00 32.65 31 VAL D O 1
ATOM 2678 N N . VAL D 1 35 ? 31.683 49.557 18.103 1.00 30.82 32 VAL D N 1
ATOM 2679 C CA . VAL D 1 35 ? 32.968 49.570 17.400 1.00 28.60 32 VAL D CA 1
ATOM 2680 C C . VAL D 1 35 ? 34.066 50.233 18.252 1.00 30.33 32 VAL D C 1
ATOM 2681 O O . VAL D 1 35 ? 35.170 49.677 18.415 1.00 28.88 32 VAL D O 1
ATOM 2685 N N . ILE D 1 36 ? 33.760 51.421 18.794 1.00 22.30 33 ILE D N 1
ATOM 2686 C CA . ILE D 1 36 ? 34.781 52.195 19.506 1.00 28.48 33 ILE D CA 1
ATOM 2687 C C . ILE D 1 36 ? 35.213 51.439 20.780 1.00 31.77 33 ILE D C 1
ATOM 2688 O O . ILE D 1 36 ? 36.413 51.370 21.108 1.00 32.35 33 ILE D O 1
ATOM 2693 N N . GLU D 1 37 ? 34.241 50.823 21.454 1.00 27.80 34 GLU D N 1
ATOM 2694 C CA . GLU D 1 37 ? 34.531 49.954 22.609 1.00 31.91 34 GLU D CA 1
ATOM 2695 C C . GLU D 1 37 ? 35.402 48.756 22.250 1.00 34.20 34 GLU D C 1
ATOM 2696 O O . GLU D 1 37 ? 36.344 48.452 22.964 1.00 31.48 34 GLU D O 1
ATOM 2702 N N . SER D 1 38 ? 35.077 48.057 21.163 1.00 28.19 35 SER D N 1
ATOM 2703 C CA . SER D 1 38 ? 35.912 46.935 20.765 1.00 31.94 35 SER D CA 1
ATOM 2704 C C . SER D 1 38 ? 37.312 47.382 20.425 1.00 33.72 35 SER D C 1
ATOM 2705 O O . SER D 1 38 ? 38.262 46.699 20.780 1.00 34.81 35 SER D O 1
ATOM 2708 N N . LEU D 1 39 ? 37.439 48.518 19.736 1.00 29.18 36 LEU D N 1
ATOM 2709 C CA . LEU D 1 39 ? 38.758 49.060 19.435 1.00 24.29 36 LEU D CA 1
ATOM 2710 C C . LEU D 1 39 ? 39.525 49.385 20.732 1.00 32.92 36 LEU D C 1
ATOM 2711 O O . LEU D 1 39 ? 40.722 49.105 20.853 1.00 31.83 36 LEU D O 1
ATOM 2716 N N . LYS D 1 40 ? 38.835 50.005 21.682 1.00 29.20 37 LYS D N 1
ATOM 2717 C CA . LYS D 1 40 ? 39.456 50.418 22.929 1.00 34.89 37 LYS D CA 1
ATOM 2718 C C . LYS D 1 40 ? 39.983 49.168 23.659 1.00 38.56 37 LYS D C 1
ATOM 2719 O O . LYS D 1 40 ? 41.058 49.193 24.252 1.00 42.18 37 LYS D O 1
ATOM 2725 N N . LYS D 1 41 ? 39.240 48.070 23.594 1.00 43.71 38 LYS D N 1
ATOM 2726 C CA . LYS D 1 41 ? 39.746 46.831 24.156 1.00 48.60 38 LYS D CA 1
ATOM 2727 C C . LYS D 1 41 ? 41.086 46.408 23.535 1.00 49.21 38 LYS D C 1
ATOM 2728 O O . LYS D 1 41 ? 41.926 45.847 24.219 1.00 53.54 38 LYS D O 1
ATOM 2734 N N . GLN D 1 42 ? 41.312 46.716 22.262 1.00 45.17 39 GLN D N 1
ATOM 2735 C CA . GLN D 1 42 ? 42.585 46.392 21.615 1.00 41.92 39 GLN D CA 1
ATOM 2736 C C . GLN D 1 42 ? 43.649 47.464 21.802 1.00 43.58 39 GLN D C 1
ATOM 2737 O O . GLN D 1 42 ? 44.693 47.406 21.153 1.00 45.13 39 GLN D O 1
ATOM 2743 N N . GLY D 1 43 ? 43.391 48.472 22.630 1.00 38.20 40 GLY D N 1
ATOM 2744 C CA . GLY D 1 43 ? 44.369 49.541 22.787 1.00 34.35 40 GLY D CA 1
ATOM 2745 C C . GLY D 1 43 ? 44.307 50.584 21.675 1.00 33.93 40 GLY D C 1
ATOM 2746 O O . GLY D 1 43 ? 45.176 51.448 21.525 1.00 39.79 40 GLY D O 1
ATOM 2747 N N . ILE D 1 44 ? 43.281 50.511 20.850 1.00 28.89 41 ILE D N 1
ATOM 2748 C CA . ILE D 1 44 ? 43.191 51.493 19.766 1.00 26.46 41 ILE D CA 1
ATOM 2749 C C . ILE D 1 44 ? 42.179 52.558 20.178 1.00 34.27 41 ILE D C 1
ATOM 2750 O O . ILE D 1 44 ? 41.037 52.222 20.479 1.00 32.73 41 ILE D O 1
ATOM 2755 N N . ILE D 1 45 ? 42.602 53.820 20.219 1.00 33.19 42 ILE D N 1
ATOM 2756 C CA . ILE D 1 45 ? 41.777 54.887 20.780 1.00 32.13 42 ILE D CA 1
ATOM 2757 C C . ILE D 1 45 ? 41.155 55.704 19.674 1.00 32.08 42 ILE D C 1
ATOM 2758 O O . ILE D 1 45 ? 41.861 56.325 18.900 1.00 37.93 42 ILE D O 1
ATOM 2763 N N . VAL D 1 46 ? 39.837 55.693 19.575 1.00 28.76 43 VAL D N 1
ATOM 2764 C CA . VAL D 1 46 ? 39.171 56.538 18.592 1.00 27.10 43 VAL D CA 1
ATOM 2765 C C . VAL D 1 46 ? 38.607 57.706 19.369 1.00 28.35 43 VAL D C 1
ATOM 2766 O O . VAL D 1 46 ? 37.649 57.553 20.080 1.00 33.51 43 VAL D O 1
ATOM 2770 N N . THR D 1 47 ? 39.151 58.897 19.217 1.00 25.98 44 THR D N 1
ATOM 2771 C CA . THR D 1 47 ? 38.616 59.943 20.075 1.00 25.81 44 THR D CA 1
ATOM 2772 C C . THR D 1 47 ? 37.440 60.573 19.412 1.00 25.14 44 THR D C 1
ATOM 2773 O O . THR D 1 47 ? 37.370 60.678 18.174 1.00 25.58 44 THR D O 1
ATOM 2777 N N . ARG D 1 48 ? 36.494 60.995 20.221 1.00 22.88 45 ARG D N 1
ATOM 2778 C CA . ARG D 1 48 ? 35.351 61.628 19.643 1.00 27.61 45 ARG D CA 1
ATOM 2779 C C . ARG D 1 48 ? 35.027 62.921 20.383 1.00 32.66 45 ARG D C 1
ATOM 2780 O O . ARG D 1 48 ? 35.402 63.096 21.520 1.00 28.70 45 ARG D O 1
ATOM 2788 N N . HIS D 1 49 ? 34.313 63.820 19.729 1.00 26.14 46 HIS D N 1
ATOM 2789 C CA . HIS D 1 49 ? 33.946 65.094 20.334 1.00 28.99 46 HIS D CA 1
ATOM 2790 C C . HIS D 1 49 ? 32.460 65.281 20.139 1.00 27.64 46 HIS D C 1
ATOM 2791 O O . HIS D 1 49 ? 31.879 64.797 19.171 1.00 29.13 46 HIS D O 1
ATOM 2798 N N . ASN D 1 50 ? 31.865 66.052 21.033 1.00 26.90 47 ASN D N 1
ATOM 2799 C CA . ASN D 1 50 ? 30.446 66.306 21.030 1.00 29.12 47 ASN D CA 1
ATOM 2800 C C . ASN D 1 50 ? 30.278 67.832 20.831 1.00 35.37 47 ASN D C 1
ATOM 2801 O O . ASN D 1 50 ? 30.809 68.627 21.622 1.00 35.05 47 ASN D O 1
ATOM 2806 N N . LEU D 1 51 ? 29.578 68.263 19.787 1.00 32.86 48 LEU D N 1
ATOM 2807 C CA . LEU D 1 51 ? 29.521 69.701 19.513 1.00 37.94 48 LEU D CA 1
ATOM 2808 C C . LEU D 1 51 ? 28.969 70.485 20.708 1.00 42.88 48 LEU D C 1
ATOM 2809 O O . LEU D 1 51 ? 29.300 71.656 20.912 1.00 37.42 48 LEU D O 1
ATOM 2814 N N . ARG D 1 52 ? 28.164 69.828 21.531 1.00 39.90 49 ARG D N 1
ATOM 2815 C CA . ARG D 1 52 ? 27.575 70.513 22.666 1.00 35.67 49 ARG D CA 1
ATOM 2816 C C . ARG D 1 52 ? 28.528 70.908 23.778 1.00 41.10 49 ARG D C 1
ATOM 2817 O O . ARG D 1 52 ? 28.381 71.975 24.362 1.00 46.19 49 ARG D O 1
ATOM 2825 N N A ASP D 1 53 ? 29.481 70.034 24.082 0.55 40.47 50 ASP D N 1
ATOM 2826 N N B ASP D 1 53 ? 29.496 70.075 24.123 0.45 40.77 50 ASP D N 1
ATOM 2827 C CA A ASP D 1 53 ? 30.394 70.279 25.192 0.55 43.63 50 ASP D CA 1
ATOM 2828 C CA B ASP D 1 53 ? 30.384 70.496 25.205 0.45 43.65 50 ASP D CA 1
ATOM 2829 C C A ASP D 1 53 ? 31.770 70.791 24.773 0.55 45.16 50 ASP D C 1
ATOM 2830 C C B ASP D 1 53 ? 31.771 70.916 24.750 0.45 45.47 50 ASP D C 1
ATOM 2831 O O A ASP D 1 53 ? 32.513 71.293 25.611 0.55 48.53 50 ASP D O 1
ATOM 2832 O O B ASP D 1 53 ? 32.527 71.475 25.539 0.45 48.57 50 ASP D O 1
ATOM 2841 N N . GLU D 1 54 ? 32.116 70.648 23.493 1.00 41.37 51 GLU D N 1
ATOM 2842 C CA . GLU D 1 54 ? 33.419 71.099 22.975 1.00 36.62 51 GLU D CA 1
ATOM 2843 C C . GLU D 1 54 ? 33.267 71.909 21.697 1.00 40.43 51 GLU D C 1
ATOM 2844 O O . GLU D 1 54 ? 33.917 71.612 20.684 1.00 42.40 51 GLU D O 1
ATOM 2850 N N . PRO D 1 55 ? 32.421 72.942 21.730 1.00 40.54 52 PRO D N 1
ATOM 2851 C CA . PRO D 1 55 ? 32.195 73.786 20.553 1.00 41.65 52 PRO D CA 1
ATOM 2852 C C . PRO D 1 55 ? 33.523 74.327 20.003 1.00 38.31 52 PRO D C 1
ATOM 2853 O O . PRO D 1 55 ? 33.679 74.461 18.794 1.00 40.23 52 PRO D O 1
ATOM 2857 N N . GLN D 1 56 ? 34.441 74.656 20.905 1.00 34.87 53 GLN D N 1
ATOM 2858 C CA . GLN D 1 56 ? 35.698 75.294 20.556 1.00 43.61 53 GLN D CA 1
ATOM 2859 C C . GLN D 1 56 ? 36.568 74.449 19.610 1.00 44.43 53 GLN D C 1
ATOM 2860 O O . GLN D 1 56 ? 37.232 74.994 18.732 1.00 40.29 53 GLN D O 1
ATOM 2866 N N . VAL D 1 57 ? 36.560 73.124 19.765 1.00 41.56 54 VAL D N 1
ATOM 2867 C CA . VAL D 1 57 ? 37.415 72.309 18.927 1.00 35.22 54 VAL D CA 1
ATOM 2868 C C . VAL D 1 57 ? 36.907 72.226 17.488 1.00 30.70 54 VAL D C 1
ATOM 2869 O O . VAL D 1 57 ? 37.684 72.014 16.570 1.00 36.94 54 VAL D O 1
ATOM 2873 N N . TYR D 1 58 ? 35.602 72.415 17.294 1.00 29.06 55 TYR D N 1
ATOM 2874 C CA . TYR D 1 58 ? 35.010 72.465 15.968 1.00 29.24 55 TYR D CA 1
ATOM 2875 C C . TYR D 1 58 ? 35.431 73.767 15.273 1.00 38.89 55 TYR D C 1
ATOM 2876 O O . TYR D 1 58 ? 35.278 73.915 14.054 1.00 41.11 55 TYR D O 1
ATOM 2885 N N . VAL D 1 59 ? 35.901 74.733 16.053 1.00 30.96 56 VAL D N 1
ATOM 2886 C CA . VAL D 1 59 ? 36.341 76.008 15.460 1.00 37.03 56 VAL D CA 1
ATOM 2887 C C . VAL D 1 59 ? 37.854 75.970 15.247 1.00 35.07 56 VAL D C 1
ATOM 2888 O O . VAL D 1 59 ? 38.339 76.342 14.193 1.00 37.49 56 VAL D O 1
ATOM 2892 N N . SER D 1 60 ? 38.585 75.461 16.225 1.00 32.40 57 SER D N 1
ATOM 2893 C CA . SER D 1 60 ? 40.042 75.495 16.145 1.00 37.64 57 SER D CA 1
ATOM 2894 C C . SER D 1 60 ? 40.616 74.438 15.201 1.00 37.09 57 SER D C 1
ATOM 2895 O O . SER D 1 60 ? 41.718 74.606 14.670 1.00 40.15 57 SER D O 1
ATOM 2898 N N . ASN D 1 61 ? 39.895 73.345 14.982 1.00 31.75 58 ASN D N 1
ATOM 2899 C CA . ASN D 1 61 ? 40.366 72.383 13.989 1.00 28.98 58 ASN D CA 1
ATOM 2900 C C . ASN D 1 61 ? 40.072 72.948 12.609 1.00 31.42 58 ASN D C 1
ATOM 2901 O O . ASN D 1 61 ? 38.914 73.109 12.233 1.00 31.98 58 ASN D O 1
ATOM 2906 N N . LYS D 1 62 ? 41.113 73.277 11.861 1.00 36.13 59 LYS D N 1
ATOM 2907 C CA . LYS D 1 62 ? 40.932 74.025 10.620 1.00 40.69 59 LYS D CA 1
ATOM 2908 C C . LYS D 1 62 ? 40.190 73.216 9.565 1.00 37.03 59 LYS D C 1
ATOM 2909 O O . LYS D 1 62 ? 39.293 73.722 8.877 1.00 38.16 59 LYS D O 1
ATOM 2915 N N . THR D 1 63 ? 40.585 71.960 9.422 1.00 29.97 60 THR D N 1
ATOM 2916 C CA . THR D 1 63 ? 39.929 71.090 8.477 1.00 37.18 60 THR D CA 1
ATOM 2917 C C . THR D 1 63 ? 38.430 70.963 8.804 1.00 37.60 60 THR D C 1
ATOM 2918 O O . THR D 1 63 ? 37.616 71.007 7.915 1.00 36.39 60 THR D O 1
ATOM 2922 N N . VAL D 1 64 ? 38.066 70.758 10.064 1.00 31.35 61 VAL D N 1
ATOM 2923 C CA . VAL D 1 64 ? 36.629 70.671 10.405 1.00 28.64 61 VAL D CA 1
ATOM 2924 C C . VAL D 1 64 ? 35.966 72.021 10.211 1.00 36.09 61 VAL D C 1
ATOM 2925 O O . VAL D 1 64 ? 34.904 72.146 9.583 1.00 38.76 61 VAL D O 1
ATOM 2929 N N . ASN D 1 65 ? 36.601 73.062 10.712 1.00 34.53 62 ASN D N 1
ATOM 2930 C CA . ASN D 1 65 ? 35.989 74.386 10.606 1.00 36.32 62 ASN D CA 1
ATOM 2931 C C . ASN D 1 65 ? 35.725 74.803 9.145 1.00 39.62 62 ASN D C 1
ATOM 2932 O O . ASN D 1 65 ? 34.650 75.315 8.809 1.00 39.48 62 ASN D O 1
ATOM 2937 N N . ASP D 1 66 ? 36.707 74.598 8.270 1.00 36.47 63 ASP D N 1
ATOM 2938 C CA . ASP D 1 66 ? 36.502 74.964 6.863 1.00 43.09 63 ASP D CA 1
ATOM 2939 C C . ASP D 1 66 ? 35.319 74.186 6.303 1.00 43.42 63 ASP D C 1
ATOM 2940 O O . ASP D 1 66 ? 34.529 74.707 5.529 1.00 47.58 63 ASP D O 1
ATOM 2945 N N . PHE D 1 67 ? 35.211 72.918 6.674 1.00 34.61 64 PHE D N 1
ATOM 2946 C CA . PHE D 1 67 ? 34.180 72.082 6.077 1.00 41.20 64 PHE D CA 1
ATOM 2947 C C . PHE D 1 67 ? 32.813 72.527 6.599 1.00 40.32 64 PHE D C 1
ATOM 2948 O O . PHE D 1 67 ? 31.862 72.637 5.838 1.00 43.51 64 PHE D O 1
ATOM 2956 N N . LEU D 1 68 ? 32.713 72.833 7.892 1.00 37.83 65 LEU D N 1
ATOM 2957 C CA . LEU D 1 68 ? 31.440 73.334 8.413 1.00 44.31 65 LEU D CA 1
ATOM 2958 C C . LEU D 1 68 ? 31.073 74.731 7.894 1.00 50.94 65 LEU D C 1
ATOM 2959 O O . LEU D 1 68 ? 29.882 75.035 7.725 1.00 52.38 65 LEU D O 1
ATOM 2964 N N . GLN D 1 69 ? 32.071 75.584 7.658 1.0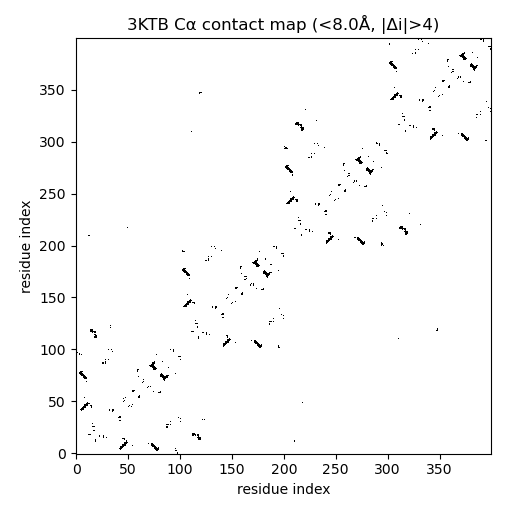0 52.24 66 GLN D N 1
ATOM 2965 C CA . GLN D 1 69 ? 31.792 76.909 7.082 1.00 56.19 66 GLN D CA 1
ATOM 2966 C C . GLN D 1 69 ? 31.111 76.718 5.749 1.00 56.23 66 GLN D C 1
ATOM 2967 O O . GLN D 1 69 ? 30.182 77.433 5.391 1.00 54.11 66 GLN D O 1
ATOM 2973 N N . LYS D 1 70 ? 31.577 75.717 5.027 1.00 55.52 67 LYS D N 1
ATOM 2974 C CA . LYS D 1 70 ? 31.044 75.405 3.716 1.00 55.38 67 LYS D CA 1
ATOM 2975 C C . LYS D 1 70 ? 29.655 74.739 3.802 1.00 56.61 67 LYS D C 1
ATOM 2976 O O . LYS D 1 70 ? 28.702 75.202 3.168 1.00 57.05 67 LYS D O 1
ATOM 2982 N N . HIS D 1 71 ? 29.524 73.670 4.593 1.00 44.89 68 HIS D N 1
ATOM 2983 C CA . HIS D 1 71 ? 28.299 72.875 4.546 1.00 41.99 68 HIS D CA 1
ATOM 2984 C C . HIS D 1 71 ? 27.382 72.990 5.743 1.00 44.77 68 HIS D C 1
ATOM 2985 O O . HIS D 1 71 ? 26.290 72.440 5.725 1.00 49.21 68 HIS D O 1
ATOM 2992 N N . GLY D 1 72 ? 27.816 73.665 6.795 1.00 44.26 69 GLY D N 1
ATOM 2993 C CA . GLY D 1 72 ? 26.941 73.835 7.939 1.00 44.63 69 GLY D CA 1
ATOM 2994 C C . GLY D 1 72 ? 26.924 72.617 8.845 1.00 46.13 69 GLY D C 1
ATOM 2995 O O . GLY D 1 72 ? 27.371 71.541 8.474 1.00 43.46 69 GLY D O 1
ATOM 2996 N N . ALA D 1 73 ? 26.388 72.810 10.042 1.00 50.74 70 ALA D N 1
ATOM 2997 C CA . ALA D 1 73 ? 26.342 71.792 11.073 1.00 53.01 70 ALA D CA 1
ATOM 2998 C C . ALA D 1 73 ? 25.647 70.514 10.633 1.00 47.74 70 ALA D C 1
ATOM 2999 O O . ALA D 1 73 ? 25.834 69.470 11.251 1.00 49.48 70 ALA D O 1
ATOM 3001 N N . ASP D 1 74 ? 24.857 70.573 9.569 1.00 40.92 71 ASP D N 1
ATOM 3002 C CA . ASP D 1 74 ? 24.172 69.357 9.120 1.00 48.66 71 ASP D CA 1
ATOM 3003 C C . ASP D 1 74 ? 25.128 68.330 8.546 1.00 42.52 71 ASP D C 1
ATOM 3004 O O . ASP D 1 74 ? 24.753 67.190 8.365 1.00 45.99 71 ASP D O 1
ATOM 3009 N N . ALA D 1 75 ? 26.355 68.743 8.244 1.00 37.15 72 ALA D N 1
ATOM 3010 C CA . ALA D 1 75 ? 27.383 67.831 7.764 1.00 34.25 72 ALA D CA 1
ATOM 3011 C C . ALA D 1 75 ? 27.888 66.866 8.843 1.00 30.35 72 ALA D C 1
ATOM 3012 O O . ALA D 1 75 ? 28.515 65.853 8.521 1.00 34.73 72 ALA D O 1
ATOM 3014 N N . LEU D 1 76 ? 27.649 67.186 10.108 1.00 31.50 73 LEU D N 1
ATOM 3015 C CA . LEU D 1 76 ? 28.133 66.345 11.213 1.00 29.41 73 LEU D CA 1
ATOM 3016 C C . LEU D 1 76 ? 27.301 65.061 11.242 1.00 30.51 73 LEU D C 1
ATOM 3017 O O . LEU D 1 76 ? 26.125 65.120 10.962 1.00 31.96 73 LEU D O 1
ATOM 3022 N N . PRO D 1 77 ? 27.895 63.907 11.602 1.00 26.84 74 PRO D N 1
ATOM 3023 C CA . PRO D 1 77 ? 29.245 63.664 12.115 1.00 28.29 74 PRO D CA 1
ATOM 3024 C C . PRO D 1 77 ? 30.283 63.731 11.010 1.00 28.01 74 PRO D C 1
ATOM 3025 O O . PRO D 1 77 ? 30.022 63.342 9.873 1.00 25.74 74 PRO D O 1
ATOM 3029 N N . ILE D 1 78 ? 31.442 64.275 11.334 1.00 23.56 75 ILE D N 1
ATOM 3030 C CA . ILE D 1 78 ? 32.540 64.297 10.383 1.00 23.23 75 ILE D CA 1
ATOM 3031 C C . ILE D 1 78 ? 33.576 63.361 11.014 1.00 28.27 75 ILE D C 1
ATOM 3032 O O . ILE D 1 78 ? 33.815 63.42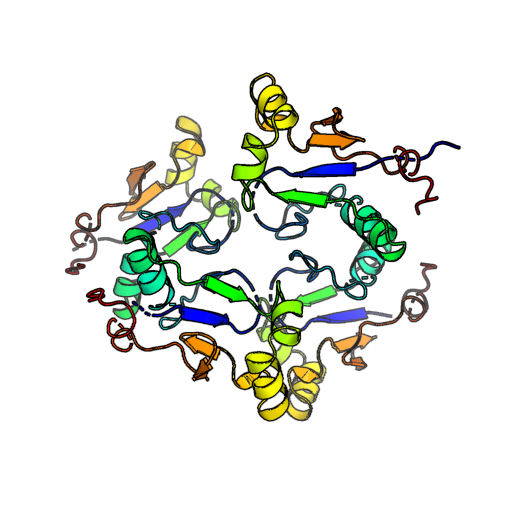4 12.226 1.00 25.69 75 ILE D O 1
ATOM 3037 N N . THR D 1 79 ? 34.178 62.492 10.207 1.00 25.82 76 THR D N 1
ATOM 3038 C CA . THR D 1 79 ? 35.253 61.617 10.690 1.00 24.81 76 THR D CA 1
ATOM 3039 C C . THR D 1 79 ? 36.559 61.950 9.999 1.00 28.73 76 THR D C 1
ATOM 3040 O O . THR D 1 79 ? 36.629 62.010 8.764 1.00 27.53 76 THR D O 1
ATOM 3044 N N . LEU D 1 80 ? 37.600 62.209 10.789 1.00 24.73 77 LEU D N 1
ATOM 3045 C CA . LEU D 1 80 ? 38.911 62.486 10.223 1.00 25.88 77 LEU D CA 1
ATOM 3046 C C . LEU D 1 80 ? 39.731 61.202 10.325 1.00 29.69 77 LEU D C 1
ATOM 3047 O O . LEU D 1 80 ? 39.714 60.534 11.355 1.00 25.02 77 LEU D O 1
ATOM 3052 N N . VAL D 1 81 ? 40.466 60.882 9.268 1.00 29.59 78 VAL D N 1
ATOM 3053 C CA . VAL D 1 81 ? 41.411 59.778 9.300 1.00 31.60 78 VAL D CA 1
ATOM 3054 C C . VAL D 1 81 ? 42.766 60.414 8.967 1.00 28.40 78 VAL D C 1
ATOM 3055 O O . VAL D 1 81 ? 42.921 61.060 7.934 1.00 30.10 78 VAL D O 1
ATOM 3059 N N . ASP D 1 82 ? 43.708 60.301 9.891 1.00 32.17 79 ASP D N 1
ATOM 3060 C CA . ASP D 1 82 ? 44.985 61.018 9.791 1.00 35.57 79 ASP D CA 1
ATOM 3061 C C . ASP D 1 82 ? 44.785 62.495 9.490 1.00 40.38 79 ASP D C 1
ATOM 3062 O O . ASP D 1 82 ? 45.481 63.045 8.650 1.00 40.15 79 ASP D O 1
ATOM 3067 N N . GLY D 1 83 ? 43.813 63.118 10.150 1.00 41.48 80 GLY D N 1
ATOM 3068 C CA . GLY D 1 83 ? 43.606 64.554 10.027 1.00 38.98 80 GLY D CA 1
ATOM 3069 C C . GLY D 1 83 ? 42.861 65.029 8.787 1.00 38.19 80 GLY D C 1
ATOM 3070 O O . GLY D 1 83 ? 42.579 66.220 8.664 1.00 40.02 80 GLY D O 1
ATOM 3071 N N . GLU D 1 84 ? 42.541 64.121 7.866 1.00 34.55 81 GLU D N 1
ATOM 3072 C CA . GLU D 1 84 ? 41.743 64.506 6.708 1.00 37.64 81 GLU D CA 1
ATOM 3073 C C . GLU D 1 84 ? 40.314 63.979 6.767 1.00 35.89 81 GLU D C 1
ATOM 3074 O O . GLU D 1 84 ? 40.041 62.915 7.311 1.00 33.21 81 GLU D O 1
ATOM 3080 N N . ILE D 1 85 ? 39.400 64.753 6.225 1.00 28.55 82 ILE D N 1
ATOM 3081 C CA . ILE D 1 85 ? 38.009 64.326 6.177 1.00 31.38 82 ILE D CA 1
ATOM 3082 C C . ILE D 1 85 ? 37.862 63.025 5.402 1.00 41.36 82 ILE D C 1
ATOM 3083 O O . ILE D 1 85 ? 38.239 62.933 4.232 1.00 40.57 82 ILE D O 1
ATOM 3088 N N . ALA D 1 86 ? 37.312 62.010 6.056 1.00 34.64 83 ALA D N 1
ATOM 3089 C CA . ALA D 1 86 ? 37.131 60.729 5.403 1.00 35.00 83 ALA D CA 1
ATOM 3090 C C . ALA D 1 86 ? 35.645 60.439 5.230 1.00 34.04 83 ALA D C 1
ATOM 3091 O O . ALA D 1 86 ? 35.244 59.793 4.277 1.00 33.09 83 ALA D O 1
ATOM 3093 N N . VAL D 1 87 ? 34.820 60.927 6.141 1.00 26.82 84 VAL D N 1
ATOM 3094 C CA . VAL D 1 87 ? 33.388 60.674 6.055 1.00 28.41 84 VAL D CA 1
ATOM 3095 C C . VAL D 1 87 ? 32.668 61.877 6.637 1.00 33.28 84 VAL D C 1
ATOM 3096 O O . VAL D 1 87 ? 33.146 62.485 7.608 1.00 26.99 84 VAL D O 1
ATOM 3100 N N . SER D 1 88 ? 31.516 62.215 6.070 1.00 28.28 85 SER D N 1
ATOM 3101 C CA . SER D 1 88 ? 30.631 63.194 6.693 1.00 30.59 85 SER D CA 1
ATOM 3102 C C . SER D 1 88 ? 29.185 62.725 6.558 1.00 34.43 85 SER D C 1
ATOM 3103 O O . SER D 1 88 ? 28.917 61.809 5.778 1.00 33.75 85 SER D O 1
ATOM 3106 N N . GLN D 1 89 ? 28.272 63.344 7.327 1.00 29.79 86 GLN D N 1
ATOM 3107 C CA . GLN D 1 89 ? 26.838 63.051 7.246 1.00 37.50 86 GLN D CA 1
ATOM 3108 C C . GLN D 1 89 ? 26.442 61.787 7.992 1.00 34.41 86 GLN D C 1
ATOM 3109 O O . GLN D 1 89 ? 25.429 61.762 8.689 1.00 35.45 86 GLN D O 1
ATOM 3115 N N . THR D 1 90 ? 27.222 60.725 7.823 1.00 29.56 87 THR D N 1
ATOM 3116 C CA . THR D 1 90 ? 26.909 59.454 8.469 1.00 31.98 87 THR D CA 1
ATOM 3117 C C . THR D 1 90 ? 28.156 58.965 9.216 1.00 30.24 87 THR D C 1
ATOM 3118 O O . THR D 1 90 ? 29.255 59.472 8.974 1.00 27.50 87 THR D O 1
ATOM 3122 N N . TYR D 1 91 ? 28.002 57.994 10.108 1.00 24.63 88 TYR D N 1
ATOM 3123 C CA . TYR D 1 91 ? 29.167 57.420 10.785 1.00 24.32 88 TYR D CA 1
ATOM 3124 C C . TYR D 1 91 ? 29.886 56.469 9.820 1.00 25.65 88 TYR D C 1
ATOM 3125 O O . TYR D 1 91 ? 29.248 55.869 8.955 1.00 30.74 88 TYR D O 1
ATOM 3134 N N . PRO D 1 92 ? 31.197 56.294 9.989 1.00 24.61 89 PRO D N 1
ATOM 3135 C CA . PRO D 1 92 ? 31.902 55.343 9.127 1.00 32.39 89 PRO D CA 1
ATOM 3136 C C . PRO D 1 92 ? 31.300 53.938 9.263 1.00 25.75 89 PRO D C 1
ATOM 3137 O O . PRO D 1 92 ? 30.838 53.604 10.354 1.00 25.80 89 PRO D O 1
ATOM 3141 N N . THR D 1 93 ? 31.314 53.138 8.202 1.00 21.52 90 THR D N 1
ATOM 3142 C CA . THR D 1 93 ? 30.756 51.792 8.287 1.00 24.72 90 THR D CA 1
ATOM 3143 C C . THR D 1 93 ? 31.710 50.945 9.093 1.00 26.32 90 THR D C 1
ATOM 3144 O O . THR D 1 93 ? 32.885 51.257 9.221 1.00 30.67 90 THR D O 1
ATOM 3148 N N . THR D 1 94 ? 31.212 49.846 9.621 1.00 24.80 91 THR D N 1
ATOM 3149 C CA . THR D 1 94 ? 32.048 48.926 10.336 1.00 29.22 91 THR D CA 1
ATOM 3150 C C . THR D 1 94 ? 33.191 48.395 9.462 1.00 27.03 91 THR D C 1
ATOM 3151 O O . THR D 1 94 ? 34.338 48.243 9.931 1.00 26.62 91 THR D O 1
ATOM 3155 N N A LYS D 1 95 ? 32.884 48.153 8.193 0.55 27.97 92 LYS D N 1
ATOM 3156 N N B LYS D 1 95 ? 32.916 48.142 8.189 0.45 28.16 92 LYS D N 1
ATOM 3157 C CA A LYS D 1 95 ? 33.899 47.736 7.229 0.55 31.60 92 LYS D CA 1
ATOM 3158 C CA B LYS D 1 95 ? 33.980 47.689 7.289 0.45 30.45 92 LYS D CA 1
ATOM 3159 C C A LYS D 1 95 ? 35.023 48.766 7.138 0.55 27.39 92 LYS D C 1
ATOM 3160 C C B LYS D 1 95 ? 35.052 48.764 7.045 0.45 27.07 92 LYS D C 1
ATOM 3161 O O A LYS D 1 95 ? 36.200 48.421 7.194 0.55 27.81 92 LYS D O 1
ATOM 3162 O O B LYS D 1 95 ? 36.230 48.442 6.907 0.45 27.12 92 LYS D O 1
ATOM 3173 N N . GLN D 1 96 ? 34.667 50.033 6.982 1.00 25.41 93 GLN D N 1
ATOM 3174 C CA . GLN D 1 96 ? 35.708 51.087 6.912 1.00 28.21 93 GLN D CA 1
ATOM 3175 C C . GLN D 1 96 ? 36.593 51.081 8.166 1.00 27.27 93 GLN D C 1
ATOM 3176 O O . GLN D 1 96 ? 37.821 51.200 8.074 1.00 28.18 93 GLN D O 1
ATOM 3190 N N . SER D 1 98 ? 37.109 48.748 10.188 1.00 23.05 95 SER D N 1
ATOM 3191 C CA . SER D 1 98 ? 37.893 47.530 10.198 1.00 27.87 95 SER D CA 1
ATOM 3192 C C . SER D 1 98 ? 39.131 47.646 9.288 1.00 33.90 95 SER D C 1
ATOM 3193 O O . SER D 1 98 ? 40.239 47.294 9.690 1.00 30.42 95 SER D O 1
ATOM 3196 N N A GLU D 1 99 ? 38.949 48.160 8.080 0.54 32.26 96 GLU D N 1
ATOM 3197 N N B GLU D 1 99 ? 38.942 48.145 8.068 0.46 32.31 96 GLU D N 1
ATOM 3198 C CA A GLU D 1 99 ? 40.081 48.361 7.174 0.54 33.85 96 GLU D CA 1
ATOM 3199 C CA B GLU D 1 99 ? 40.076 48.389 7.168 0.46 34.56 96 GLU D CA 1
ATOM 3200 C C A GLU D 1 99 ? 41.110 49.396 7.673 0.54 33.34 96 GLU D C 1
ATOM 3201 C C B GLU D 1 99 ? 41.110 49.335 7.788 0.46 33.43 96 GLU D C 1
ATOM 3202 O O A GLU D 1 99 ? 42.313 49.228 7.485 0.54 33.36 96 GLU D O 1
ATOM 3203 O O B GLU D 1 99 ? 42.309 49.053 7.794 0.46 33.38 96 GLU D O 1
ATOM 3214 N N . TRP D 1 100 ? 40.642 50.460 8.309 1.00 30.72 97 TRP D N 1
ATOM 3215 C CA . TRP D 1 100 ? 41.549 51.474 8.817 1.00 31.05 97 TRP D CA 1
ATOM 3216 C C . TRP D 1 100 ? 42.337 51.014 10.019 1.00 34.68 97 TRP D C 1
ATOM 3217 O O . TRP D 1 100 ? 43.392 51.571 10.296 1.00 38.37 97 TRP D O 1
ATOM 3228 N N . THR D 1 101 ? 41.815 50.059 10.786 1.00 32.57 98 THR D N 1
ATOM 3229 C CA . THR D 1 101 ? 42.488 49.685 12.042 1.00 31.87 98 THR D CA 1
ATOM 3230 C C . THR D 1 101 ? 43.160 48.322 12.012 1.00 34.39 98 THR D C 1
ATOM 3231 O O . THR D 1 101 ? 43.927 47.997 12.906 1.00 34.78 98 THR D O 1
ATOM 3235 N N . GLY D 1 102 ? 42.863 47.516 11.005 1.00 35.97 99 GLY D N 1
ATOM 3236 C CA . GLY D 1 102 ? 43.373 46.155 10.990 1.00 38.93 99 GLY D CA 1
ATOM 3237 C C . GLY D 1 102 ? 42.711 45.241 12.015 1.00 35.54 99 GLY D C 1
ATOM 3238 O O . GLY D 1 102 ? 43.181 44.130 12.259 1.00 35.82 99 GLY D O 1
ATOM 3239 N N . VAL D 1 103 ? 41.605 45.696 12.601 1.00 30.84 100 VAL D N 1
ATOM 3240 C CA . VAL D 1 103 ? 40.843 44.883 13.546 1.00 33.38 100 VAL D CA 1
ATOM 3241 C C . VAL D 1 103 ? 39.537 44.316 12.964 1.00 38.51 100 VAL D C 1
ATOM 3242 O O . VAL D 1 103 ? 38.739 45.057 12.398 1.00 34.54 100 VAL D O 1
ATOM 3246 N N . ASN D 1 104 ? 39.321 43.006 13.097 1.00 36.11 101 ASN D N 1
ATOM 3247 C CA . ASN D 1 104 ? 38.055 42.366 12.663 1.00 36.74 101 ASN D CA 1
ATOM 3248 C C . ASN D 1 104 ? 36.933 42.784 13.633 1.00 38.37 101 ASN D C 1
ATOM 3249 O O . ASN D 1 104 ? 36.954 42.396 14.792 1.00 44.74 101 ASN D O 1
ATOM 3254 N N . LEU D 1 105 ? 35.996 43.614 13.183 1.00 37.03 102 LEU D N 1
ATOM 3255 C CA . LEU D 1 105 ? 34.910 44.113 14.041 1.00 37.48 102 LEU D CA 1
ATOM 3256 C C . LEU D 1 105 ? 33.519 43.447 13.829 1.00 48.59 102 LEU D C 1
ATOM 3257 O O . LEU D 1 105 ? 32.498 44.000 14.218 1.00 55.72 102 LEU D O 1
ATOM 3262 N N . ASP D 1 106 ? 33.466 42.272 13.228 1.00 53.76 103 ASP D N 1
ATOM 3263 C CA . ASP D 1 106 ? 32.202 41.509 13.185 1.00 65.59 103 ASP D CA 1
ATOM 3264 C C . ASP D 1 106 ? 31.574 41.369 14.581 1.00 65.57 103 ASP D C 1
ATOM 3265 O O . ASP D 1 106 ? 32.068 40.611 15.432 1.00 68.95 103 ASP D O 1
#

Radius of gyration: 24.09 Å; Cα contacts (8 Å, |Δi|>4): 628; chains: 4; bounding box: 53×65×52 Å

Sequence (400 aa):
SNAKKIEIFDPACCPTGLCGTNINPELRIAVVIESLKKQGIIVTRHNLRDEPQVYVSNKTVNDFLQKHHGADALPITLVDGEIAVSQTYPTTKQSEWTGVNLDKKIEIFDPACCPTGLCGTNINPELRIAVVIESLKKQGIIVTRHNLRRDEEPQVYVSNKTVNDFLQKHGADALPITLVDGEIAVSQTYPTTKQSEWTGVNLAKKIEIFDPACCPTGLCGTNINPELRIAVVIESLKKQGIIVTRHNLRDEPQVYVSNKTVNDFLQKHGADALPITLVDGEIAVSQTYPTTKQSEWTGVNLDAKKIEIFDPACCPTGLCGTNINPELRIAVVIESLKKQGIIVTRHNLRDDEPQVYVSNKTVNDFLQKHGADALPITLVDGEIAVSQTYPTTKKQSEEWTGVNLD